Protein AF-A0A1D2A296-F1 (afdb_monomer_lite)

InterPro domains:
  IPR007130 Diacylglycerol acyltransferase [PF03982] (428-523)

Secondary structure (DSSP, 8-state):
-PPPPHHHHHHHHHHHHHHHHHHHHHHHHHHHHEEESSTTS--------SS----BHHHHHHHHHHHHHHHHHHHHHHHHHHTT---TTHHHHHHHHHHHHHHHHHHHHHHHHHHHHT-BTTPPPPTTSGGGGTT---EEE-GGGSPPHHHHHHHHHHHHHHHHHHHHHHHHIIIII--SHHHHHHHHHHHHHHHHHHHHIIIIIIHHHHHSPPPPPP--------------TT---SS-TT-S-HHHHHHHHHHHHHHHHHHHHHHHHHHHHHHT--TTHHHHHHHHHHHHHHHHHHHHHHHHH---HHHHHHHHHHHHHHTT---PPPPHHHHHHHHHHHHHHHHHHHHHHHHHHHHHHHS-HHHHHHHHHHHHHHHHHHHHTTS-HHHH-TT--HHHHHHHHHHHHHHHHHHHS-------S-SSPP-TTS-EEEEE-S--SS-HHHHHGGGSHHHHHHSTT--PEEEE-GGGGTSTTHHHHHHHTT-EE-SHHHHHHHHHHHSEEEE-SSTHHHHTTTHHHHHT---------TTGGG--SPPP----EEP-----------------------------

Foldseek 3Di:
DPDDDPLLVVLQVLLVVLLVVLLVLLQVLQQVQKDAPDPPDDPPPPDPPSDPDQAFDDLLVVLQVLLVVLSVVLCVLCVCLVVVPDDVVRPLSNSLSSNSSSLSSLSSNLSSLLSSLSGDQQDDGDPVCPVVPVPDHPMHTNPVPHDQLLVSLVVLLVSLVVLLVQLLVLLCCLQPPDPDLVSSLSSLVSSLVSLVCSLLSNQPSSLQSNFADPPPDDPPDDPDDPDPPDRPPFGDDSDDALAFAQLLNVLLVQLVVLQVVLSVLSVVCSVCSNVVNCVPVVVSSVSSSVSSVVSSVSSNVSSVSGDTCCPLCVVVVVVCVVVVNDPDDDDPVLVVLLVVLVCLVPVQLVVLVVVLVVLVVPDDPVRSVVVVCVVVVVLCCVVQPPHDLQQQLPLAALVCLLSSQASCQVNVCSHLSDDDFDDPDDPDADDLVAAAEEAEDDDAPDPVVLLNQLSHPNNCVRHPNQRAAEEDDCVQCVGPSSVSSSSNSRHHHDDPSSVVNRCVPRSHHYYHAPPPNQNVCPVCCVVVVDHDGDPDDPCVVVVPDDDPPHPDYRDDDSDPDDPPPDDDDDDDDDDDDDDDDDDD

Structure (mmCIF, N/CA/C/O backbone):
data_AF-A0A1D2A296-F1
#
_entry.id   AF-A0A1D2A296-F1
#
loop_
_atom_site.group_PDB
_atom_site.id
_atom_site.type_symbol
_atom_site.label_atom_id
_atom_site.label_alt_id
_atom_site.label_comp_id
_atom_site.label_asym_id
_atom_site.label_entity_id
_atom_site.label_seq_id
_atom_site.pdbx_PDB_ins_code
_atom_site.Cartn_x
_atom_site.Cartn_y
_atom_site.Cartn_z
_atom_site.occupancy
_atom_site.B_iso_or_equiv
_atom_site.auth_seq_id
_atom_site.auth_comp_id
_atom_site.auth_asym_id
_atom_site.auth_atom_id
_atom_site.pdbx_PDB_model_num
ATOM 1 N N . MET A 1 1 ? 23.349 13.789 -47.252 1.00 34.59 1 MET A N 1
ATOM 2 C CA . MET A 1 1 ? 23.277 13.300 -45.859 1.00 34.59 1 MET A CA 1
ATOM 3 C C . MET A 1 1 ? 21.862 12.797 -45.635 1.00 34.59 1 MET A C 1
ATOM 5 O O . MET A 1 1 ? 20.955 13.520 -46.035 1.00 34.59 1 MET A O 1
ATOM 9 N N . PRO A 1 2 ? 21.652 11.582 -45.103 1.00 43.28 2 PRO A N 1
ATOM 10 C CA . PRO A 1 2 ? 20.311 11.163 -44.707 1.00 43.28 2 PRO A CA 1
ATOM 11 C C . PRO A 1 2 ? 19.775 12.123 -43.626 1.00 43.28 2 PRO A C 1
ATOM 13 O O . PRO A 1 2 ? 20.581 12.693 -42.883 1.00 43.28 2 PRO A O 1
ATOM 16 N N . PRO A 1 3 ? 18.455 12.362 -43.560 1.00 48.34 3 PRO A N 1
ATOM 17 C CA . PRO A 1 3 ? 17.872 13.184 -42.507 1.00 48.34 3 PRO A CA 1
ATOM 18 C C . PRO A 1 3 ? 18.194 12.556 -41.146 1.00 48.34 3 PRO A C 1
ATOM 20 O O . PRO A 1 3 ? 17.958 11.369 -40.935 1.00 48.34 3 PRO A O 1
ATOM 23 N N . VAL A 1 4 ? 18.783 13.341 -40.243 1.00 56.25 4 VAL A N 1
ATOM 24 C CA . VAL A 1 4 ? 19.064 12.903 -38.872 1.00 56.25 4 VAL A CA 1
ATOM 25 C C . VAL A 1 4 ? 17.734 12.761 -38.141 1.00 56.25 4 VAL A C 1
ATOM 27 O O . VAL A 1 4 ? 16.914 13.679 -38.190 1.00 56.25 4 VAL A O 1
ATOM 30 N N . ASP A 1 5 ? 17.523 11.632 -37.465 1.00 67.31 5 ASP A N 1
ATOM 31 C CA . ASP A 1 5 ? 16.299 11.405 -36.704 1.00 67.31 5 ASP A CA 1
ATOM 32 C C . ASP A 1 5 ? 16.130 12.499 -35.615 1.00 67.31 5 ASP A C 1
ATOM 34 O O . ASP A 1 5 ? 17.035 12.708 -34.785 1.00 67.31 5 ASP A O 1
ATOM 38 N N . PRO A 1 6 ? 15.000 13.236 -35.596 1.00 70.00 6 PRO A N 1
ATOM 39 C CA . PRO A 1 6 ? 14.714 14.247 -34.579 1.00 70.00 6 PRO A CA 1
ATOM 40 C C . PRO A 1 6 ? 14.772 13.707 -33.141 1.00 70.00 6 PRO A C 1
ATOM 42 O O . PRO A 1 6 ? 15.170 14.434 -32.222 1.00 70.00 6 PRO A O 1
ATOM 45 N N . LEU A 1 7 ? 14.408 12.437 -32.932 1.00 66.88 7 LEU A N 1
ATOM 46 C CA . LEU A 1 7 ? 14.445 11.775 -31.630 1.00 66.88 7 LEU A CA 1
ATOM 47 C C . LEU A 1 7 ? 15.889 11.558 -31.173 1.00 66.88 7 LEU A C 1
ATOM 49 O O . LEU A 1 7 ? 16.243 11.932 -30.054 1.00 66.88 7 LEU A O 1
ATOM 53 N N . LEU A 1 8 ? 16.743 11.031 -32.054 1.00 68.75 8 LEU A N 1
ATOM 54 C CA . LEU A 1 8 ? 18.163 10.808 -31.772 1.00 68.75 8 LEU A CA 1
ATOM 55 C C . LEU A 1 8 ? 18.880 12.124 -31.441 1.00 68.75 8 LEU A C 1
ATOM 57 O O . LEU A 1 8 ? 19.676 12.188 -30.500 1.00 68.75 8 LEU A O 1
ATOM 61 N N . THR A 1 9 ? 18.546 13.191 -32.170 1.00 68.06 9 THR A N 1
ATOM 62 C CA . THR A 1 9 ? 19.070 14.543 -31.924 1.00 68.06 9 THR A CA 1
ATOM 63 C C . THR A 1 9 ? 18.664 15.050 -30.538 1.00 68.06 9 THR A C 1
ATOM 65 O O . THR A 1 9 ? 19.499 15.544 -29.780 1.00 68.06 9 THR A O 1
ATOM 68 N N . SER A 1 10 ? 17.394 14.867 -30.168 1.00 71.12 10 SER A N 1
ATOM 69 C CA . SER A 1 10 ? 16.855 15.296 -28.873 1.00 71.12 10 SER A CA 1
ATOM 70 C C . SER A 1 10 ? 17.455 14.514 -27.697 1.00 71.12 10 SER A C 1
ATOM 72 O O . SER A 1 10 ? 17.808 15.104 -26.675 1.00 71.12 10 SER A O 1
ATOM 74 N N . LEU A 1 11 ? 17.621 13.194 -27.838 1.00 69.38 11 LEU A N 1
ATOM 75 C CA . LEU A 1 11 ? 18.227 12.335 -26.813 1.00 69.38 11 LEU A CA 1
ATOM 76 C C . LEU A 1 11 ? 19.717 12.641 -26.618 1.00 69.38 11 LEU A C 1
ATOM 78 O O . LEU A 1 11 ? 20.184 12.729 -25.483 1.00 69.38 11 LEU A O 1
ATOM 82 N N . SER A 1 12 ? 20.443 12.879 -27.711 1.00 67.44 12 SER A N 1
ATOM 83 C CA . SER A 1 12 ? 21.864 13.244 -27.671 1.00 67.44 12 SER A CA 1
ATOM 84 C C . SER A 1 12 ? 22.079 14.615 -27.025 1.00 67.44 12 SER A C 1
ATOM 86 O O . SER A 1 12 ? 22.972 14.772 -26.192 1.00 67.44 12 SER A O 1
ATOM 88 N N . ALA A 1 13 ? 21.224 15.596 -27.340 1.00 67.12 13 ALA A N 1
ATOM 89 C CA . ALA A 1 13 ? 21.241 16.906 -26.693 1.00 67.12 13 ALA A CA 1
ATOM 90 C C . ALA A 1 13 ? 20.936 16.804 -25.189 1.00 67.12 13 ALA A C 1
ATOM 92 O O . ALA A 1 13 ? 21.623 17.419 -24.374 1.00 67.12 13 ALA A O 1
ATOM 93 N N . CYS A 1 14 ? 19.949 15.984 -24.811 1.00 70.00 14 CYS A N 1
ATOM 94 C CA . CYS A 1 14 ? 19.621 15.712 -23.413 1.00 70.00 14 CYS A CA 1
ATOM 95 C C . CYS A 1 14 ? 20.823 15.113 -22.666 1.00 70.00 14 CYS A C 1
ATOM 97 O O . CYS A 1 14 ? 21.227 15.633 -21.625 1.00 70.00 14 CYS A O 1
ATOM 99 N N . TRP A 1 15 ? 21.456 14.076 -23.222 1.00 76.50 15 TRP A N 1
ATOM 100 C CA . TRP A 1 15 ? 22.662 13.493 -22.635 1.00 76.50 15 TRP A CA 1
ATOM 101 C C . TRP A 1 15 ? 23.783 14.527 -22.465 1.00 76.50 15 TRP A C 1
ATOM 103 O O . TRP A 1 15 ? 24.329 14.631 -21.371 1.00 76.50 15 TRP A O 1
ATOM 113 N N . LEU A 1 16 ? 24.087 15.329 -23.493 1.00 68.44 16 LEU A N 1
ATOM 114 C CA . LEU A 1 16 ? 25.166 16.325 -23.449 1.00 68.44 16 LEU A CA 1
ATOM 115 C C . LEU A 1 16 ? 24.967 17.344 -22.313 1.00 68.44 16 LEU A C 1
ATOM 117 O O . LEU A 1 16 ? 25.903 17.655 -21.570 1.00 68.44 16 LEU A O 1
ATOM 121 N N . VAL A 1 17 ? 23.736 17.836 -22.153 1.00 70.00 17 VAL A N 1
ATOM 122 C CA . VAL A 1 17 ? 23.379 18.773 -21.081 1.00 70.00 17 VAL A CA 1
ATOM 123 C C . VAL A 1 17 ? 23.578 18.114 -19.717 1.00 70.00 17 VAL A C 1
ATOM 125 O O . VAL A 1 17 ? 24.318 18.633 -18.888 1.00 70.00 17 VAL A O 1
ATOM 128 N N . PHE A 1 18 ? 22.985 16.944 -19.474 1.00 69.44 18 PHE A N 1
ATOM 129 C CA . PHE A 1 18 ? 22.999 16.354 -18.132 1.00 69.44 18 PHE A CA 1
ATOM 130 C C . PHE A 1 18 ? 24.332 15.690 -17.751 1.00 69.44 18 PHE A C 1
ATOM 132 O O . PHE A 1 18 ? 24.712 15.686 -16.577 1.00 69.44 18 PHE A O 1
ATOM 139 N N . ALA A 1 19 ? 25.082 15.166 -18.724 1.00 69.19 19 ALA A N 1
ATOM 140 C CA . ALA A 1 19 ? 26.393 14.562 -18.492 1.00 69.19 19 ALA A CA 1
ATOM 141 C C . ALA A 1 19 ? 27.437 15.607 -18.070 1.00 69.19 19 ALA A C 1
ATOM 143 O O . ALA A 1 19 ? 28.340 15.294 -17.294 1.00 69.19 19 ALA A O 1
ATOM 144 N N . THR A 1 20 ? 27.305 16.853 -18.529 1.00 68.94 20 THR A N 1
ATOM 145 C CA . THR A 1 20 ? 28.189 17.957 -18.125 1.00 68.94 20 THR A CA 1
ATOM 146 C C . THR A 1 20 ? 27.743 18.609 -16.811 1.00 68.94 20 THR A C 1
ATOM 148 O O . THR A 1 20 ? 28.583 19.060 -16.024 1.00 68.94 20 THR A O 1
ATOM 151 N N . THR A 1 21 ? 26.440 18.608 -16.506 1.00 72.31 21 THR A N 1
ATOM 152 C CA . THR A 1 21 ? 25.916 19.232 -15.279 1.00 72.31 21 THR A CA 1
ATOM 153 C C . THR A 1 21 ? 26.086 18.379 -14.020 1.00 72.31 21 THR A C 1
ATOM 155 O O . THR A 1 21 ? 26.216 18.938 -12.931 1.00 72.31 21 THR A O 1
ATOM 158 N N . ALA A 1 22 ? 26.106 17.045 -14.119 1.00 68.62 22 ALA A N 1
ATOM 159 C CA . ALA A 1 22 ? 26.184 16.165 -12.945 1.00 68.62 22 ALA A CA 1
ATOM 160 C C . ALA A 1 22 ? 27.454 16.384 -12.092 1.00 68.62 22 ALA A C 1
ATOM 162 O O . ALA A 1 22 ? 27.323 16.710 -10.907 1.00 68.62 22 ALA A O 1
ATOM 163 N N . PRO A 1 23 ? 28.679 16.301 -12.649 1.00 66.81 23 PRO A N 1
ATOM 164 C CA . PRO A 1 23 ? 29.896 16.561 -11.878 1.00 66.81 23 PRO A CA 1
ATOM 165 C C . PRO A 1 23 ? 30.011 18.027 -11.431 1.00 66.81 23 PRO A C 1
ATOM 167 O O . PRO A 1 23 ? 30.429 18.300 -10.305 1.00 66.81 23 PRO A O 1
ATOM 170 N N . THR A 1 24 ? 29.583 18.984 -12.262 1.00 67.31 24 THR A N 1
ATOM 171 C CA . THR A 1 24 ? 29.645 20.418 -11.923 1.00 67.31 24 THR A CA 1
ATOM 172 C C . THR A 1 24 ? 28.693 20.784 -10.785 1.00 67.31 24 THR A C 1
ATOM 174 O O . THR A 1 24 ? 29.068 21.557 -9.908 1.00 67.31 24 THR A O 1
ATOM 177 N N . THR A 1 25 ? 27.512 20.166 -10.714 1.00 73.25 25 THR A N 1
ATOM 178 C CA . THR A 1 25 ? 26.551 20.360 -9.614 1.00 73.25 25 THR A CA 1
ATOM 179 C C . THR A 1 25 ? 27.151 19.973 -8.269 1.00 73.25 25 THR A C 1
ATOM 181 O O . THR A 1 25 ? 26.934 20.669 -7.277 1.00 73.25 25 THR A O 1
ATOM 184 N N . TYR A 1 26 ? 27.932 18.890 -8.219 1.00 70.00 26 TYR A N 1
ATOM 185 C CA . TYR A 1 26 ? 28.627 18.517 -6.992 1.00 70.00 26 TYR A CA 1
ATOM 186 C C . TYR A 1 26 ? 29.692 19.535 -6.613 1.00 70.00 26 TYR A C 1
ATOM 188 O O . TYR A 1 26 ? 29.696 20.007 -5.483 1.00 70.00 26 TYR A O 1
ATOM 196 N N . VAL A 1 27 ? 30.574 19.876 -7.555 1.00 64.75 27 VAL A N 1
ATOM 197 C CA . VAL A 1 27 ? 31.695 20.787 -7.304 1.00 64.75 27 VAL A CA 1
ATOM 198 C C . VAL A 1 27 ? 31.173 22.142 -6.842 1.00 64.75 27 VAL A C 1
ATOM 200 O O . VAL A 1 27 ? 31.599 22.635 -5.802 1.00 64.75 27 VAL A O 1
ATOM 203 N N . VAL A 1 28 ? 30.194 22.711 -7.546 1.00 66.69 28 VAL A N 1
ATOM 204 C CA . VAL A 1 28 ? 29.577 23.995 -7.190 1.00 66.69 28 VAL A CA 1
ATOM 205 C C . VAL A 1 28 ? 28.815 23.891 -5.867 1.00 66.69 28 VAL A C 1
ATOM 207 O O . VAL A 1 28 ? 28.964 24.751 -5.006 1.00 66.69 28 VAL A O 1
ATOM 210 N N . GLY A 1 29 ? 28.037 22.827 -5.658 1.00 68.81 29 GLY A N 1
ATOM 211 C CA . GLY A 1 29 ? 27.267 22.643 -4.427 1.00 68.81 29 GLY A CA 1
ATOM 212 C C . GLY A 1 29 ? 28.145 22.444 -3.189 1.00 68.81 29 GLY A C 1
ATOM 213 O O . GLY A 1 29 ? 27.913 23.071 -2.160 1.00 68.81 29 GLY A O 1
ATOM 214 N N . ALA A 1 30 ? 29.179 21.609 -3.286 1.00 65.50 30 ALA A N 1
ATOM 215 C CA . ALA A 1 30 ? 30.114 21.343 -2.199 1.00 65.50 30 ALA A CA 1
ATOM 216 C C . ALA A 1 30 ? 30.979 22.571 -1.892 1.00 65.50 30 ALA A C 1
ATOM 218 O O . ALA A 1 30 ? 31.077 22.964 -0.733 1.00 65.50 30 ALA A O 1
ATOM 219 N N . THR A 1 31 ? 31.535 23.236 -2.914 1.00 65.31 31 THR A N 1
ATOM 220 C CA . THR A 1 31 ? 32.298 24.487 -2.730 1.00 65.31 31 THR A CA 1
ATOM 221 C C . THR A 1 31 ? 31.447 25.594 -2.124 1.00 65.31 31 THR A C 1
ATOM 223 O O . THR A 1 31 ? 31.905 26.294 -1.224 1.00 65.31 31 THR A O 1
ATOM 226 N N . TRP A 1 32 ? 30.182 25.714 -2.531 1.00 69.50 32 TRP A N 1
ATOM 227 C CA . TRP A 1 32 ? 29.257 26.681 -1.949 1.00 69.50 32 TRP A CA 1
ATOM 228 C C . TRP A 1 32 ? 28.977 26.423 -0.462 1.00 69.50 32 TRP A C 1
ATOM 230 O O . TRP A 1 32 ? 28.795 27.381 0.298 1.00 69.50 32 TRP A O 1
ATOM 240 N N . LEU A 1 33 ? 28.979 25.156 -0.036 1.00 67.94 33 LEU A N 1
ATOM 241 C CA . LEU A 1 33 ? 28.805 24.749 1.360 1.00 67.94 33 LEU A CA 1
ATOM 242 C C . LEU A 1 33 ? 30.083 24.880 2.207 1.00 67.94 33 LEU A C 1
ATOM 244 O O . LEU A 1 33 ? 29.993 24.747 3.424 1.00 67.94 33 LEU A O 1
ATOM 248 N N . HIS A 1 34 ? 31.253 25.155 1.629 1.00 67.94 34 HIS A N 1
ATOM 249 C CA . HIS A 1 34 ? 32.507 25.293 2.375 1.00 67.94 34 HIS A CA 1
ATOM 250 C C . HIS A 1 34 ? 32.745 26.719 2.915 1.00 67.94 34 HIS A C 1
ATOM 252 O O . HIS A 1 34 ? 32.354 27.719 2.308 1.00 67.94 34 HIS A O 1
ATOM 258 N N . ARG A 1 35 ? 33.432 26.810 4.062 1.00 60.84 35 ARG A N 1
ATOM 259 C CA . ARG A 1 35 ? 34.075 28.021 4.604 1.00 60.84 35 ARG A CA 1
ATOM 260 C C . ARG A 1 35 ? 35.459 27.693 5.165 1.00 60.84 35 ARG A C 1
ATOM 262 O O . ARG A 1 35 ? 35.679 26.615 5.716 1.00 60.84 35 ARG A O 1
ATOM 269 N N . THR A 1 36 ? 36.370 28.657 5.081 1.00 57.31 36 THR A N 1
ATOM 270 C CA . THR A 1 36 ? 37.660 28.638 5.779 1.00 57.31 36 THR A CA 1
ATOM 271 C C . THR A 1 36 ? 37.497 29.179 7.205 1.00 57.31 36 THR A C 1
ATOM 273 O O . THR A 1 36 ? 36.681 30.067 7.457 1.00 57.31 36 THR A O 1
ATOM 276 N N . ARG A 1 37 ? 38.259 28.631 8.161 1.00 49.16 37 ARG A N 1
ATOM 277 C CA . ARG A 1 37 ? 38.195 28.991 9.593 1.00 49.16 37 ARG A CA 1
ATOM 278 C C . ARG A 1 37 ? 38.587 30.455 9.891 1.00 49.16 37 ARG A C 1
ATOM 280 O O . ARG A 1 37 ? 38.160 30.990 10.909 1.00 49.16 37 ARG A O 1
ATOM 287 N N . ASN A 1 38 ? 39.314 31.127 8.992 1.00 51.59 38 ASN A N 1
ATOM 288 C CA . ASN A 1 38 ? 39.715 32.533 9.133 1.00 51.59 38 ASN A CA 1
ATOM 289 C C . ASN A 1 38 ? 38.823 33.446 8.283 1.00 51.59 38 ASN A C 1
ATOM 291 O O . ASN A 1 38 ? 39.039 33.624 7.089 1.00 51.59 38 ASN A O 1
ATOM 295 N N . GLY A 1 39 ? 37.798 34.017 8.912 1.00 47.03 39 GLY A N 1
ATOM 296 C CA . GLY A 1 39 ? 36.730 34.768 8.252 1.00 47.03 39 GLY A CA 1
ATOM 297 C C . GLY A 1 39 ? 37.065 36.182 7.763 1.00 47.03 39 GLY A C 1
ATOM 298 O O . GLY A 1 39 ? 36.170 37.015 7.838 1.00 47.03 39 GLY A O 1
ATOM 299 N N . ASN A 1 40 ? 38.287 36.485 7.302 1.00 44.62 40 ASN A N 1
ATOM 300 C CA . ASN A 1 40 ? 38.611 37.853 6.859 1.00 44.62 40 ASN A CA 1
ATOM 301 C C . ASN A 1 40 ? 39.616 38.011 5.704 1.00 44.62 40 ASN A C 1
ATOM 303 O O . ASN A 1 40 ? 40.009 39.135 5.409 1.00 44.62 40 ASN A O 1
ATOM 307 N N . GLU A 1 41 ? 39.999 36.938 5.014 1.00 43.62 41 GLU A N 1
ATOM 308 C CA . GLU A 1 41 ? 40.681 37.060 3.721 1.00 43.62 41 GLU A CA 1
ATOM 309 C C . GLU A 1 41 ? 39.798 36.452 2.636 1.00 43.62 41 GLU A C 1
ATOM 311 O O . GLU A 1 41 ? 39.111 35.458 2.880 1.00 43.62 41 GLU A O 1
ATOM 316 N N . ASP A 1 42 ? 39.776 37.125 1.482 1.00 42.59 42 ASP A N 1
ATOM 317 C CA . ASP A 1 42 ? 39.012 36.817 0.270 1.00 42.59 42 ASP A CA 1
ATOM 318 C C . ASP A 1 42 ? 38.693 35.320 0.118 1.00 42.59 42 ASP A C 1
ATOM 320 O O . ASP A 1 42 ? 39.605 34.496 0.259 1.00 42.59 42 ASP A O 1
ATOM 324 N N . PRO A 1 43 ? 37.451 34.932 -0.241 1.00 43.16 43 PRO A N 1
ATOM 325 C CA . PRO A 1 43 ? 37.100 33.547 -0.514 1.00 43.16 43 PRO A CA 1
ATOM 326 C C . PRO A 1 43 ? 37.738 33.123 -1.840 1.00 43.16 43 PRO A C 1
ATOM 328 O O . PRO A 1 43 ? 37.055 32.881 -2.833 1.00 43.16 43 PRO A O 1
ATOM 331 N N . ARG A 1 44 ? 39.067 33.025 -1.894 1.00 40.72 44 ARG A N 1
ATOM 332 C CA . ARG A 1 44 ? 39.714 32.254 -2.940 1.00 40.72 44 ARG A CA 1
ATOM 333 C C . ARG A 1 44 ? 39.293 30.814 -2.684 1.00 40.72 44 ARG A C 1
ATOM 335 O O . ARG A 1 44 ? 39.528 30.320 -1.578 1.00 40.72 44 ARG A O 1
ATOM 342 N N . PRO A 1 45 ? 38.652 30.141 -3.650 1.00 41.00 45 PRO A N 1
ATOM 343 C CA . PRO A 1 45 ? 38.386 28.723 -3.526 1.00 41.00 45 PRO A CA 1
ATOM 344 C C . PRO A 1 45 ? 39.750 28.039 -3.416 1.00 41.00 45 PRO A C 1
ATOM 346 O O . PRO A 1 45 ? 40.447 27.868 -4.416 1.00 41.00 45 PRO A O 1
ATOM 349 N N . SER A 1 46 ? 40.179 27.692 -2.201 1.00 42.78 46 SER A N 1
ATOM 350 C CA . SER A 1 46 ? 41.222 26.692 -2.043 1.00 42.78 46 SER A CA 1
ATOM 351 C C . SER A 1 46 ? 40.656 25.460 -2.721 1.00 42.78 46 SER A C 1
ATOM 353 O O . SER A 1 46 ? 39.595 24.978 -2.326 1.00 42.78 46 SER A O 1
ATOM 355 N N . GLN A 1 47 ? 41.272 25.062 -3.837 1.00 41.34 47 GLN A N 1
ATOM 356 C CA . GLN A 1 47 ? 40.732 24.016 -4.689 1.00 41.34 47 GLN A CA 1
ATOM 357 C C . GLN A 1 47 ? 40.434 22.800 -3.809 1.00 41.34 47 GLN A C 1
ATOM 359 O O . GLN A 1 47 ? 41.378 22.183 -3.303 1.00 41.34 47 GLN A O 1
ATOM 364 N N . PRO A 1 48 ? 39.154 22.425 -3.610 1.00 42.91 48 PRO A N 1
ATOM 365 C CA . PRO A 1 48 ? 38.904 21.048 -3.275 1.00 42.91 48 PRO A CA 1
ATOM 366 C C . PRO A 1 48 ? 39.469 20.307 -4.479 1.00 42.91 48 PRO A C 1
ATOM 368 O O . PRO A 1 48 ? 39.070 20.577 -5.617 1.00 42.91 48 PRO A O 1
ATOM 371 N N . GLY A 1 49 ? 40.466 19.450 -4.257 1.00 41.69 49 GLY A N 1
ATOM 372 C CA . GLY A 1 49 ? 40.899 18.550 -5.313 1.00 41.69 49 GLY A CA 1
ATOM 373 C C . GLY A 1 49 ? 39.657 17.904 -5.923 1.00 41.69 49 GLY A C 1
ATOM 374 O O . GLY A 1 49 ? 38.649 17.733 -5.238 1.00 41.69 49 GLY A O 1
ATOM 375 N N . TRP A 1 50 ? 39.721 17.520 -7.192 1.00 38.34 50 TRP A N 1
ATOM 376 C CA . TRP A 1 50 ? 38.663 16.796 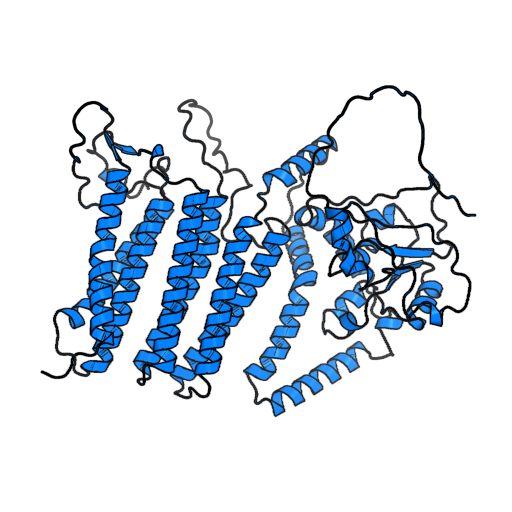-7.912 1.00 38.34 50 TRP A CA 1
ATOM 377 C C . TRP A 1 50 ? 38.214 15.469 -7.241 1.00 38.34 50 TRP A C 1
ATOM 379 O O . TRP A 1 50 ? 37.495 14.670 -7.836 1.00 38.34 50 TRP A O 1
ATOM 389 N N . GLY A 1 51 ? 38.643 15.204 -6.006 1.00 42.78 51 GLY A N 1
ATOM 390 C CA . GLY A 1 51 ? 38.166 14.144 -5.147 1.00 42.78 51 GLY A CA 1
ATOM 391 C C . GLY A 1 51 ? 36.762 14.436 -4.629 1.00 42.78 51 GLY A C 1
ATOM 392 O O . GLY A 1 51 ? 36.515 15.407 -3.918 1.00 42.78 51 GLY A O 1
ATOM 393 N N . TRP A 1 52 ? 35.856 13.527 -4.962 1.00 50.91 52 TRP A N 1
ATOM 394 C CA . TRP A 1 52 ? 34.580 13.308 -4.297 1.00 50.91 52 TRP A CA 1
ATOM 395 C C . TRP A 1 52 ? 34.775 13.372 -2.774 1.00 50.91 52 TRP A C 1
ATOM 397 O O . TRP A 1 52 ? 35.402 12.499 -2.174 1.00 50.91 52 TRP A O 1
ATOM 407 N N . GLY A 1 53 ? 34.316 14.456 -2.154 1.00 53.34 53 GLY A N 1
ATOM 408 C CA . GLY A 1 53 ? 34.519 14.727 -0.739 1.00 53.34 53 GLY A CA 1
ATOM 409 C C . GLY A 1 53 ? 33.855 13.657 0.122 1.00 53.34 53 GLY A C 1
ATOM 410 O O . GLY A 1 53 ? 32.668 13.369 -0.016 1.00 53.34 53 GLY A O 1
ATOM 411 N N . THR A 1 54 ? 34.618 13.094 1.057 1.00 54.84 54 THR A N 1
ATOM 412 C CA . THR A 1 54 ? 34.197 11.978 1.921 1.00 54.84 54 THR A CA 1
ATOM 413 C C . THR A 1 54 ? 33.337 12.405 3.125 1.00 54.84 54 THR A C 1
ATOM 415 O O . THR A 1 54 ? 32.973 11.574 3.963 1.00 54.84 54 THR A O 1
ATOM 418 N N . GLY A 1 55 ? 33.007 13.700 3.223 1.00 59.50 55 GLY A N 1
ATOM 419 C CA . GLY A 1 55 ? 32.143 14.287 4.252 1.00 59.50 55 GLY A CA 1
ATOM 420 C C . GLY A 1 55 ? 30.648 14.199 3.914 1.00 59.50 55 GLY A C 1
ATOM 421 O O . GLY A 1 55 ? 30.268 13.968 2.769 1.00 59.50 55 GLY A O 1
ATOM 422 N N . GLY A 1 56 ? 29.774 14.395 4.909 1.00 65.19 56 GLY A N 1
ATOM 423 C CA . GLY A 1 56 ? 28.319 14.456 4.690 1.00 65.19 56 GLY A CA 1
ATOM 424 C C . GLY A 1 56 ? 27.532 13.197 5.064 1.00 65.19 56 GLY A C 1
ATOM 425 O O . GLY A 1 56 ? 26.321 13.148 4.841 1.00 65.19 56 GLY A O 1
ATOM 426 N N . GLY A 1 57 ? 28.192 12.177 5.618 1.00 73.75 57 GLY A N 1
ATOM 427 C CA . GLY A 1 57 ? 27.564 10.950 6.114 1.00 73.75 57 GLY A CA 1
ATOM 428 C C . GLY A 1 57 ? 27.283 9.884 5.048 1.00 73.75 57 GLY A C 1
ATOM 429 O O . GLY A 1 57 ? 27.398 10.102 3.845 1.00 73.75 57 GLY A O 1
ATOM 430 N N . VAL A 1 58 ? 26.893 8.687 5.505 1.00 76.06 58 VAL A N 1
ATOM 431 C CA . VAL A 1 58 ? 26.770 7.474 4.665 1.00 76.06 58 VAL A CA 1
ATOM 432 C C . VAL A 1 58 ? 25.844 7.665 3.462 1.00 76.06 58 VAL A C 1
ATOM 434 O O . VAL A 1 58 ? 26.096 7.117 2.398 1.00 76.06 58 VAL A O 1
ATOM 437 N N . ARG A 1 59 ? 24.763 8.433 3.601 1.00 77.56 59 ARG A N 1
ATOM 438 C CA . ARG A 1 59 ? 23.760 8.565 2.532 1.00 77.56 59 ARG A CA 1
ATOM 439 C C . ARG A 1 59 ? 24.198 9.481 1.415 1.00 77.56 59 ARG A C 1
ATOM 441 O O . ARG A 1 59 ? 24.018 9.129 0.257 1.00 77.56 59 ARG A O 1
ATOM 448 N N . THR A 1 60 ? 24.815 10.596 1.775 1.00 79.31 60 THR A N 1
ATOM 449 C CA . THR A 1 60 ? 25.482 11.489 0.833 1.00 79.31 60 THR A CA 1
ATOM 450 C C . THR A 1 60 ? 26.478 10.704 -0.011 1.00 79.31 60 THR A C 1
ATOM 452 O O . THR A 1 60 ? 26.457 10.810 -1.231 1.00 79.31 60 THR A O 1
ATOM 455 N N . LEU A 1 61 ? 27.262 9.826 0.622 1.00 77.94 61 LEU A N 1
ATOM 456 C CA . LEU A 1 61 ? 28.217 8.963 -0.073 1.00 77.94 61 LEU A CA 1
ATOM 457 C C . LEU A 1 61 ? 27.545 7.935 -0.986 1.00 77.94 61 LEU A C 1
ATOM 459 O O . LEU A 1 61 ? 27.977 7.761 -2.118 1.00 77.94 61 LEU A O 1
ATOM 463 N N . VAL A 1 62 ? 26.472 7.277 -0.535 1.00 81.94 62 VAL A N 1
ATOM 464 C CA . VAL A 1 62 ? 25.710 6.340 -1.381 1.00 81.94 62 VAL A CA 1
ATOM 465 C C . VAL A 1 62 ? 25.147 7.052 -2.611 1.00 81.94 62 VAL A C 1
ATOM 467 O O . VAL A 1 62 ? 25.276 6.538 -3.718 1.00 81.94 62 VAL A O 1
ATOM 470 N N . PHE A 1 63 ? 24.560 8.239 -2.452 1.00 83.62 63 PHE A N 1
ATOM 471 C CA . PHE A 1 63 ? 24.021 8.999 -3.579 1.00 83.62 63 PHE A CA 1
ATOM 472 C C . PHE A 1 63 ? 25.110 9.527 -4.516 1.00 83.62 63 PHE A C 1
ATOM 474 O O . PHE A 1 63 ? 24.921 9.487 -5.727 1.00 83.62 63 PHE A O 1
ATOM 481 N N . GLN A 1 64 ? 26.264 9.945 -3.993 1.00 80.69 64 GLN A N 1
ATOM 482 C CA . GLN A 1 64 ? 27.426 10.285 -4.820 1.00 80.69 64 GLN A CA 1
ATOM 483 C C . GLN A 1 64 ? 27.943 9.076 -5.602 1.00 80.69 64 GLN A C 1
ATOM 485 O O . GLN A 1 64 ? 28.210 9.191 -6.791 1.00 80.69 64 GLN A O 1
ATOM 490 N N . ALA A 1 65 ? 28.042 7.906 -4.968 1.00 80.75 65 ALA A N 1
ATOM 491 C CA . ALA A 1 65 ? 28.478 6.686 -5.638 1.00 80.75 65 ALA A CA 1
ATOM 492 C C . ALA A 1 65 ? 27.495 6.271 -6.742 1.00 80.75 65 ALA A C 1
ATOM 494 O O . ALA A 1 65 ? 27.915 5.967 -7.855 1.00 80.75 65 ALA A O 1
ATOM 495 N N . LEU A 1 66 ? 26.186 6.312 -6.467 1.00 83.44 66 LEU A N 1
ATOM 496 C CA . LEU A 1 66 ? 25.152 6.053 -7.472 1.00 83.44 66 LEU A CA 1
ATOM 497 C C . LEU A 1 66 ? 25.218 7.065 -8.622 1.00 83.44 66 LEU A C 1
ATOM 499 O O . LEU A 1 66 ? 25.151 6.661 -9.781 1.00 83.44 66 LEU A O 1
ATOM 503 N N . SER A 1 67 ? 25.397 8.351 -8.312 1.00 85.00 67 SER A N 1
ATOM 504 C CA . SER A 1 67 ? 25.600 9.421 -9.296 1.00 85.00 67 SER A CA 1
ATOM 505 C C . SER A 1 67 ? 26.803 9.128 -10.196 1.00 85.00 67 SER A C 1
ATOM 507 O O . SER A 1 67 ? 26.657 9.056 -11.412 1.00 85.00 67 SER A O 1
ATOM 509 N N . LEU A 1 68 ? 27.970 8.842 -9.611 1.00 81.06 68 LEU A N 1
ATOM 510 C CA . LEU A 1 68 ? 29.199 8.552 -10.349 1.00 81.06 68 LEU A CA 1
ATOM 511 C C . LEU A 1 68 ? 29.068 7.304 -11.229 1.00 81.06 68 LEU A C 1
ATOM 513 O O . LEU A 1 68 ? 29.446 7.338 -12.396 1.00 81.06 68 LEU A O 1
ATOM 517 N N . VAL A 1 69 ? 28.532 6.207 -10.689 1.00 82.94 69 VAL A N 1
ATOM 518 C CA . VAL A 1 69 ? 28.370 4.954 -11.441 1.00 82.94 69 VAL A CA 1
ATOM 519 C C . VAL A 1 69 ? 27.409 5.150 -12.610 1.00 82.94 69 VAL A C 1
ATOM 521 O O . VAL A 1 69 ? 27.726 4.763 -13.732 1.00 82.94 69 VAL A O 1
ATOM 524 N N . THR A 1 70 ? 26.254 5.778 -12.377 1.00 84.06 70 THR A N 1
ATOM 525 C CA . THR A 1 70 ? 25.272 6.026 -13.446 1.00 84.06 70 THR A CA 1
ATOM 526 C C . THR A 1 70 ? 25.793 7.000 -14.497 1.00 84.06 70 THR A C 1
ATOM 528 O O . THR A 1 70 ? 25.547 6.795 -15.683 1.00 84.06 70 THR A O 1
ATOM 531 N N . TRP A 1 71 ? 26.581 7.996 -14.089 1.00 84.06 71 TRP A N 1
ATOM 532 C CA . TRP A 1 71 ? 27.261 8.913 -14.997 1.00 84.06 71 TRP A CA 1
ATOM 533 C C . TRP A 1 71 ? 28.321 8.207 -15.852 1.00 84.06 71 TRP A C 1
ATOM 535 O O . TRP A 1 71 ? 28.275 8.314 -17.075 1.00 84.06 71 TRP A O 1
ATOM 545 N N . LEU A 1 72 ? 29.229 7.432 -15.244 1.00 79.50 72 LEU A N 1
ATOM 546 C CA . LEU A 1 72 ? 30.273 6.688 -15.963 1.00 79.50 72 LEU A CA 1
ATOM 547 C C . LEU A 1 72 ? 29.675 5.694 -16.962 1.00 79.50 72 LEU A C 1
ATOM 549 O O . LEU A 1 72 ? 30.112 5.641 -18.110 1.00 79.50 72 LEU A O 1
ATOM 553 N N . LEU A 1 73 ? 28.653 4.941 -16.543 1.00 80.75 73 LEU A N 1
ATOM 554 C CA . LEU A 1 73 ? 27.932 4.026 -17.427 1.00 80.75 73 LEU A CA 1
ATOM 555 C C . LEU A 1 73 ? 27.229 4.786 -18.556 1.00 80.75 73 LEU A C 1
ATOM 557 O O . LEU A 1 73 ? 27.320 4.371 -19.706 1.00 80.75 73 LEU A O 1
ATOM 561 N N . GLY A 1 74 ? 26.589 5.922 -18.261 1.00 79.75 74 GLY A N 1
ATOM 562 C CA . GLY A 1 74 ? 25.964 6.775 -19.274 1.00 79.75 74 GLY A CA 1
ATOM 563 C C . GLY A 1 74 ? 26.965 7.304 -20.305 1.00 79.75 74 GLY A C 1
ATOM 564 O O . GLY A 1 74 ? 26.681 7.274 -21.499 1.00 79.75 74 GLY A O 1
ATOM 565 N N . CYS A 1 75 ? 28.154 7.732 -19.875 1.00 78.44 75 CYS A N 1
ATOM 566 C CA . CYS A 1 75 ? 29.237 8.158 -20.765 1.00 78.44 75 CYS A CA 1
ATOM 567 C C . CYS A 1 75 ? 29.788 7.000 -21.612 1.00 78.44 75 CYS A C 1
ATOM 569 O O . CYS A 1 75 ? 30.015 7.175 -22.807 1.00 78.44 75 CYS A O 1
ATOM 571 N N . ALA A 1 76 ? 29.960 5.813 -21.022 1.00 76.12 76 ALA A N 1
ATOM 572 C CA . ALA A 1 76 ? 30.405 4.623 -21.746 1.00 76.12 76 ALA A CA 1
ATOM 573 C C . ALA A 1 76 ? 29.385 4.187 -22.813 1.00 76.12 76 ALA A C 1
ATOM 575 O O . ALA A 1 76 ? 29.763 3.865 -23.936 1.00 76.12 76 ALA A O 1
ATOM 576 N N . VAL A 1 77 ? 28.091 4.236 -22.484 1.00 79.44 77 VAL A N 1
ATOM 577 C CA . VAL A 1 77 ? 26.982 3.923 -23.401 1.00 79.44 77 VAL A CA 1
ATOM 578 C C . VAL A 1 77 ? 26.839 4.980 -24.505 1.00 79.44 77 VAL A C 1
ATOM 580 O O . VAL A 1 77 ? 26.497 4.636 -25.633 1.00 79.44 77 VAL A O 1
ATOM 583 N N . ALA A 1 78 ? 27.142 6.250 -24.221 1.00 74.12 78 ALA A N 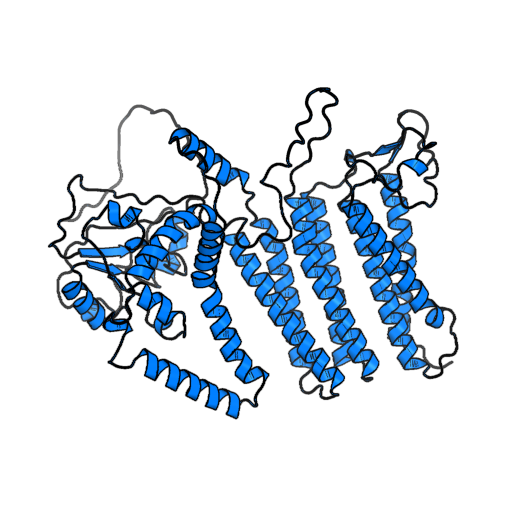1
ATOM 584 C CA . ALA A 1 78 ? 27.107 7.330 -25.209 1.00 74.12 78 ALA A CA 1
ATOM 585 C C . ALA A 1 78 ? 28.285 7.312 -26.195 1.00 74.12 78 ALA A C 1
ATOM 587 O O . ALA A 1 78 ? 28.167 7.861 -27.291 1.00 74.12 78 ALA A O 1
ATOM 588 N N . PHE A 1 79 ? 29.415 6.694 -25.832 1.00 75.81 79 PHE A N 1
ATOM 589 C CA . PHE A 1 79 ? 30.649 6.722 -26.624 1.00 75.81 79 PHE A CA 1
ATOM 590 C C . PHE A 1 79 ? 30.450 6.296 -28.096 1.00 75.81 79 PHE A C 1
ATOM 592 O O . PHE A 1 79 ? 30.841 7.058 -28.983 1.00 75.81 79 PHE A O 1
ATOM 599 N N . PRO A 1 80 ? 29.778 5.169 -28.416 1.00 70.75 80 PRO A N 1
ATOM 600 C CA . PRO A 1 80 ? 29.564 4.765 -29.807 1.00 70.75 80 PRO A CA 1
ATOM 601 C C . PRO A 1 80 ? 28.645 5.718 -30.588 1.00 70.75 80 PRO A C 1
ATOM 603 O O . PRO A 1 80 ? 28.784 5.840 -31.804 1.00 70.75 80 PRO A O 1
ATOM 606 N N . VAL A 1 81 ? 27.720 6.397 -29.898 1.00 69.94 81 VAL A N 1
ATOM 607 C CA . VAL A 1 81 ? 26.743 7.327 -30.492 1.00 69.94 81 VAL A CA 1
ATOM 608 C C . VAL A 1 81 ? 27.405 8.657 -30.842 1.00 69.94 81 VAL A C 1
ATOM 610 O O . VAL A 1 81 ? 27.236 9.157 -31.949 1.00 69.94 81 VAL A O 1
ATOM 613 N N . VAL A 1 82 ? 28.194 9.207 -29.917 1.00 67.31 82 VAL A N 1
ATOM 614 C CA . VAL A 1 82 ? 28.846 10.520 -30.056 1.00 67.31 82 VAL A CA 1
ATOM 615 C C . VAL A 1 82 ? 30.008 10.473 -31.041 1.00 67.31 82 VAL A C 1
ATOM 617 O O . VAL A 1 82 ? 30.177 11.393 -31.836 1.00 67.31 82 VAL A O 1
ATOM 620 N N . PHE A 1 83 ? 30.794 9.395 -31.016 1.00 69.56 83 PHE A N 1
ATOM 621 C CA . PHE A 1 83 ? 31.953 9.235 -31.898 1.00 69.56 83 PHE A CA 1
ATOM 622 C C . PHE A 1 83 ? 31.625 8.479 -33.187 1.00 69.56 83 PHE A C 1
ATOM 624 O O . PHE A 1 83 ? 32.529 8.137 -33.949 1.00 69.56 83 PHE A O 1
ATOM 631 N N . SER A 1 84 ? 30.334 8.255 -33.466 1.00 64.88 84 SER A N 1
ATOM 632 C CA . SER A 1 84 ? 29.842 7.667 -34.718 1.00 64.88 84 SER A CA 1
ATOM 633 C C . SER A 1 84 ? 30.556 6.365 -35.107 1.00 64.88 84 SER A C 1
ATOM 635 O O . SER A 1 84 ? 30.782 6.100 -36.287 1.00 64.88 84 SER A O 1
ATOM 637 N N . VAL A 1 85 ? 30.898 5.536 -34.113 1.00 63.44 85 VAL A N 1
ATOM 638 C CA . VAL A 1 85 ? 31.514 4.226 -34.348 1.00 63.44 85 VAL A CA 1
ATOM 639 C C . VAL A 1 85 ? 30.543 3.394 -35.191 1.00 63.44 85 VAL A C 1
ATOM 641 O O . VAL A 1 85 ? 29.338 3.354 -34.919 1.00 63.44 85 VAL A O 1
ATOM 644 N N . GLN A 1 86 ? 31.045 2.782 -36.264 1.00 57.41 86 GLN A N 1
ATOM 645 C CA . GLN A 1 86 ? 30.232 1.949 -37.145 1.00 57.41 86 GLN A CA 1
ATOM 646 C C . GLN A 1 86 ? 29.799 0.693 -36.385 1.00 57.41 86 GLN A C 1
ATOM 648 O O . GLN A 1 86 ? 30.620 -0.135 -36.005 1.00 57.41 86 GLN A O 1
ATOM 653 N N . LEU A 1 87 ? 28.496 0.600 -36.126 1.00 60.38 87 LEU A N 1
ATOM 654 C CA . LEU A 1 87 ? 27.841 -0.572 -35.561 1.00 60.38 87 LEU A CA 1
ATOM 655 C C . LEU A 1 87 ? 27.111 -1.263 -36.711 1.00 60.38 87 LEU A C 1
ATOM 657 O O . LEU A 1 87 ? 26.390 -0.595 -37.453 1.00 60.38 87 LEU A O 1
ATOM 661 N N . ASP A 1 88 ? 27.275 -2.578 -36.846 1.00 54.34 88 ASP A N 1
ATOM 662 C CA . ASP A 1 88 ? 26.737 -3.366 -37.966 1.00 54.34 88 ASP A CA 1
ATOM 663 C C . ASP A 1 88 ? 25.198 -3.304 -38.095 1.00 54.34 88 ASP A C 1
ATOM 665 O O . ASP A 1 88 ? 24.651 -3.754 -39.098 1.00 54.34 88 ASP A O 1
ATOM 669 N N . HIS A 1 89 ? 24.471 -2.763 -37.103 1.00 58.41 89 HIS A N 1
ATOM 670 C CA . HIS A 1 89 ? 23.009 -2.553 -37.091 1.00 58.41 89 HIS A CA 1
ATOM 671 C C . HIS A 1 89 ? 22.685 -1.080 -36.743 1.00 58.41 89 HIS A C 1
ATOM 673 O O . HIS A 1 89 ? 22.132 -0.759 -35.689 1.00 58.41 89 HIS A O 1
ATOM 679 N N . ALA A 1 90 ? 23.125 -0.167 -37.615 1.00 58.94 90 ALA A N 1
ATOM 680 C CA . ALA A 1 90 ? 23.459 1.218 -37.275 1.00 58.94 90 ALA A CA 1
ATOM 681 C C . ALA A 1 90 ? 22.339 2.092 -36.674 1.00 58.94 90 ALA A C 1
ATOM 683 O O . ALA A 1 90 ? 22.653 2.913 -35.815 1.00 58.94 90 ALA A O 1
ATOM 684 N N . ASP A 1 91 ? 21.071 1.945 -37.064 1.00 60.94 91 ASP A N 1
ATOM 685 C CA . ASP A 1 91 ? 20.034 2.914 -36.661 1.00 60.94 91 ASP A CA 1
ATOM 686 C C . ASP A 1 91 ? 19.356 2.536 -35.331 1.00 60.94 91 ASP A C 1
ATOM 688 O O . ASP A 1 91 ? 19.360 3.316 -34.377 1.00 60.94 91 ASP A O 1
ATOM 692 N N . VAL A 1 92 ? 18.895 1.286 -35.203 1.00 59.06 92 VAL A N 1
ATOM 693 C CA . VAL A 1 92 ? 18.201 0.781 -33.999 1.00 59.06 92 VAL A CA 1
ATOM 694 C C . VAL A 1 92 ? 19.123 0.768 -32.776 1.00 59.06 92 VAL A C 1
ATOM 696 O O . VAL A 1 92 ? 18.716 1.124 -31.668 1.00 59.06 92 VAL A O 1
ATOM 699 N N . THR A 1 93 ? 20.398 0.401 -32.955 1.00 67.75 93 THR A N 1
ATOM 700 C CA . THR A 1 93 ? 21.357 0.378 -31.843 1.00 67.75 93 THR A CA 1
ATOM 701 C C . THR A 1 93 ? 21.700 1.791 -31.358 1.00 67.75 93 THR A C 1
ATOM 703 O O . THR A 1 93 ? 21.921 1.988 -30.165 1.00 67.75 93 THR A O 1
ATOM 706 N N . ARG A 1 94 ? 21.690 2.806 -32.233 1.00 70.94 94 ARG A N 1
ATOM 707 C CA . ARG A 1 94 ? 22.015 4.189 -31.845 1.00 70.94 94 ARG A CA 1
ATOM 708 C C . ARG A 1 94 ? 20.919 4.848 -31.016 1.00 70.94 94 ARG A C 1
ATOM 710 O O . ARG A 1 94 ? 21.242 5.482 -30.016 1.00 70.94 94 ARG A O 1
ATOM 717 N N . GLU A 1 95 ? 19.648 4.669 -31.368 1.00 71.00 95 GLU A N 1
ATOM 718 C CA . GLU A 1 95 ? 18.518 5.196 -30.581 1.00 71.00 95 GLU A CA 1
ATOM 719 C C . GLU A 1 95 ? 18.441 4.585 -29.179 1.00 71.00 95 GLU A C 1
ATOM 721 O O . GLU A 1 95 ? 18.166 5.277 -28.192 1.00 71.00 95 GLU A O 1
ATOM 726 N N . LEU A 1 96 ? 18.711 3.282 -29.085 1.00 72.50 96 LEU A N 1
ATOM 727 C CA . LEU A 1 96 ? 18.753 2.560 -27.823 1.00 72.50 96 LEU A CA 1
ATOM 728 C C . LEU A 1 96 ? 19.867 3.091 -26.913 1.00 72.50 96 LEU A C 1
ATOM 730 O O . LEU A 1 96 ? 19.623 3.412 -25.748 1.00 72.50 96 LEU A O 1
ATOM 734 N N . LEU A 1 97 ? 21.081 3.216 -27.457 1.00 74.12 97 LEU A N 1
ATOM 735 C CA . LEU A 1 97 ? 22.235 3.739 -26.728 1.00 74.12 97 LEU A CA 1
ATOM 736 C C . LEU A 1 97 ? 22.026 5.209 -26.328 1.00 74.12 97 LEU A C 1
ATOM 738 O O . LEU A 1 97 ? 22.313 5.574 -25.190 1.00 74.12 97 LEU A O 1
ATOM 742 N N . ALA A 1 98 ? 21.458 6.041 -27.205 1.00 74.50 98 ALA A N 1
ATOM 743 C CA . ALA A 1 98 ? 21.167 7.443 -26.905 1.00 74.50 98 ALA A CA 1
ATOM 744 C C . ALA A 1 98 ? 20.122 7.598 -25.787 1.00 74.50 98 ALA A C 1
ATOM 746 O O . ALA A 1 98 ? 20.309 8.401 -24.871 1.00 74.50 98 ALA A O 1
ATOM 747 N N . GLY A 1 99 ? 19.048 6.802 -25.817 1.00 77.00 99 GLY A N 1
ATOM 748 C CA . GLY A 1 99 ? 18.025 6.796 -24.769 1.00 77.00 99 GLY A CA 1
ATOM 749 C C . GLY A 1 99 ? 18.571 6.339 -23.417 1.00 77.00 99 GLY A C 1
ATOM 750 O O . GLY A 1 99 ? 18.360 7.004 -22.400 1.00 77.00 99 GLY A O 1
ATOM 751 N N . ALA A 1 100 ? 19.331 5.242 -23.404 1.00 78.12 100 ALA A N 1
ATOM 752 C CA . ALA A 1 100 ? 19.970 4.727 -22.196 1.00 78.12 100 ALA A CA 1
ATOM 753 C C . ALA A 1 100 ? 20.982 5.725 -21.606 1.00 78.12 100 ALA A C 1
ATOM 755 O O . ALA A 1 100 ? 20.984 5.962 -20.394 1.00 78.12 100 ALA A O 1
ATOM 756 N N . ALA A 1 101 ? 21.792 6.363 -22.455 1.00 78.44 101 ALA A N 1
ATOM 757 C CA . ALA A 1 101 ? 22.728 7.402 -22.048 1.00 78.44 101 ALA A CA 1
ATOM 758 C C . ALA A 1 101 ? 22.010 8.618 -21.436 1.00 78.44 101 ALA A C 1
ATOM 760 O O . ALA A 1 101 ? 22.377 9.060 -20.344 1.00 78.44 101 ALA A O 1
ATOM 761 N N . ALA A 1 102 ? 20.958 9.128 -22.086 1.00 76.00 102 ALA A N 1
ATOM 762 C CA . ALA A 1 102 ? 20.186 10.272 -21.599 1.00 76.00 102 ALA A CA 1
ATOM 763 C C . ALA A 1 102 ? 19.554 10.003 -20.222 1.00 76.00 102 ALA A C 1
ATOM 765 O O . ALA A 1 102 ? 19.674 10.821 -19.308 1.00 76.00 102 ALA A O 1
ATOM 766 N N . VAL A 1 103 ? 18.939 8.832 -20.029 1.00 82.62 103 VAL A N 1
ATOM 767 C CA . VAL A 1 103 ? 18.344 8.460 -18.735 1.00 82.62 103 VAL A CA 1
ATOM 768 C C . VAL A 1 103 ? 19.404 8.265 -17.654 1.00 82.62 103 VAL A C 1
ATOM 770 O O . VAL A 1 103 ? 19.186 8.675 -16.508 1.00 82.62 103 VAL A O 1
ATOM 773 N N . GLY A 1 104 ? 20.556 7.684 -18.003 1.00 81.12 104 GLY A N 1
ATOM 774 C CA . GLY A 1 104 ? 21.706 7.577 -17.107 1.00 81.12 104 GLY A CA 1
ATOM 775 C C . GLY A 1 104 ? 22.186 8.947 -16.624 1.00 81.12 104 GLY A C 1
ATOM 776 O O . GLY A 1 104 ? 22.344 9.150 -15.421 1.00 81.12 104 GLY A O 1
ATOM 777 N N . ALA A 1 105 ? 22.317 9.914 -17.536 1.00 76.12 105 ALA A N 1
ATOM 778 C CA . ALA A 1 105 ? 22.755 11.272 -17.223 1.00 76.12 105 ALA A CA 1
ATOM 779 C C . ALA A 1 105 ? 21.751 12.041 -16.341 1.00 76.12 105 ALA A C 1
ATOM 781 O O . ALA A 1 105 ? 22.146 12.631 -15.332 1.00 76.12 105 ALA A O 1
ATOM 782 N N . VAL A 1 106 ? 20.448 11.989 -16.653 1.00 81.88 106 VAL A N 1
ATOM 783 C CA . VAL A 1 106 ? 19.408 12.608 -15.805 1.00 81.88 106 VAL A CA 1
ATOM 784 C C . VAL A 1 106 ? 19.385 11.962 -14.417 1.00 81.88 106 VAL A C 1
ATOM 786 O O . VAL A 1 106 ? 19.306 12.657 -13.404 1.00 81.88 106 VAL A O 1
ATOM 789 N N . SER A 1 107 ? 19.491 10.633 -14.342 1.00 83.69 107 SER A N 1
ATOM 790 C CA . SER A 1 107 ? 19.498 9.916 -13.062 1.00 83.69 107 SER A CA 1
ATOM 791 C C . SER A 1 107 ? 20.720 10.275 -12.218 1.00 83.69 107 SER A C 1
ATOM 793 O O . SER A 1 107 ? 20.567 10.521 -11.021 1.00 83.69 107 SER A O 1
ATOM 795 N N . ALA A 1 108 ? 21.901 10.391 -12.834 1.00 81.81 108 ALA A N 1
ATOM 796 C CA . ALA A 1 108 ? 23.116 10.842 -12.163 1.00 81.81 108 ALA A CA 1
ATOM 797 C C . ALA A 1 108 ? 22.942 12.238 -11.550 1.00 81.81 108 ALA A C 1
ATOM 799 O O . ALA A 1 108 ? 23.195 12.434 -10.361 1.00 81.81 108 ALA A O 1
ATOM 800 N N . GLN A 1 109 ? 22.402 13.187 -12.321 1.00 81.56 109 GLN A N 1
ATOM 801 C CA . GLN A 1 109 ? 22.100 14.537 -11.843 1.00 81.56 109 GLN A CA 1
ATOM 802 C C . GLN A 1 109 ? 21.153 14.522 -10.631 1.00 81.56 109 GLN A C 1
ATOM 804 O O . GLN A 1 109 ? 21.395 15.201 -9.630 1.00 81.56 109 GLN A O 1
ATOM 809 N N . LEU A 1 110 ? 20.075 13.737 -10.690 1.00 85.06 110 LEU A N 1
ATOM 810 C CA . LEU A 1 110 ? 19.105 13.651 -9.598 1.00 85.06 110 LEU A CA 1
ATOM 811 C C . LEU A 1 110 ? 19.702 12.981 -8.348 1.00 85.06 110 LEU A C 1
ATOM 813 O O . LEU A 1 110 ? 19.444 13.420 -7.224 1.00 85.06 110 LEU A O 1
ATOM 817 N N . PHE A 1 111 ? 20.555 11.969 -8.502 1.00 85.06 111 PHE A N 1
ATOM 818 C CA . PHE A 1 111 ? 21.313 11.421 -7.376 1.00 85.06 111 PHE A CA 1
ATOM 819 C C . PHE A 1 111 ? 22.274 12.446 -6.781 1.00 85.06 111 PHE A C 1
ATOM 821 O O . PHE A 1 111 ? 22.384 12.544 -5.559 1.00 85.06 111 PHE A O 1
ATOM 828 N N . GLN A 1 112 ? 22.898 13.274 -7.613 1.00 83.81 112 GLN A N 1
ATOM 829 C CA . GLN A 1 112 ? 23.814 14.299 -7.145 1.00 83.81 112 GLN A CA 1
ATOM 830 C C . GLN A 1 112 ? 23.127 15.368 -6.291 1.00 83.81 112 GLN A C 1
ATOM 832 O O . GLN A 1 112 ? 23.612 15.719 -5.212 1.00 83.81 112 GLN A O 1
ATOM 837 N N . VAL A 1 113 ? 21.965 15.850 -6.736 1.00 82.69 113 VAL A N 1
ATOM 838 C CA . VAL A 1 113 ? 21.137 16.779 -5.954 1.00 82.69 113 VAL A CA 1
ATOM 839 C C . VAL A 1 113 ? 20.665 16.108 -4.659 1.00 82.69 113 VAL A C 1
ATOM 841 O O . VAL A 1 113 ? 20.716 16.721 -3.594 1.00 82.69 113 VAL A O 1
ATOM 844 N N . SER A 1 114 ? 20.287 14.826 -4.715 1.00 84.00 114 SER A N 1
ATOM 845 C CA . SER A 1 114 ? 19.903 14.050 -3.526 1.00 84.00 114 SER A CA 1
ATOM 846 C C . SER A 1 114 ? 21.035 13.969 -2.499 1.00 84.00 114 SER A C 1
ATOM 848 O O . SER A 1 114 ? 20.776 14.102 -1.304 1.00 84.00 114 SER A O 1
ATOM 850 N N . ALA A 1 115 ? 22.282 13.811 -2.956 1.00 83.00 115 ALA A N 1
ATOM 851 C CA . ALA A 1 115 ? 23.456 13.793 -2.090 1.00 83.00 115 ALA A CA 1
ATOM 852 C C . ALA A 1 115 ? 23.640 15.126 -1.350 1.00 83.00 115 ALA A C 1
ATOM 854 O O . ALA A 1 115 ? 23.839 15.123 -0.136 1.00 83.00 115 ALA A O 1
ATOM 855 N N . LEU A 1 116 ? 23.516 16.255 -2.059 1.00 80.06 116 LEU A N 1
ATOM 856 C CA . LEU A 1 116 ? 23.618 17.596 -1.470 1.00 80.06 116 LEU A CA 1
ATOM 857 C C . LEU A 1 116 ? 22.502 17.860 -0.449 1.00 80.06 116 LEU A C 1
ATOM 859 O O . LEU A 1 116 ? 22.759 18.399 0.623 1.00 80.06 116 LEU A O 1
ATOM 863 N N . LEU A 1 117 ? 21.268 17.443 -0.745 1.00 83.38 117 LEU A N 1
ATOM 864 C CA . LEU A 1 117 ? 20.129 17.612 0.166 1.00 83.38 117 LEU A CA 1
ATOM 865 C C . LEU A 1 117 ? 20.215 16.713 1.406 1.00 83.38 117 LEU A C 1
ATOM 867 O O . LEU A 1 117 ? 19.674 17.063 2.453 1.00 83.38 117 LEU A O 1
ATOM 871 N N . SER A 1 118 ? 20.876 15.557 1.300 1.00 80.50 118 SER A N 1
ATOM 872 C CA . SER A 1 118 ? 21.094 14.635 2.420 1.00 80.50 118 SER A CA 1
ATOM 873 C C . SER A 1 118 ? 22.363 14.915 3.226 1.00 80.50 118 SER A C 1
ATOM 875 O O . SER A 1 118 ? 22.683 14.127 4.119 1.00 80.50 118 SER A O 1
ATOM 877 N N . PHE A 1 119 ? 23.080 15.993 2.901 1.00 80.50 119 PHE A N 1
ATOM 878 C CA . PHE A 1 119 ? 24.366 16.320 3.497 1.00 80.50 119 PHE A CA 1
ATOM 879 C C . PHE A 1 119 ? 24.260 16.546 5.011 1.00 80.50 119 PHE A C 1
ATOM 881 O O . PHE A 1 119 ? 23.499 17.393 5.479 1.00 80.50 119 PHE A O 1
ATOM 888 N N . ASP A 1 120 ? 25.058 15.796 5.774 1.00 73.94 120 ASP A N 1
ATOM 889 C CA . ASP A 1 120 ? 25.179 15.927 7.225 1.00 73.94 120 ASP A CA 1
ATOM 890 C C . ASP A 1 120 ? 26.576 16.430 7.614 1.00 73.94 120 ASP A C 1
ATOM 892 O O . ASP A 1 120 ? 27.554 15.678 7.607 1.00 73.94 120 ASP A O 1
ATOM 896 N N . ALA A 1 121 ? 26.656 17.711 7.976 1.00 68.12 121 ALA A N 1
ATOM 897 C CA . ALA A 1 121 ? 27.897 18.368 8.379 1.00 68.12 121 ALA A CA 1
ATOM 898 C C . ALA A 1 121 ? 28.508 17.797 9.673 1.00 68.12 121 ALA A C 1
ATOM 900 O O . ALA A 1 121 ? 29.711 17.928 9.877 1.00 68.12 121 ALA A O 1
ATOM 901 N N . GLY A 1 122 ? 27.701 17.171 10.540 1.00 64.12 122 GLY A N 1
ATOM 902 C CA . GLY A 1 122 ? 28.155 16.589 11.809 1.00 64.12 122 GLY A CA 1
ATOM 903 C C . GLY A 1 122 ? 28.581 15.121 11.705 1.00 64.12 122 GLY A C 1
ATOM 904 O O . GLY A 1 122 ? 29.009 14.524 12.695 1.00 64.12 122 GLY A O 1
ATOM 905 N N . ALA A 1 123 ? 28.451 14.503 10.528 1.00 66.00 123 ALA A N 1
ATOM 906 C CA . ALA A 1 123 ? 28.775 13.098 10.344 1.00 66.00 123 ALA A CA 1
ATOM 907 C C . ALA A 1 123 ? 30.294 12.872 10.275 1.00 66.00 123 ALA A C 1
ATOM 909 O O . ALA A 1 123 ? 30.988 13.448 9.437 1.00 66.00 123 ALA A O 1
ATOM 910 N N . LYS A 1 124 ? 30.806 11.966 11.120 1.00 61.81 124 LYS A N 1
ATOM 911 C CA . LYS A 1 124 ? 32.220 11.563 11.084 1.00 61.81 124 LYS A CA 1
ATOM 912 C C . LYS A 1 124 ? 32.560 10.914 9.732 1.00 61.81 124 LYS A C 1
ATOM 914 O O . LYS A 1 124 ? 31.767 10.095 9.251 1.00 61.81 124 LYS A O 1
ATOM 919 N N . PRO A 1 125 ? 33.734 11.211 9.148 1.00 60.94 125 PRO A N 1
ATOM 920 C CA . PRO A 1 125 ? 34.183 10.560 7.924 1.00 60.94 125 PRO A CA 1
ATOM 921 C C . PRO A 1 125 ? 34.297 9.044 8.134 1.00 60.94 125 PRO A C 1
ATOM 923 O O . PRO A 1 125 ? 34.641 8.560 9.218 1.00 60.94 125 PRO A O 1
ATOM 926 N N . LEU A 1 126 ? 33.971 8.272 7.095 1.00 59.22 126 LEU A N 1
ATOM 927 C CA . LEU A 1 126 ? 34.071 6.815 7.148 1.00 59.22 126 LEU A CA 1
ATOM 928 C C . LEU A 1 126 ? 35.533 6.385 7.337 1.00 59.22 126 LEU A C 1
ATOM 930 O O . LEU A 1 126 ? 36.421 6.852 6.628 1.00 59.22 126 LEU A O 1
ATOM 934 N N . ARG A 1 127 ? 35.766 5.423 8.244 1.00 57.00 127 ARG A N 1
ATOM 935 C CA . ARG A 1 127 ? 37.105 4.908 8.612 1.00 57.00 127 ARG A CA 1
ATOM 936 C C . ARG A 1 127 ? 37.946 4.394 7.438 1.00 57.00 127 ARG A C 1
ATOM 938 O O . ARG A 1 127 ? 39.159 4.340 7.555 1.00 57.00 127 ARG A O 1
ATOM 945 N N . ILE A 1 128 ? 37.319 4.025 6.322 1.00 56.09 128 ILE A N 1
ATOM 946 C CA . ILE A 1 128 ? 38.011 3.558 5.108 1.00 56.09 128 ILE A CA 1
ATOM 947 C C . ILE A 1 128 ? 38.900 4.669 4.518 1.00 56.09 128 ILE A C 1
ATOM 949 O O . ILE A 1 128 ? 39.916 4.381 3.900 1.00 56.09 128 ILE A O 1
ATOM 953 N N . TRP A 1 129 ? 38.551 5.936 4.757 1.00 53.34 129 TRP A N 1
ATOM 954 C CA . TRP A 1 129 ? 39.171 7.096 4.116 1.00 53.34 129 TRP A CA 1
ATOM 955 C C . TRP A 1 129 ? 39.874 8.039 5.102 1.00 53.34 129 TRP A C 1
ATOM 957 O O . TRP A 1 129 ? 40.410 9.064 4.690 1.00 53.34 129 TRP A O 1
ATOM 967 N N . SER A 1 130 ? 39.913 7.704 6.398 1.00 52.28 130 SER A N 1
ATOM 968 C CA . SER A 1 130 ? 40.520 8.564 7.427 1.00 52.28 130 SER A CA 1
ATOM 969 C C . SER A 1 130 ? 42.031 8.754 7.252 1.00 52.28 130 SER A C 1
ATOM 971 O O . SER A 1 130 ? 42.570 9.747 7.723 1.00 52.28 130 SER A O 1
ATOM 973 N N . GLY A 1 131 ? 42.710 7.836 6.551 1.00 49.91 131 GLY A N 1
ATOM 974 C CA . GLY A 1 131 ? 44.137 7.955 6.221 1.00 49.91 131 GLY A CA 1
ATOM 975 C C . GLY A 1 131 ? 44.454 8.955 5.100 1.00 49.91 131 GLY A C 1
ATOM 976 O O . GLY A 1 131 ? 45.585 9.408 5.005 1.00 49.91 131 GLY A O 1
ATOM 977 N N . LEU A 1 132 ? 43.465 9.343 4.284 1.00 50.09 132 LEU A N 1
ATOM 978 C CA . LEU A 1 132 ? 43.634 10.266 3.149 1.00 50.09 132 LEU A CA 1
ATOM 979 C C . LEU A 1 132 ? 43.434 11.748 3.519 1.00 50.09 132 LEU A C 1
ATOM 981 O O . LEU A 1 132 ? 43.617 12.615 2.672 1.00 50.09 132 LEU A O 1
ATOM 985 N N . GLN A 1 133 ? 43.059 12.050 4.768 1.00 51.91 133 GLN A N 1
ATOM 986 C CA . GLN A 1 133 ? 42.784 13.418 5.237 1.00 51.91 133 GLN A CA 1
ATOM 987 C C . GLN A 1 133 ? 43.960 14.091 5.966 1.00 51.91 133 GLN A C 1
ATOM 989 O O . GLN A 1 133 ? 43.823 15.230 6.412 1.00 51.91 133 GLN A O 1
ATOM 994 N N . GLN A 1 134 ? 45.115 13.426 6.090 1.00 42.97 134 GLN A N 1
ATOM 995 C CA . GLN A 1 134 ? 46.318 14.021 6.683 1.00 42.97 134 GLN A CA 1
ATOM 996 C C . GLN A 1 134 ? 46.900 15.087 5.739 1.00 42.97 134 GLN A C 1
ATOM 998 O O . GLN A 1 134 ? 47.752 14.795 4.907 1.00 42.97 134 GLN A O 1
ATOM 1003 N N . GLY A 1 135 ? 46.402 16.322 5.844 1.00 48.22 135 GLY A N 1
ATOM 1004 C CA . GLY A 1 135 ? 46.931 17.477 5.109 1.00 48.22 135 GLY A CA 1
ATOM 1005 C C . GLY A 1 135 ? 45.910 18.526 4.663 1.00 48.22 135 GLY A C 1
ATOM 1006 O O . GLY A 1 135 ? 46.311 19.512 4.050 1.00 48.22 135 GLY A O 1
ATOM 1007 N N . GLN A 1 136 ? 44.609 18.362 4.934 1.00 49.16 136 GLN A N 1
ATOM 1008 C CA . GLN A 1 136 ? 43.624 19.387 4.567 1.00 49.16 136 GLN A CA 1
ATOM 1009 C C . GLN A 1 136 ? 43.510 20.482 5.635 1.00 49.16 136 GLN A C 1
ATOM 1011 O O . GLN A 1 136 ? 43.421 20.198 6.826 1.00 49.16 136 GLN A O 1
ATOM 1016 N N . VAL A 1 137 ? 43.507 21.735 5.166 1.00 49.19 137 VAL A N 1
ATOM 1017 C CA . VAL A 1 137 ? 43.178 22.967 5.906 1.00 49.19 137 VAL A CA 1
ATOM 1018 C C . VAL A 1 137 ? 41.937 22.744 6.784 1.00 49.19 137 VAL A C 1
ATOM 1020 O O . VAL A 1 137 ? 41.057 21.981 6.393 1.00 49.19 137 VAL A O 1
ATOM 1023 N N . ASP A 1 138 ? 41.839 23.419 7.936 1.00 50.91 138 ASP A N 1
ATOM 1024 C CA . ASP A 1 138 ? 40.632 23.454 8.782 1.00 50.91 138 ASP A CA 1
ATOM 1025 C C . ASP A 1 138 ? 39.429 24.004 7.987 1.00 50.91 138 ASP A C 1
ATOM 1027 O O . ASP A 1 138 ? 39.125 25.203 7.981 1.00 50.91 138 ASP A O 1
ATOM 1031 N N . VAL A 1 139 ? 38.770 23.117 7.247 1.00 53.94 139 VAL A N 1
ATOM 1032 C CA . VAL A 1 139 ? 37.623 23.408 6.396 1.00 53.94 139 VAL A CA 1
ATOM 1033 C C . VAL A 1 139 ? 36.359 23.130 7.196 1.00 53.94 139 VAL A C 1
ATOM 1035 O O . VAL A 1 139 ? 36.121 22.013 7.653 1.00 53.94 139 VAL A O 1
ATOM 1038 N N . MET A 1 140 ? 35.525 24.157 7.342 1.00 58.94 140 MET A N 1
ATOM 1039 C CA . MET A 1 140 ? 34.230 24.065 8.009 1.00 58.94 140 MET A CA 1
ATOM 1040 C C . MET A 1 140 ? 33.099 24.070 6.977 1.00 58.94 140 MET A C 1
ATOM 1042 O O . MET A 1 140 ? 33.210 24.672 5.909 1.00 58.94 140 MET A O 1
ATOM 1046 N N . TRP A 1 141 ? 31.986 23.413 7.300 1.00 67.12 141 TRP A N 1
ATOM 1047 C CA . TRP A 1 141 ? 30.781 23.412 6.469 1.00 67.12 141 TRP A CA 1
ATOM 1048 C C . TRP A 1 141 ? 29.800 24.491 6.944 1.00 67.12 141 TRP A C 1
ATOM 1050 O O . TRP A 1 141 ? 29.447 24.551 8.122 1.00 67.12 141 TRP A O 1
ATOM 1060 N N . ASP A 1 142 ? 29.331 25.342 6.033 1.00 66.88 142 ASP A N 1
ATOM 1061 C CA . ASP A 1 142 ? 28.349 26.393 6.297 1.00 66.88 142 ASP A CA 1
ATOM 1062 C C . ASP A 1 142 ? 26.922 25.834 6.272 1.00 66.88 142 ASP A C 1
ATOM 1064 O O . ASP A 1 142 ? 26.201 25.889 5.275 1.00 66.88 142 ASP A O 1
ATOM 1068 N N . VAL A 1 143 ? 26.497 25.299 7.414 1.00 67.50 143 VAL A N 1
ATOM 1069 C CA . VAL A 1 143 ? 25.173 24.686 7.602 1.00 67.50 143 VAL A CA 1
ATOM 1070 C C . VAL A 1 143 ? 24.028 25.688 7.386 1.00 67.50 143 VAL A C 1
ATOM 1072 O O . VAL A 1 143 ? 22.921 25.278 7.044 1.00 67.50 143 VAL A O 1
ATOM 1075 N N . LYS A 1 144 ? 24.269 27.004 7.523 1.00 70.25 144 LYS A N 1
ATOM 1076 C CA . LYS A 1 144 ? 23.234 28.043 7.338 1.00 70.25 144 LYS A CA 1
ATOM 1077 C C . LYS A 1 144 ? 22.768 28.163 5.886 1.00 70.25 144 LYS A C 1
ATOM 1079 O O . LYS A 1 144 ? 21.681 28.675 5.640 1.00 70.25 144 LYS A O 1
ATOM 1084 N N . LYS A 1 145 ? 23.588 27.699 4.942 1.00 72.81 145 LYS A N 1
ATOM 1085 C CA . LYS A 1 145 ? 23.278 27.663 3.512 1.00 72.81 145 LYS A CA 1
ATOM 1086 C C . LYS A 1 145 ? 22.403 26.464 3.125 1.00 72.81 145 LYS A C 1
ATOM 1088 O O . LYS A 1 145 ? 21.783 26.482 2.069 1.00 72.81 145 LYS A O 1
ATOM 1093 N N . LEU A 1 146 ? 22.303 25.427 3.960 1.00 72.69 146 LEU A N 1
ATOM 1094 C CA . LEU A 1 146 ? 21.461 24.275 3.640 1.00 72.69 146 LEU A CA 1
ATOM 1095 C C . LEU A 1 146 ? 19.969 24.653 3.680 1.00 72.69 146 LEU A C 1
ATOM 1097 O O . LEU A 1 146 ? 19.535 25.379 4.579 1.00 72.69 146 LEU A O 1
ATOM 1101 N N . PRO A 1 147 ? 19.155 24.145 2.736 1.00 80.06 147 PRO A N 1
ATOM 1102 C CA . PRO A 1 147 ? 17.718 24.369 2.763 1.00 80.06 147 PRO A CA 1
ATOM 1103 C C . PRO A 1 147 ? 17.099 23.778 4.032 1.00 80.06 147 PRO A C 1
ATOM 1105 O O . PRO A 1 147 ? 17.577 22.785 4.588 1.00 80.06 147 PRO A O 1
ATOM 1108 N N . SER A 1 148 ? 15.978 24.356 4.473 1.00 83.62 148 SER A N 1
ATOM 1109 C CA . SER A 1 148 ? 15.218 23.774 5.579 1.00 83.62 148 SER A CA 1
ATOM 1110 C C . SER A 1 148 ? 14.804 22.338 5.243 1.00 83.62 148 SER A C 1
ATOM 1112 O O . SER A 1 148 ? 14.546 21.998 4.090 1.00 83.62 148 SER A O 1
ATOM 1114 N N . ARG A 1 149 ? 14.683 21.479 6.256 1.00 83.06 149 ARG A N 1
ATOM 1115 C CA . ARG A 1 149 ? 14.286 20.068 6.091 1.00 83.06 149 ARG A CA 1
ATOM 1116 C C . ARG A 1 149 ? 12.989 19.877 5.301 1.00 83.06 149 ARG A C 1
ATOM 1118 O O . ARG A 1 149 ? 12.880 18.971 4.477 1.00 83.06 149 ARG A O 1
ATOM 1125 N N . ALA A 1 150 ? 12.018 20.761 5.523 1.00 82.00 150 ALA A N 1
ATOM 1126 C CA . ALA A 1 150 ? 10.772 20.775 4.768 1.00 82.00 150 ALA A CA 1
ATOM 1127 C C . ALA A 1 150 ? 10.999 21.181 3.303 1.00 82.00 150 ALA A C 1
ATOM 1129 O O . ALA A 1 150 ? 10.491 20.509 2.411 1.00 82.00 150 ALA A O 1
ATOM 1130 N N . ALA A 1 151 ? 11.798 22.223 3.047 1.00 83.94 151 ALA A N 1
ATOM 1131 C CA . ALA A 1 151 ? 12.146 22.637 1.689 1.00 83.94 151 ALA A CA 1
ATOM 1132 C C . ALA A 1 151 ? 12.907 21.531 0.940 1.00 83.94 151 ALA A C 1
ATOM 1134 O O . ALA A 1 151 ? 12.522 21.175 -0.169 1.00 83.94 151 ALA A O 1
ATOM 1135 N N . ALA A 1 152 ? 13.904 20.908 1.576 1.00 86.06 152 ALA A N 1
ATOM 1136 C CA . ALA A 1 152 ? 14.643 19.776 1.021 1.00 86.06 152 ALA A CA 1
ATOM 1137 C C . ALA A 1 152 ? 13.711 18.599 0.679 1.00 86.06 152 ALA A C 1
ATOM 1139 O O . ALA A 1 152 ? 13.813 18.014 -0.396 1.00 86.06 152 ALA A O 1
ATOM 1140 N N . SER A 1 153 ? 12.742 18.290 1.549 1.00 88.25 153 SER A N 1
ATOM 1141 C CA . SER A 1 153 ? 11.715 17.283 1.263 1.00 88.25 153 SER A CA 1
ATOM 1142 C C . SER A 1 153 ? 10.846 17.646 0.057 1.00 88.25 153 SER A C 1
ATOM 1144 O O . SER A 1 153 ? 10.546 16.756 -0.734 1.00 88.25 153 SER A O 1
ATOM 1146 N N . TYR A 1 154 ? 10.423 18.902 -0.100 1.00 89.56 154 TYR A N 1
ATOM 1147 C CA . TYR A 1 154 ? 9.627 19.310 -1.263 1.00 89.56 154 TYR A CA 1
ATOM 1148 C C . TYR A 1 154 ? 10.426 19.236 -2.564 1.00 89.56 154 TYR A C 1
ATOM 1150 O O . TYR A 1 154 ? 9.890 18.776 -3.570 1.00 89.56 154 TYR A O 1
ATOM 1158 N N . VAL A 1 155 ? 11.713 19.595 -2.532 1.00 86.88 155 VAL A N 1
ATOM 1159 C CA . VAL A 1 155 ? 12.609 19.437 -3.686 1.00 86.88 155 VAL A CA 1
ATOM 1160 C C . VAL A 1 155 ? 12.727 17.962 -4.078 1.00 86.88 155 VAL A C 1
ATOM 1162 O O . VAL A 1 155 ? 12.567 17.638 -5.250 1.00 86.88 155 VAL A O 1
ATOM 1165 N N . VAL A 1 156 ? 12.896 17.044 -3.119 1.00 89.25 156 VAL A N 1
ATOM 1166 C CA . VAL A 1 156 ? 12.937 15.599 -3.422 1.00 89.25 156 VAL A CA 1
ATOM 1167 C C . VAL A 1 156 ? 11.604 15.081 -3.971 1.00 89.25 156 VAL A C 1
ATOM 1169 O O . VAL A 1 156 ? 11.607 14.254 -4.880 1.00 89.25 156 VAL A O 1
ATOM 1172 N N . ILE A 1 157 ? 10.461 15.572 -3.482 1.00 88.50 157 ILE A N 1
ATOM 1173 C CA . ILE A 1 157 ? 9.149 15.224 -4.056 1.00 88.50 157 ILE A CA 1
ATOM 1174 C C . ILE A 1 157 ? 9.065 15.694 -5.516 1.00 88.50 157 ILE A C 1
ATOM 1176 O O . ILE A 1 157 ? 8.646 14.921 -6.377 1.00 88.50 157 ILE A O 1
ATOM 1180 N N . ALA A 1 158 ? 9.506 16.920 -5.811 1.00 88.56 158 ALA A N 1
ATOM 1181 C CA . ALA A 1 158 ? 9.549 17.443 -7.175 1.00 88.56 158 ALA A CA 1
ATOM 1182 C C . ALA A 1 158 ? 10.475 16.603 -8.075 1.00 88.56 158 ALA A C 1
ATOM 1184 O O . ALA A 1 158 ? 10.101 16.240 -9.188 1.00 88.56 158 ALA A O 1
ATOM 1185 N N . MET A 1 159 ? 11.639 16.185 -7.578 1.00 87.69 159 MET A N 1
ATOM 1186 C CA . MET A 1 159 ? 12.525 15.260 -8.297 1.00 87.69 159 MET A CA 1
ATOM 1187 C C . MET A 1 159 ? 11.857 13.906 -8.567 1.00 87.69 159 MET A C 1
ATOM 1189 O O . MET A 1 159 ? 11.953 13.379 -9.673 1.00 87.69 159 MET A O 1
ATOM 1193 N N . GLY A 1 160 ? 11.110 13.375 -7.597 1.00 85.88 160 GLY A N 1
ATOM 1194 C CA . GLY A 1 160 ? 10.261 12.201 -7.789 1.00 85.88 160 GLY A CA 1
ATOM 1195 C C . GLY A 1 160 ? 9.269 12.383 -8.939 1.00 85.88 160 GLY A C 1
ATOM 1196 O O . GLY A 1 160 ? 9.144 11.504 -9.788 1.00 85.88 160 GLY A O 1
ATOM 1197 N N . THR A 1 161 ? 8.613 13.546 -9.032 1.00 86.44 161 THR A N 1
ATOM 1198 C CA . THR A 1 161 ? 7.706 13.842 -10.157 1.00 86.44 161 THR A CA 1
ATOM 1199 C C . THR A 1 161 ? 8.425 13.929 -11.503 1.00 86.44 161 THR A C 1
ATOM 1201 O O . THR A 1 161 ? 7.869 13.477 -12.501 1.00 86.44 161 THR A O 1
ATOM 1204 N N . LEU A 1 162 ? 9.673 14.411 -11.536 1.00 86.19 162 LEU A N 1
ATOM 1205 C CA . LEU A 1 162 ? 10.492 14.410 -12.752 1.00 86.19 162 LEU A CA 1
ATOM 1206 C C . LEU A 1 162 ? 10.823 12.984 -13.212 1.00 86.19 162 LEU A C 1
ATOM 1208 O O . LEU A 1 162 ? 10.695 12.688 -14.397 1.00 86.19 162 LEU A O 1
ATOM 1212 N N . TRP A 1 163 ? 11.167 12.073 -12.294 1.00 88.69 163 TRP A N 1
ATOM 1213 C CA . TRP A 1 163 ? 11.349 10.657 -12.640 1.00 88.69 163 TRP A CA 1
ATOM 1214 C C . TRP A 1 163 ? 10.059 10.001 -13.140 1.00 88.69 163 TRP A C 1
ATOM 1216 O O . TRP A 1 163 ? 10.122 9.181 -14.054 1.00 88.69 163 TRP A O 1
ATOM 1226 N N . VAL A 1 164 ? 8.894 10.360 -12.587 1.00 88.12 164 VAL A N 1
ATOM 1227 C CA . VAL A 1 164 ? 7.607 9.864 -13.104 1.00 88.12 164 VAL A CA 1
ATOM 1228 C C . VAL A 1 164 ? 7.327 10.391 -14.506 1.00 88.12 164 VAL A C 1
ATOM 1230 O O . VAL A 1 164 ? 6.920 9.613 -15.363 1.00 88.12 164 VAL A O 1
ATOM 1233 N N . ALA A 1 165 ? 7.573 11.677 -14.762 1.00 86.06 165 ALA A N 1
ATOM 1234 C CA . ALA A 1 165 ? 7.414 12.259 -16.091 1.00 86.06 165 ALA A CA 1
ATOM 1235 C C . ALA A 1 165 ? 8.342 11.582 -17.112 1.00 86.06 165 ALA A C 1
ATOM 1237 O O . ALA A 1 165 ? 7.888 11.185 -18.184 1.00 86.06 165 ALA A O 1
ATOM 1238 N N . LEU A 1 166 ? 9.611 11.367 -16.745 1.00 86.19 166 LEU A N 1
ATOM 1239 C CA . LEU A 1 166 ? 10.579 10.643 -17.567 1.00 86.19 166 LEU A CA 1
ATOM 1240 C C . LEU A 1 166 ? 10.133 9.197 -17.824 1.00 86.19 166 LEU A C 1
ATOM 1242 O O . LEU A 1 166 ? 10.108 8.754 -18.967 1.00 86.19 166 LEU A O 1
ATOM 1246 N N . GLY A 1 167 ? 9.723 8.473 -16.780 1.00 87.00 167 GLY A N 1
ATOM 1247 C CA . GLY A 1 167 ? 9.223 7.106 -16.905 1.00 87.00 167 GLY A CA 1
ATOM 1248 C C . GLY A 1 167 ? 7.966 7.008 -17.771 1.00 87.00 167 GLY A C 1
ATOM 1249 O O . GLY A 1 167 ? 7.860 6.104 -18.592 1.00 87.00 167 GLY A O 1
ATOM 1250 N N . GLY A 1 168 ? 7.042 7.965 -17.653 1.00 85.06 168 GLY A N 1
ATOM 1251 C CA . GLY A 1 168 ? 5.857 8.059 -18.507 1.00 85.06 168 GLY A CA 1
ATOM 1252 C C . GLY A 1 168 ? 6.198 8.339 -19.973 1.00 85.06 168 GLY A C 1
ATOM 1253 O O . GLY A 1 168 ? 5.628 7.705 -20.859 1.00 85.06 168 GLY A O 1
ATOM 1254 N N . ALA A 1 169 ? 7.162 9.226 -20.236 1.00 83.62 169 ALA A N 1
ATOM 1255 C CA . ALA A 1 169 ? 7.643 9.502 -21.589 1.00 83.62 169 ALA A CA 1
ATOM 1256 C C . ALA A 1 169 ? 8.298 8.264 -22.223 1.00 83.62 169 ALA A C 1
ATOM 1258 O O . ALA A 1 169 ? 7.994 7.925 -23.363 1.00 83.62 169 ALA A O 1
ATOM 1259 N N . LEU A 1 170 ? 9.135 7.541 -21.473 1.00 86.31 170 LEU A N 1
ATOM 1260 C CA . LEU A 1 170 ? 9.755 6.290 -21.926 1.00 86.31 170 LEU A CA 1
ATOM 1261 C C . LEU A 1 170 ? 8.721 5.187 -22.169 1.00 86.31 170 LEU A C 1
ATOM 1263 O O . LEU A 1 170 ? 8.821 4.462 -23.155 1.00 86.31 170 LEU A O 1
ATOM 1267 N N . LEU A 1 171 ? 7.708 5.089 -21.304 1.00 85.94 171 LEU A N 1
ATOM 1268 C CA . LEU A 1 171 ? 6.605 4.144 -21.459 1.00 85.94 171 LEU A CA 1
ATOM 1269 C C . LEU A 1 171 ? 5.804 4.435 -22.738 1.00 85.94 171 LEU A C 1
ATOM 1271 O O . LEU A 1 171 ? 5.453 3.510 -23.468 1.00 85.94 171 LEU A O 1
ATOM 1275 N N . TYR A 1 172 ? 5.548 5.712 -23.032 1.00 84.19 172 TYR A N 1
ATOM 1276 C CA . TYR A 1 172 ? 4.903 6.140 -24.274 1.00 84.19 172 TYR A CA 1
ATOM 1277 C C . TYR A 1 172 ? 5.769 5.823 -25.502 1.00 84.19 172 TYR A C 1
ATOM 1279 O O . TYR A 1 172 ? 5.292 5.172 -26.430 1.00 84.19 172 TYR A O 1
ATOM 1287 N N . LEU A 1 173 ? 7.053 6.198 -25.486 1.00 80.38 173 LEU A N 1
ATOM 1288 C CA . LEU A 1 173 ? 7.983 5.922 -26.588 1.00 80.38 173 LEU A CA 1
ATOM 1289 C C . LEU A 1 173 ? 8.098 4.417 -26.870 1.00 80.38 173 LEU A C 1
ATOM 1291 O O . LEU A 1 173 ? 7.959 3.991 -28.014 1.00 80.38 173 LEU A O 1
ATOM 1295 N N . GLY A 1 174 ? 8.277 3.608 -25.823 1.00 79.12 174 GLY A N 1
ATOM 1296 C CA . GLY A 1 174 ? 8.430 2.156 -25.912 1.00 79.12 174 GLY A CA 1
ATOM 1297 C C . GLY A 1 174 ? 7.165 1.383 -26.281 1.00 79.12 174 GLY A C 1
ATOM 1298 O O . GLY A 1 174 ? 7.268 0.194 -26.558 1.00 79.12 174 GLY A O 1
ATOM 1299 N N . SER A 1 175 ? 5.985 2.006 -26.287 1.00 78.56 175 SER A N 1
ATOM 1300 C CA . SER A 1 175 ? 4.735 1.324 -26.661 1.00 78.56 175 SER A CA 1
ATOM 1301 C C . SER A 1 175 ? 4.084 1.862 -27.934 1.00 78.56 175 SER A C 1
ATOM 1303 O O . SER A 1 175 ? 3.484 1.076 -28.661 1.00 78.56 175 SER A O 1
ATOM 1305 N N . GLU A 1 176 ? 4.221 3.157 -28.230 1.00 78.62 176 GLU A N 1
ATOM 1306 C CA . GLU A 1 176 ? 3.519 3.807 -29.348 1.00 78.62 176 GLU A CA 1
ATOM 1307 C C . GLU A 1 176 ? 4.445 4.243 -30.487 1.00 78.62 176 GLU A C 1
ATOM 1309 O O . GLU A 1 176 ? 4.021 4.246 -31.639 1.00 78.62 176 GLU A O 1
ATOM 1314 N N . VAL A 1 177 ? 5.686 4.639 -30.182 1.00 78.00 177 VAL A N 1
ATOM 1315 C CA . VAL A 1 177 ? 6.577 5.283 -31.165 1.00 78.00 177 VAL A CA 1
ATOM 1316 C C . VAL A 1 177 ? 7.584 4.298 -31.739 1.00 78.00 177 VAL A C 1
ATOM 1318 O O . VAL A 1 177 ? 7.797 4.256 -32.945 1.00 78.00 177 VAL A O 1
ATOM 1321 N N . LEU A 1 178 ? 8.198 3.482 -30.886 1.00 77.00 178 LEU A N 1
ATOM 1322 C CA . LEU A 1 178 ? 9.182 2.505 -31.330 1.00 77.00 178 LEU A CA 1
ATOM 1323 C C . LEU A 1 178 ? 8.473 1.320 -31.988 1.00 77.00 178 LEU A C 1
ATOM 1325 O O . LEU A 1 178 ? 7.477 0.815 -31.467 1.00 77.00 178 LEU A O 1
ATOM 1329 N N . HIS A 1 179 ? 8.989 0.862 -33.128 1.00 74.00 179 HIS A N 1
ATOM 1330 C CA . HIS A 1 179 ? 8.451 -0.290 -33.862 1.00 74.00 179 HIS A CA 1
ATOM 1331 C C . HIS A 1 179 ? 9.259 -1.576 -33.638 1.00 74.00 179 HIS A C 1
ATOM 1333 O O . HIS A 1 179 ? 8.699 -2.667 -33.728 1.00 74.00 179 HIS A O 1
ATOM 1339 N N . ASP A 1 180 ? 10.538 -1.448 -33.276 1.00 77.06 180 ASP A N 1
ATOM 1340 C CA . ASP A 1 180 ? 11.445 -2.568 -33.022 1.00 77.06 180 ASP A CA 1
ATOM 1341 C C . ASP A 1 180 ? 11.237 -3.213 -31.639 1.00 77.06 180 ASP A C 1
ATOM 1343 O O . ASP A 1 180 ? 11.119 -2.524 -30.624 1.00 77.06 180 ASP A O 1
ATOM 1347 N N . ALA A 1 181 ? 11.239 -4.547 -31.580 1.00 75.44 181 ALA A N 1
ATOM 1348 C CA . ALA A 1 181 ? 10.970 -5.299 -30.353 1.00 75.44 181 ALA A CA 1
ATOM 1349 C C . ALA A 1 181 ? 12.043 -5.100 -29.265 1.00 75.44 181 ALA A C 1
ATOM 1351 O O . ALA A 1 181 ? 11.707 -5.010 -28.080 1.00 75.44 181 ALA A O 1
ATOM 1352 N N . SER A 1 182 ? 13.317 -4.984 -29.650 1.00 75.00 182 SER A N 1
ATOM 1353 C CA . SER A 1 182 ? 14.435 -4.844 -28.708 1.00 75.00 182 SER A CA 1
ATOM 1354 C C . SER A 1 182 ? 14.437 -3.458 -28.067 1.00 75.00 182 SER A C 1
ATOM 1356 O O . SER A 1 182 ? 14.528 -3.334 -26.841 1.00 75.00 182 SER A O 1
ATOM 1358 N N . SER A 1 183 ? 14.250 -2.412 -28.876 1.00 75.19 183 SER A N 1
ATOM 1359 C CA . SER A 1 183 ? 14.136 -1.033 -28.390 1.00 75.19 183 SER A CA 1
ATOM 1360 C C . SER A 1 183 ? 12.882 -0.829 -27.537 1.00 75.19 183 SER A C 1
ATOM 1362 O O . SER A 1 183 ? 12.966 -0.226 -26.467 1.00 75.19 183 SER A O 1
ATOM 1364 N N . ARG A 1 184 ? 11.733 -1.402 -27.926 1.00 80.06 184 ARG A N 1
ATOM 1365 C CA . ARG A 1 184 ? 10.515 -1.395 -27.093 1.00 80.06 184 ARG A CA 1
ATOM 1366 C C . ARG A 1 184 ? 10.779 -1.979 -25.711 1.00 80.06 184 ARG A C 1
ATOM 1368 O O . ARG A 1 184 ? 10.527 -1.318 -24.704 1.00 80.06 184 ARG A O 1
ATOM 1375 N N . LEU A 1 185 ? 11.326 -3.194 -25.656 1.00 81.56 185 LEU A N 1
ATOM 1376 C CA . LEU A 1 185 ? 11.590 -3.889 -24.400 1.00 81.56 185 LEU A CA 1
ATOM 1377 C C . LEU A 1 185 ? 12.513 -3.073 -23.488 1.00 81.56 185 LEU A C 1
ATOM 1379 O O . LEU A 1 185 ? 12.224 -2.902 -22.303 1.00 81.56 185 LEU A O 1
ATOM 1383 N N . ALA A 1 186 ? 13.589 -2.517 -24.042 1.00 78.88 186 ALA A N 1
ATOM 1384 C CA . ALA A 1 186 ? 14.531 -1.716 -23.276 1.00 78.88 186 ALA A CA 1
ATOM 1385 C C . ALA A 1 186 ? 13.906 -0.429 -22.714 1.00 78.88 186 ALA A C 1
ATOM 1387 O O . ALA A 1 186 ? 14.105 -0.119 -21.539 1.00 78.88 186 ALA A O 1
ATOM 1388 N N . TYR A 1 187 ? 13.108 0.294 -23.506 1.00 85.12 187 TYR A N 1
ATOM 1389 C CA . TYR A 1 187 ? 12.432 1.513 -23.050 1.00 85.12 187 TYR A CA 1
ATOM 1390 C C . TYR A 1 187 ? 11.357 1.218 -21.995 1.00 85.12 187 TYR A C 1
ATOM 1392 O O . TYR A 1 187 ? 11.220 1.980 -21.037 1.00 85.12 187 TYR A O 1
ATOM 1400 N N . LEU A 1 188 ? 10.647 0.087 -22.101 1.00 85.69 188 LEU A N 1
ATOM 1401 C CA . LEU A 1 188 ? 9.703 -0.364 -21.072 1.00 85.69 188 LEU A CA 1
ATOM 1402 C C . LEU A 1 188 ? 10.412 -0.700 -19.749 1.00 85.69 188 LEU A C 1
ATOM 1404 O O . LEU A 1 188 ? 9.957 -0.290 -18.680 1.00 85.69 188 LEU A O 1
ATOM 1408 N N . VAL A 1 189 ? 11.549 -1.402 -19.802 1.00 85.25 189 VAL A N 1
ATOM 1409 C CA . VAL A 1 189 ? 12.364 -1.705 -18.611 1.00 85.25 189 VAL A CA 1
ATOM 1410 C C . VAL A 1 189 ? 12.900 -0.420 -17.974 1.00 85.25 189 VAL A C 1
ATOM 1412 O O . VAL A 1 189 ? 12.841 -0.251 -16.753 1.00 85.25 189 VAL A O 1
ATOM 1415 N N . LEU A 1 190 ? 13.367 0.521 -18.794 1.00 83.56 190 LEU A N 1
ATOM 1416 C CA . LEU A 1 190 ? 13.871 1.813 -18.337 1.00 83.56 190 LEU A CA 1
ATOM 1417 C C . LEU A 1 190 ? 12.762 2.664 -17.699 1.00 83.56 190 LEU A C 1
ATOM 1419 O O . LEU A 1 190 ? 12.976 3.276 -16.651 1.00 83.56 190 LEU A O 1
ATOM 1423 N N . ALA A 1 191 ? 11.548 2.625 -18.258 1.00 88.62 191 ALA A N 1
ATOM 1424 C CA . ALA A 1 191 ? 10.367 3.254 -17.675 1.00 88.62 191 ALA A CA 1
ATOM 1425 C C . ALA A 1 191 ? 10.046 2.694 -16.278 1.00 88.62 191 ALA A C 1
ATOM 1427 O O . ALA A 1 191 ? 9.835 3.466 -15.337 1.00 88.62 191 ALA A O 1
ATOM 1428 N N . VAL A 1 192 ? 10.064 1.364 -16.112 1.00 87.75 192 VAL A N 1
ATOM 1429 C CA . VAL A 1 192 ? 9.878 0.707 -14.804 1.00 87.75 192 VAL A CA 1
ATOM 1430 C C . VAL A 1 192 ? 10.934 1.169 -13.802 1.00 87.75 192 VAL A C 1
ATOM 1432 O O . VAL A 1 192 ? 10.588 1.488 -12.660 1.00 87.75 192 VAL A O 1
ATOM 1435 N N . ALA A 1 193 ? 12.200 1.247 -14.216 1.00 85.56 193 ALA A N 1
ATOM 1436 C CA . ALA A 1 193 ? 13.283 1.711 -13.358 1.00 85.56 193 ALA A CA 1
ATOM 1437 C C . ALA A 1 193 ? 13.043 3.152 -12.875 1.00 85.56 193 ALA A C 1
ATOM 1439 O O . ALA A 1 193 ? 13.055 3.396 -11.667 1.00 85.56 193 ALA A O 1
ATOM 1440 N N . CYS A 1 194 ? 12.733 4.091 -13.779 1.00 87.31 194 CYS A N 1
ATOM 1441 C CA . CYS A 1 194 ? 12.447 5.485 -13.421 1.00 87.31 194 CYS A CA 1
ATOM 1442 C C . CYS A 1 194 ? 11.254 5.613 -12.462 1.00 87.31 194 CYS A C 1
ATOM 1444 O O . CYS A 1 194 ? 11.344 6.298 -11.443 1.00 87.31 194 CYS A O 1
ATOM 1446 N N . LEU A 1 195 ? 10.151 4.916 -12.741 1.00 88.00 195 LEU A N 1
ATOM 1447 C CA . LEU A 1 195 ? 8.943 4.980 -11.913 1.00 88.00 195 LEU A CA 1
ATOM 1448 C C . LEU A 1 195 ? 9.157 4.365 -10.522 1.00 88.00 195 LEU A C 1
ATOM 1450 O O . LEU A 1 195 ? 8.637 4.864 -9.523 1.00 88.00 195 LEU A O 1
ATOM 1454 N N . THR A 1 196 ? 9.971 3.313 -10.438 1.00 86.00 196 THR A N 1
ATOM 1455 C CA . THR A 1 196 ? 10.353 2.686 -9.167 1.00 86.00 196 THR A CA 1
ATOM 1456 C C . THR A 1 196 ? 11.247 3.612 -8.345 1.00 86.00 196 THR A C 1
ATOM 1458 O O . THR A 1 196 ? 10.998 3.834 -7.157 1.00 86.00 196 THR A O 1
ATOM 1461 N N . MET A 1 197 ? 12.243 4.226 -8.989 1.00 85.88 197 MET A N 1
ATOM 1462 C CA . MET A 1 197 ? 13.106 5.230 -8.367 1.00 85.88 197 MET A CA 1
ATOM 1463 C C . MET A 1 197 ? 12.300 6.418 -7.832 1.00 85.88 197 MET A C 1
ATOM 1465 O O . MET A 1 197 ? 12.541 6.848 -6.703 1.00 85.88 197 MET A O 1
ATOM 1469 N N . ALA A 1 198 ? 11.301 6.902 -8.575 1.00 87.75 198 ALA A N 1
ATOM 1470 C CA . ALA A 1 198 ? 10.413 7.972 -8.125 1.00 87.75 198 ALA A CA 1
ATOM 1471 C C . ALA A 1 198 ? 9.689 7.627 -6.815 1.00 87.75 198 ALA A C 1
ATOM 1473 O O . ALA A 1 198 ? 9.752 8.400 -5.855 1.00 87.75 198 ALA A O 1
ATOM 1474 N N . ALA A 1 199 ? 9.054 6.454 -6.743 1.00 85.44 199 ALA A N 1
ATOM 1475 C CA . ALA A 1 199 ? 8.294 6.046 -5.564 1.00 85.44 199 ALA A CA 1
ATOM 1476 C C . ALA A 1 199 ? 9.193 5.926 -4.324 1.00 85.44 199 ALA A C 1
ATOM 1478 O O . ALA A 1 199 ? 8.875 6.460 -3.256 1.00 85.44 199 ALA A O 1
ATOM 1479 N N . PHE A 1 200 ? 10.356 5.282 -4.467 1.00 86.50 200 PHE A N 1
ATOM 1480 C CA . PHE A 1 200 ? 11.283 5.075 -3.355 1.00 86.50 200 PHE A CA 1
ATOM 1481 C C . PHE A 1 200 ? 11.985 6.350 -2.893 1.00 86.50 200 PHE A C 1
ATOM 1483 O O . PHE A 1 200 ? 12.194 6.523 -1.691 1.00 86.50 200 PHE A O 1
ATOM 1490 N N . THR A 1 201 ? 12.325 7.259 -3.804 1.00 85.38 201 THR A N 1
ATOM 1491 C CA . THR A 1 201 ? 12.928 8.554 -3.445 1.00 85.38 201 THR A CA 1
ATOM 1492 C C . THR A 1 201 ? 11.913 9.454 -2.751 1.00 85.38 201 THR A C 1
ATOM 1494 O O . THR A 1 201 ? 12.202 10.027 -1.699 1.00 85.38 201 THR A O 1
ATOM 1497 N N . THR A 1 202 ? 10.687 9.488 -3.264 1.00 88.50 202 THR A N 1
ATOM 1498 C CA . THR A 1 202 ? 9.598 10.302 -2.719 1.00 88.50 202 THR A CA 1
ATOM 1499 C C . THR A 1 202 ? 9.205 9.833 -1.339 1.00 88.50 202 THR A C 1
ATOM 1501 O O . THR A 1 202 ? 9.261 10.602 -0.389 1.00 88.50 202 THR A O 1
ATOM 1504 N N . TYR A 1 203 ? 8.868 8.556 -1.183 1.00 88.38 203 TYR A N 1
ATOM 1505 C CA . TYR A 1 203 ? 8.524 8.036 0.129 1.00 88.38 203 TYR A CA 1
ATOM 1506 C C . TYR A 1 203 ? 9.742 8.013 1.064 1.00 88.38 203 TYR A C 1
ATOM 1508 O O . TYR A 1 203 ? 9.694 8.530 2.178 1.00 88.38 203 TYR A O 1
ATOM 1516 N N . GLY A 1 204 ? 10.852 7.429 0.615 1.00 87.06 204 GLY A N 1
ATOM 1517 C CA . GLY A 1 204 ? 12.000 7.130 1.459 1.00 87.06 204 GLY A CA 1
ATOM 1518 C C . GLY A 1 204 ? 12.827 8.353 1.835 1.00 87.06 204 GLY A C 1
ATOM 1519 O O . GLY A 1 204 ? 12.966 8.662 3.023 1.00 87.06 204 GLY A O 1
ATOM 1520 N N . LEU A 1 205 ? 13.402 9.023 0.831 1.00 87.31 205 LEU A N 1
ATOM 1521 C CA . LEU A 1 205 ? 14.320 10.142 1.040 1.00 87.31 205 LEU A CA 1
ATOM 1522 C C . LEU A 1 205 ? 13.571 11.394 1.499 1.00 87.31 205 LEU A C 1
ATOM 1524 O O . LEU A 1 205 ? 13.969 11.984 2.503 1.00 87.31 205 LEU A O 1
ATOM 1528 N N . ALA A 1 206 ? 12.471 11.772 0.838 1.00 87.81 206 ALA A N 1
ATOM 1529 C CA . ALA A 1 206 ? 11.732 12.974 1.231 1.00 87.81 206 ALA A CA 1
ATOM 1530 C C . ALA A 1 206 ? 11.132 12.829 2.637 1.00 87.81 206 ALA A C 1
ATOM 1532 O O . ALA A 1 206 ? 11.266 13.728 3.469 1.00 87.81 206 ALA A O 1
ATOM 1533 N N . GLY A 1 207 ? 10.560 11.661 2.949 1.00 87.19 207 GLY A N 1
ATOM 1534 C CA . GLY A 1 207 ? 10.069 11.366 4.292 1.00 87.19 207 GLY A CA 1
ATOM 1535 C C . GLY A 1 207 ? 11.171 11.435 5.350 1.00 87.19 207 GLY A C 1
ATOM 1536 O O . GLY A 1 207 ? 10.952 11.989 6.429 1.00 87.19 207 GLY A O 1
ATOM 1537 N N . HIS A 1 208 ? 12.384 10.969 5.032 1.00 86.50 208 HIS A N 1
ATOM 1538 C CA . HIS A 1 208 ? 13.510 11.105 5.947 1.00 86.50 208 HIS A CA 1
ATOM 1539 C C . HIS A 1 208 ? 13.911 12.563 6.152 1.00 86.50 208 HIS A C 1
ATOM 1541 O O . HIS A 1 208 ? 14.030 12.991 7.296 1.00 86.50 208 HIS A O 1
ATOM 1547 N N . LEU A 1 209 ? 14.116 13.323 5.075 1.00 86.81 209 LEU A N 1
ATOM 1548 C CA . LEU A 1 209 ? 14.508 14.729 5.175 1.00 86.81 209 LEU A CA 1
ATOM 1549 C C . LEU A 1 209 ? 13.507 15.518 6.019 1.00 86.81 209 LEU A C 1
ATOM 1551 O O . LEU A 1 209 ? 13.911 16.325 6.850 1.00 86.81 209 LEU A O 1
ATOM 1555 N N . ARG A 1 210 ? 12.213 15.219 5.870 1.00 86.88 210 ARG A N 1
ATOM 1556 C CA . ARG A 1 210 ? 11.135 15.889 6.596 1.00 86.88 210 ARG A CA 1
ATOM 1557 C C . ARG A 1 210 ? 11.032 15.493 8.070 1.00 86.88 210 ARG A C 1
ATOM 1559 O O . ARG A 1 210 ? 10.797 16.363 8.902 1.00 86.88 210 ARG A O 1
ATOM 1566 N N . HIS A 1 211 ? 11.173 14.204 8.388 1.00 83.75 211 HIS A N 1
ATOM 1567 C CA . HIS A 1 211 ? 10.735 13.639 9.677 1.00 83.75 211 HIS A CA 1
ATOM 1568 C C . HIS A 1 211 ? 11.828 12.932 10.486 1.00 83.75 211 HIS A C 1
ATOM 1570 O O . HIS A 1 211 ? 11.556 12.365 11.548 1.00 83.75 211 HIS A O 1
ATOM 1576 N N . ALA A 1 212 ? 13.072 12.914 10.011 1.00 75.00 212 ALA A N 1
ATOM 1577 C CA . ALA A 1 212 ? 14.187 12.419 10.806 1.00 75.00 212 ALA A CA 1
ATOM 1578 C C . ALA A 1 212 ? 14.457 13.322 12.018 1.00 75.00 212 ALA A C 1
ATOM 1580 O O . ALA A 1 212 ? 14.300 14.539 11.917 1.00 75.00 212 ALA A O 1
ATOM 1581 N N . PRO A 1 213 ? 14.910 12.773 13.159 1.00 63.66 213 PRO A N 1
ATOM 1582 C CA . PRO A 1 213 ? 15.351 13.587 14.282 1.00 63.66 213 PRO A CA 1
ATOM 1583 C C . PRO A 1 213 ? 16.581 14.399 13.871 1.00 63.66 213 PRO A C 1
ATOM 1585 O O . PRO A 1 213 ? 17.3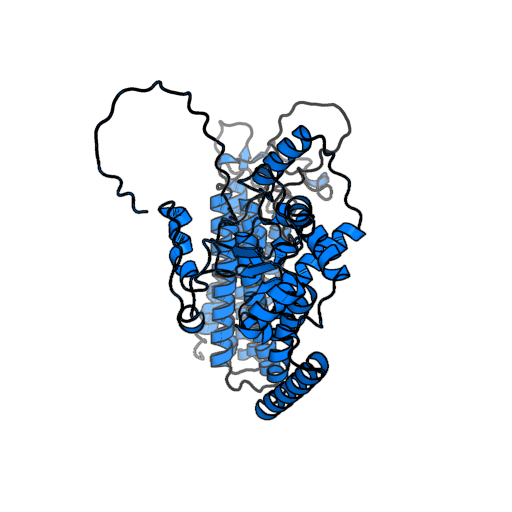83 13.971 13.037 1.00 63.66 213 PRO A O 1
ATOM 1588 N N . ALA A 1 214 ? 16.728 15.603 14.413 1.00 54.12 214 ALA A N 1
ATOM 1589 C CA . ALA A 1 214 ? 18.024 16.263 14.394 1.00 54.12 214 ALA A CA 1
ATOM 1590 C C . ALA A 1 214 ? 18.949 15.443 15.299 1.00 54.12 214 ALA A C 1
ATOM 1592 O O . ALA A 1 214 ? 18.633 15.241 16.472 1.00 54.12 214 ALA A O 1
ATOM 1593 N N . LEU A 1 215 ? 20.047 14.909 14.759 1.00 50.84 215 LEU A N 1
ATOM 1594 C CA . LEU A 1 215 ? 21.182 14.597 15.619 1.00 50.84 215 LEU A CA 1
ATOM 1595 C C . LEU A 1 215 ? 21.599 15.949 16.193 1.00 50.84 215 LEU A C 1
ATOM 1597 O O . LEU A 1 215 ? 21.788 16.892 15.424 1.00 50.84 215 LEU A O 1
ATOM 1601 N N . ALA A 1 216 ? 21.583 16.072 17.519 1.00 36.53 216 ALA A N 1
ATOM 1602 C CA . ALA A 1 216 ? 21.981 17.297 18.191 1.00 36.53 216 ALA A CA 1
ATOM 1603 C C . ALA A 1 216 ? 23.327 17.741 17.606 1.00 36.53 216 ALA A C 1
ATOM 1605 O O . ALA A 1 216 ? 24.276 16.956 17.581 1.00 36.53 216 ALA A O 1
ATOM 1606 N N . ALA A 1 217 ? 23.370 18.961 17.068 1.00 34.62 217 ALA A N 1
ATOM 1607 C CA . ALA A 1 217 ? 24.634 19.616 16.781 1.00 34.62 217 ALA A CA 1
ATOM 1608 C C . ALA A 1 217 ? 25.447 19.586 18.081 1.00 34.62 217 ALA A C 1
ATOM 1610 O O . ALA A 1 217 ? 24.887 19.865 19.142 1.00 34.62 217 ALA A O 1
ATOM 1611 N N . GLY A 1 218 ? 26.700 19.141 17.995 1.00 32.56 218 GLY A N 1
ATOM 1612 C CA . GLY A 1 218 ? 27.547 18.884 19.152 1.00 32.56 218 GLY A CA 1
ATOM 1613 C C . GLY A 1 218 ? 27.533 20.043 20.144 1.00 32.56 218 GLY A C 1
ATOM 1614 O O . GLY A 1 218 ? 27.887 21.167 19.800 1.00 32.56 218 GLY A O 1
ATOM 1615 N N . SER A 1 219 ? 27.112 19.755 21.372 1.00 29.05 219 SER A N 1
ATOM 1616 C CA . SER A 1 219 ? 27.709 20.386 22.539 1.00 29.05 219 SER A CA 1
ATOM 1617 C C . SER A 1 219 ? 29.027 19.651 22.775 1.00 29.05 219 SER A C 1
ATOM 1619 O O . SER A 1 219 ? 29.015 18.467 23.115 1.00 29.05 219 SER A O 1
ATOM 1621 N N . ASP A 1 220 ? 30.144 20.327 22.522 1.00 32.09 220 ASP A N 1
ATOM 1622 C CA . ASP A 1 220 ? 31.509 19.854 22.787 1.00 32.09 220 ASP A CA 1
ATOM 1623 C C . ASP A 1 220 ? 31.828 19.833 24.297 1.00 32.09 220 ASP A C 1
ATOM 1625 O O . ASP A 1 220 ? 32.858 20.333 24.725 1.00 32.09 220 ASP A O 1
ATOM 1629 N N . ASP A 1 221 ? 30.954 19.250 25.114 1.00 33.84 221 ASP A N 1
ATOM 1630 C CA . ASP A 1 221 ? 31.233 18.991 26.528 1.00 33.84 221 ASP A CA 1
ATOM 1631 C C . ASP A 1 221 ? 30.537 17.690 26.928 1.00 33.84 221 ASP A C 1
ATOM 1633 O O . ASP A 1 221 ? 29.317 17.626 27.063 1.00 33.84 221 ASP A O 1
ATOM 1637 N N . ASP A 1 222 ? 31.306 16.603 26.940 1.00 31.38 222 ASP A N 1
ATOM 1638 C CA . ASP A 1 222 ? 31.476 15.776 28.137 1.00 31.38 222 ASP A CA 1
ATOM 1639 C C . ASP A 1 222 ? 32.275 14.518 27.789 1.00 31.38 222 ASP A C 1
ATOM 1641 O O . ASP A 1 222 ? 31.818 13.559 27.154 1.00 31.38 222 ASP A O 1
ATOM 1645 N N . SER A 1 223 ? 33.517 14.529 28.252 1.00 38.56 223 SER A N 1
ATOM 1646 C CA . SER A 1 223 ? 34.329 13.349 28.462 1.00 38.56 223 SER A CA 1
ATOM 1647 C C . SER A 1 223 ? 33.829 12.595 29.696 1.00 38.56 223 SER A C 1
ATOM 1649 O O . SER A 1 223 ? 34.437 12.726 30.749 1.00 38.56 223 SER A O 1
ATOM 1651 N N . ASP A 1 224 ? 32.767 11.790 29.598 1.00 33.19 224 ASP A N 1
ATOM 1652 C CA . ASP A 1 224 ? 32.661 10.610 30.465 1.00 33.19 224 ASP A CA 1
ATOM 1653 C C . ASP A 1 224 ? 31.613 9.574 30.022 1.00 33.19 224 ASP A C 1
ATOM 1655 O O . ASP A 1 224 ? 30.512 9.878 29.565 1.00 33.19 224 ASP A O 1
ATOM 1659 N N . SER A 1 225 ? 31.944 8.312 30.285 1.00 32.22 225 SER A N 1
ATOM 1660 C CA . SER A 1 225 ? 31.092 7.119 30.263 1.00 32.22 225 SER A CA 1
ATOM 1661 C C . SER A 1 225 ? 30.671 6.531 28.897 1.00 32.22 225 SER A C 1
ATOM 1663 O O . SER A 1 225 ? 29.897 7.064 28.102 1.00 32.22 225 SER A O 1
ATOM 1665 N N . GLY A 1 226 ? 31.139 5.301 28.655 1.00 32.72 226 GLY A N 1
ATOM 1666 C CA . GLY A 1 226 ? 30.867 4.461 27.486 1.00 32.72 226 GLY A CA 1
ATOM 1667 C C . GLY A 1 226 ? 29.430 3.937 27.343 1.00 32.72 226 GLY A C 1
ATOM 1668 O O . GLY A 1 226 ? 29.227 2.750 27.083 1.00 32.72 226 GLY A O 1
ATOM 1669 N N . ARG A 1 227 ? 28.409 4.794 27.428 1.00 31.27 227 ARG A N 1
ATOM 1670 C CA . ARG A 1 227 ? 27.057 4.472 26.951 1.00 31.27 227 ARG A CA 1
ATOM 1671 C C . ARG A 1 227 ? 26.853 5.091 25.576 1.00 31.27 227 ARG A C 1
ATOM 1673 O O . ARG A 1 227 ? 26.551 6.268 25.451 1.00 31.27 227 ARG A O 1
ATOM 1680 N N . ARG A 1 228 ? 26.947 4.264 24.524 1.00 31.80 228 ARG A N 1
ATOM 1681 C CA . ARG A 1 228 ? 26.406 4.601 23.195 1.00 31.80 228 ARG A CA 1
ATOM 1682 C C . ARG A 1 228 ? 24.962 5.066 23.383 1.00 31.80 228 ARG A C 1
ATOM 1684 O O . ARG A 1 228 ? 24.082 4.228 23.590 1.00 31.80 228 ARG A O 1
ATOM 1691 N N . ALA A 1 229 ? 24.719 6.372 23.320 1.00 34.66 229 ALA A N 1
ATOM 1692 C CA . ALA A 1 229 ? 23.377 6.922 23.266 1.00 34.66 229 ALA A CA 1
ATOM 1693 C C . ALA A 1 229 ? 22.688 6.305 22.041 1.00 34.66 229 ALA A C 1
ATOM 1695 O O . ALA A 1 229 ? 22.986 6.639 20.893 1.00 34.66 229 ALA A O 1
ATOM 1696 N N . ARG A 1 230 ? 21.828 5.302 22.269 1.00 36.09 230 ARG A N 1
ATOM 1697 C CA . ARG A 1 230 ? 20.973 4.744 21.221 1.00 36.09 230 ARG A CA 1
ATOM 1698 C C . ARG A 1 230 ? 20.168 5.912 20.668 1.00 36.09 230 ARG A C 1
ATOM 1700 O O . ARG A 1 230 ? 19.480 6.579 21.438 1.00 36.09 230 ARG A O 1
ATOM 1707 N N . ALA A 1 231 ? 20.260 6.138 19.354 1.00 37.84 231 ALA A N 1
ATOM 1708 C CA . ALA A 1 231 ? 19.429 7.109 18.653 1.00 37.84 231 ALA A CA 1
ATOM 1709 C C . ALA A 1 231 ? 17.979 6.990 19.157 1.00 37.84 231 ALA A C 1
ATOM 1711 O O . ALA A 1 231 ? 17.501 5.857 19.323 1.00 37.84 231 ALA A O 1
ATOM 1712 N N . PRO A 1 232 ? 17.294 8.112 19.446 1.00 42.47 232 PRO A N 1
ATOM 1713 C CA . PRO A 1 232 ? 15.982 8.073 20.069 1.00 42.47 232 PRO A CA 1
ATOM 1714 C C . PRO A 1 232 ? 15.063 7.132 19.272 1.00 42.47 232 PRO A C 1
ATOM 1716 O O . PRO A 1 232 ? 15.046 7.198 18.039 1.00 42.47 232 PRO A O 1
ATOM 1719 N N . PRO A 1 233 ? 14.297 6.241 19.931 1.00 42.44 233 PRO A N 1
ATOM 1720 C CA . PRO A 1 233 ? 13.508 5.187 19.279 1.00 42.44 233 PRO A CA 1
ATOM 1721 C C . PRO A 1 233 ? 12.373 5.694 18.356 1.00 42.44 233 PRO A C 1
ATOM 1723 O O . PRO A 1 233 ? 11.584 4.889 17.861 1.00 42.44 233 PRO A O 1
ATOM 1726 N N . SER A 1 234 ? 12.306 7.002 18.084 1.00 52.66 234 SER A N 1
ATOM 1727 C CA . SER A 1 234 ? 11.200 7.746 17.474 1.00 52.66 234 SER A CA 1
ATOM 1728 C C . SER A 1 234 ? 11.530 8.429 16.130 1.00 52.66 234 SER A C 1
ATOM 1730 O O . SER A 1 234 ? 10.926 9.448 15.808 1.00 52.66 234 SER A O 1
ATOM 1732 N N . ALA A 1 235 ? 12.497 7.917 15.364 1.00 65.12 235 ALA A N 1
ATOM 1733 C CA . ALA A 1 235 ? 12.929 8.481 14.078 1.00 65.12 235 ALA A CA 1
ATOM 1734 C C . ALA A 1 235 ? 12.182 7.893 12.867 1.00 65.12 235 ALA A C 1
ATOM 1736 O O . ALA A 1 235 ? 11.891 6.694 12.873 1.00 65.12 235 ALA A O 1
ATOM 1737 N N . TRP A 1 236 ? 11.950 8.697 11.814 1.00 77.75 236 TRP A N 1
ATOM 1738 C CA . TRP A 1 236 ? 11.486 8.217 10.501 1.00 77.75 236 TRP A CA 1
ATOM 1739 C C . TRP A 1 236 ? 12.289 6.998 10.033 1.00 77.75 236 TRP A C 1
ATOM 1741 O O . TRP A 1 236 ? 13.526 7.033 10.001 1.00 77.75 236 TRP A O 1
ATOM 1751 N N . ARG A 1 237 ? 11.589 5.933 9.630 1.00 79.44 237 ARG A N 1
ATOM 1752 C CA . ARG A 1 237 ? 12.195 4.741 9.028 1.00 79.44 237 ARG A CA 1
ATOM 1753 C C . ARG A 1 237 ? 11.633 4.541 7.637 1.00 79.44 237 ARG A C 1
ATOM 1755 O O . ARG A 1 237 ? 10.443 4.719 7.423 1.00 79.44 237 ARG A O 1
ATOM 1762 N N . PHE A 1 238 ? 12.487 4.091 6.725 1.00 78.69 238 PHE A N 1
ATOM 1763 C CA . PHE A 1 238 ? 12.055 3.702 5.390 1.00 78.69 238 PHE A CA 1
ATOM 1764 C C . PHE A 1 238 ? 10.974 2.615 5.464 1.00 78.69 238 PHE A C 1
ATOM 1766 O O . PHE A 1 238 ? 9.855 2.817 5.020 1.00 78.69 238 PHE A O 1
ATOM 1773 N N . PHE A 1 239 ? 11.246 1.492 6.128 1.00 75.38 239 PHE A N 1
ATOM 1774 C CA . PHE A 1 239 ? 10.235 0.457 6.327 1.00 75.38 239 PHE A CA 1
ATOM 1775 C C . PHE A 1 239 ? 9.551 0.619 7.689 1.00 75.38 239 PHE A C 1
ATOM 1777 O O . PHE A 1 239 ? 10.147 0.352 8.737 1.00 75.38 239 PHE A O 1
ATOM 1784 N N . GLN A 1 240 ? 8.303 1.088 7.676 1.00 71.50 240 GLN A N 1
ATOM 1785 C CA . GLN A 1 240 ? 7.510 1.342 8.883 1.00 71.50 240 GLN A CA 1
ATOM 1786 C C . GLN A 1 240 ? 6.029 0.978 8.691 1.00 71.50 240 GLN A C 1
ATOM 1788 O O . GLN A 1 240 ? 5.157 1.842 8.785 1.00 71.50 240 GLN A O 1
ATOM 1793 N N . PRO A 1 241 ? 5.719 -0.307 8.438 1.00 68.88 241 PRO A N 1
ATOM 1794 C CA . PRO A 1 241 ? 4.340 -0.733 8.254 1.00 68.88 241 PRO A CA 1
ATOM 1795 C C . PRO A 1 241 ? 3.516 -0.408 9.506 1.00 68.88 241 PRO A C 1
ATOM 1797 O O . PRO A 1 241 ? 3.954 -0.655 10.635 1.00 68.88 241 PRO A O 1
ATOM 1800 N N . PHE A 1 242 ? 2.327 0.157 9.288 1.00 68.88 242 PHE A N 1
ATOM 1801 C CA . PHE A 1 242 ? 1.338 0.452 10.331 1.00 68.88 242 PHE A CA 1
ATOM 1802 C C . PHE A 1 242 ? 1.804 1.441 11.414 1.00 68.88 242 PHE A C 1
ATOM 1804 O O . PHE A 1 242 ? 1.332 1.401 12.549 1.00 68.88 242 PHE A O 1
ATOM 1811 N N . ARG A 1 243 ? 2.748 2.333 11.093 1.00 68.38 243 ARG A N 1
ATOM 1812 C CA . ARG A 1 243 ? 3.241 3.383 12.000 1.00 68.38 243 ARG A CA 1
ATOM 1813 C C . ARG A 1 243 ? 3.144 4.741 11.322 1.00 68.38 243 ARG A C 1
ATOM 1815 O O . ARG A 1 243 ? 3.380 4.813 10.128 1.00 68.38 243 ARG A O 1
ATOM 1822 N N . GLY A 1 244 ? 2.857 5.801 12.080 1.00 71.69 244 GLY A N 1
ATOM 1823 C CA . GLY A 1 244 ? 2.793 7.175 11.558 1.00 71.69 244 GLY A CA 1
ATOM 1824 C C . GLY A 1 244 ? 1.404 7.825 11.579 1.00 71.69 244 GLY A C 1
ATOM 1825 O O . GLY A 1 244 ? 1.242 8.887 10.993 1.00 71.69 244 GLY A O 1
ATOM 1826 N N . GLY A 1 245 ? 0.412 7.221 12.243 1.00 72.12 245 GLY A N 1
ATOM 1827 C CA . GLY A 1 245 ? -0.971 7.720 12.319 1.00 72.12 245 GLY A CA 1
ATOM 1828 C C . GLY A 1 245 ? -1.900 7.102 11.265 1.00 72.12 245 GLY A C 1
ATOM 1829 O O . GLY A 1 245 ? -1.451 6.656 10.212 1.00 72.12 245 GLY A O 1
ATOM 1830 N N . ALA A 1 246 ? -3.209 7.062 11.540 1.00 68.38 246 ALA A N 1
ATOM 1831 C CA . ALA A 1 246 ? -4.186 6.359 10.698 1.00 68.38 246 ALA A CA 1
ATOM 1832 C C . ALA A 1 246 ? -4.236 6.880 9.248 1.00 68.38 246 ALA A C 1
ATOM 1834 O O . ALA A 1 246 ? -4.242 6.087 8.310 1.00 68.38 246 ALA A O 1
ATOM 1835 N N . TRP A 1 247 ? -4.202 8.203 9.054 1.00 69.81 247 TRP A N 1
ATOM 1836 C CA . TRP A 1 247 ? -4.205 8.821 7.721 1.00 69.81 247 TRP A CA 1
ATOM 1837 C C . TRP A 1 247 ? -2.924 8.543 6.934 1.00 69.81 247 TRP A C 1
ATOM 1839 O O . TRP A 1 247 ? -2.989 8.264 5.738 1.00 69.81 247 TRP A O 1
ATOM 1849 N N . PHE A 1 248 ? -1.769 8.549 7.603 1.00 81.69 248 PHE A N 1
ATOM 1850 C CA . PHE A 1 248 ? -0.505 8.135 6.996 1.00 81.69 248 PHE A CA 1
ATOM 1851 C C . PHE A 1 248 ? -0.558 6.669 6.566 1.00 81.69 248 PHE A C 1
ATOM 1853 O O . PHE A 1 248 ? -0.231 6.352 5.431 1.00 81.69 248 PHE A O 1
ATOM 1860 N N . VAL A 1 249 ? -1.018 5.773 7.443 1.00 76.62 249 VAL A N 1
ATOM 1861 C CA . VAL A 1 249 ? -1.097 4.336 7.143 1.00 76.62 249 VAL A CA 1
ATOM 1862 C C . VAL A 1 249 ? -2.077 4.060 6.001 1.00 76.62 249 VAL A C 1
ATOM 1864 O O . VAL A 1 249 ? -1.751 3.285 5.107 1.00 76.62 249 VAL A O 1
ATOM 1867 N N . ALA A 1 250 ? -3.240 4.716 5.983 1.00 72.12 250 ALA A N 1
ATOM 1868 C CA . ALA A 1 250 ? -4.234 4.553 4.923 1.00 72.12 250 ALA A CA 1
ATOM 1869 C C . ALA A 1 250 ? -3.719 5.051 3.563 1.00 72.12 250 ALA A C 1
ATOM 1871 O O . ALA A 1 250 ? -3.834 4.348 2.561 1.00 72.12 250 ALA A O 1
ATOM 1872 N N . THR A 1 251 ? -3.106 6.238 3.525 1.00 82.06 251 THR A N 1
ATOM 1873 C CA . THR A 1 251 ? -2.510 6.780 2.292 1.00 82.06 251 THR A CA 1
ATOM 1874 C C . THR A 1 251 ? -1.310 5.954 1.835 1.00 82.06 251 THR A C 1
ATOM 1876 O O . THR A 1 251 ? -1.170 5.707 0.647 1.00 82.06 251 THR A O 1
ATOM 1879 N N . GLN A 1 252 ? -0.493 5.429 2.749 1.00 83.81 252 GLN A N 1
ATOM 1880 C CA . GLN A 1 252 ? 0.578 4.485 2.418 1.00 83.81 252 GLN A CA 1
ATOM 1881 C C . GLN A 1 252 ? 0.042 3.181 1.826 1.00 83.81 252 GLN A C 1
ATOM 1883 O O . GLN A 1 252 ? 0.535 2.738 0.792 1.00 83.81 252 GLN A O 1
ATOM 1888 N N . ALA A 1 253 ? -0.979 2.582 2.442 1.00 75.62 253 ALA A N 1
ATOM 1889 C CA . ALA A 1 253 ? -1.601 1.364 1.932 1.00 75.62 253 ALA A CA 1
ATOM 1890 C C . ALA A 1 253 ? -2.164 1.581 0.520 1.00 75.62 253 ALA A C 1
ATOM 1892 O O . ALA A 1 253 ? -1.882 0.794 -0.380 1.00 75.62 253 ALA A O 1
ATOM 1893 N N . LEU A 1 254 ? -2.890 2.684 0.307 1.00 83.69 254 LEU A N 1
ATOM 1894 C CA . LEU A 1 254 ? -3.421 3.051 -1.004 1.00 83.69 254 LEU A CA 1
ATOM 1895 C C . LEU A 1 254 ? -2.302 3.316 -2.023 1.00 83.69 254 LEU A C 1
ATOM 1897 O O . LEU A 1 254 ? -2.353 2.798 -3.134 1.00 83.69 254 LEU A O 1
ATOM 1901 N N . GLY A 1 255 ? -1.282 4.088 -1.646 1.00 84.12 255 GLY A N 1
ATOM 1902 C CA . GLY A 1 255 ? -0.170 4.454 -2.521 1.00 84.12 255 GLY A CA 1
ATOM 1903 C C . GLY A 1 255 ? 0.626 3.239 -2.990 1.00 84.12 255 GLY A C 1
ATOM 1904 O O . GLY A 1 255 ? 0.846 3.077 -4.188 1.00 84.12 255 GLY A O 1
ATOM 1905 N N . TRP A 1 256 ? 0.990 2.336 -2.075 1.00 86.94 256 TRP A N 1
ATOM 1906 C CA . TRP A 1 256 ? 1.707 1.106 -2.423 1.00 86.94 256 TRP A CA 1
ATOM 1907 C C . TRP A 1 256 ? 0.838 0.087 -3.164 1.00 86.94 256 TRP A C 1
ATOM 1909 O O . TRP A 1 256 ? 1.357 -0.632 -4.018 1.00 86.94 256 TRP A O 1
ATOM 1919 N N . ALA A 1 257 ? -0.471 0.036 -2.894 1.00 80.81 257 ALA A N 1
ATOM 1920 C CA . ALA A 1 257 ? -1.397 -0.796 -3.660 1.00 80.81 257 ALA A CA 1
ATOM 1921 C C . ALA A 1 257 ? -1.505 -0.319 -5.116 1.00 80.81 257 ALA A C 1
ATOM 1923 O O . ALA A 1 257 ? -1.371 -1.127 -6.033 1.00 80.81 257 ALA A O 1
ATOM 1924 N N . LEU A 1 258 ? -1.672 0.992 -5.332 1.00 84.62 258 LEU A N 1
ATOM 1925 C CA . LEU A 1 258 ? -1.670 1.590 -6.668 1.00 84.62 258 LEU A CA 1
ATOM 1926 C C . LEU A 1 258 ? -0.326 1.366 -7.370 1.00 84.62 258 LEU A C 1
ATOM 1928 O O . LEU A 1 258 ? -0.309 0.908 -8.507 1.00 84.62 258 LEU A O 1
ATOM 1932 N N . PHE A 1 259 ? 0.796 1.595 -6.681 1.00 86.56 259 PHE A N 1
ATOM 1933 C CA . PHE A 1 259 ? 2.131 1.331 -7.225 1.00 86.56 259 PHE A CA 1
ATOM 1934 C C . PHE A 1 259 ? 2.288 -0.132 -7.665 1.00 86.56 259 PHE A C 1
ATOM 1936 O O . PHE A 1 259 ? 2.757 -0.402 -8.765 1.00 86.56 259 PHE A O 1
ATOM 1943 N N . SER A 1 260 ? 1.845 -1.083 -6.838 1.00 85.19 260 SER A N 1
ATOM 1944 C CA . SER A 1 260 ? 1.932 -2.517 -7.146 1.00 85.19 260 SER A CA 1
ATOM 1945 C C . SER A 1 260 ? 1.042 -2.906 -8.329 1.00 85.19 260 SER A C 1
ATOM 1947 O O . SER A 1 260 ? 1.457 -3.699 -9.174 1.00 85.19 260 SER A O 1
ATOM 1949 N N . ALA A 1 261 ? -0.161 -2.333 -8.425 1.00 82.44 261 ALA A N 1
ATOM 1950 C CA . ALA A 1 261 ? -1.058 -2.545 -9.558 1.00 82.44 261 ALA A CA 1
ATOM 1951 C C . ALA A 1 261 ? -0.461 -1.993 -10.864 1.00 82.44 261 ALA A C 1
ATOM 1953 O O . ALA A 1 261 ? -0.453 -2.691 -11.877 1.00 82.44 261 ALA A O 1
ATOM 1954 N N . GLY A 1 262 ? 0.097 -0.778 -10.829 1.00 86.56 262 GLY A N 1
ATOM 1955 C CA . GLY A 1 262 ? 0.781 -0.174 -11.974 1.00 86.56 262 GLY A CA 1
ATOM 1956 C C . GLY A 1 262 ? 2.019 -0.968 -12.397 1.00 86.56 262 GLY A C 1
ATOM 1957 O O . GLY A 1 262 ? 2.169 -1.277 -13.577 1.00 86.56 262 GLY A O 1
ATOM 1958 N N . LEU A 1 263 ? 2.846 -1.397 -11.437 1.00 86.69 263 LEU A N 1
ATOM 1959 C CA . LEU A 1 263 ? 4.016 -2.240 -11.695 1.00 86.69 263 LEU A CA 1
ATOM 1960 C C . LEU A 1 263 ? 3.624 -3.584 -12.320 1.00 86.69 263 LEU A C 1
ATOM 1962 O O . LEU A 1 263 ? 4.253 -4.013 -13.281 1.00 86.69 263 LEU A O 1
ATOM 1966 N N . THR A 1 264 ? 2.564 -4.226 -11.823 1.00 86.81 264 THR A N 1
ATOM 1967 C CA . THR A 1 264 ? 2.047 -5.481 -12.395 1.00 86.81 264 THR A CA 1
ATOM 1968 C C . THR A 1 264 ? 1.623 -5.282 -13.848 1.00 86.81 264 THR A C 1
ATOM 1970 O O . THR A 1 264 ? 1.962 -6.091 -14.710 1.00 86.81 264 THR A O 1
ATOM 1973 N N . LEU A 1 265 ? 0.935 -4.176 -14.142 1.00 85.81 265 LEU A N 1
ATOM 1974 C CA . LEU A 1 265 ? 0.511 -3.856 -15.500 1.00 85.81 265 LEU A CA 1
ATOM 1975 C C . LEU A 1 265 ? 1.699 -3.553 -16.429 1.00 85.81 265 LEU A C 1
ATOM 1977 O O . LEU A 1 265 ? 1.691 -3.949 -17.591 1.00 85.81 265 LEU A O 1
ATOM 1981 N N . MET A 1 266 ? 2.749 -2.910 -15.919 1.00 85.00 266 MET A N 1
ATOM 1982 C CA . MET A 1 266 ? 3.988 -2.681 -16.668 1.00 85.00 266 MET A CA 1
ATOM 1983 C C . MET A 1 266 ? 4.781 -3.967 -16.912 1.00 85.00 266 MET A C 1
ATOM 1985 O O . MET A 1 266 ? 5.293 -4.158 -18.010 1.00 85.00 266 MET A O 1
ATOM 1989 N N . LEU A 1 267 ? 4.848 -4.879 -15.941 1.00 85.44 267 LEU A N 1
ATOM 1990 C CA . LEU A 1 267 ? 5.457 -6.198 -16.141 1.00 85.44 267 LEU A CA 1
ATOM 1991 C C . LEU A 1 267 ? 4.682 -7.019 -17.178 1.00 85.44 267 LEU A C 1
ATOM 1993 O O . LEU A 1 267 ? 5.293 -7.697 -18.000 1.00 85.44 267 LEU A O 1
ATOM 1997 N N . TYR A 1 268 ? 3.352 -6.906 -17.191 1.00 84.19 268 TYR A N 1
ATOM 1998 C CA . TYR A 1 268 ? 2.520 -7.479 -18.245 1.00 84.19 268 TYR A CA 1
ATOM 1999 C C . TYR A 1 268 ? 2.843 -6.877 -19.620 1.00 84.19 268 TYR A C 1
ATOM 2001 O O . TYR A 1 268 ? 3.042 -7.623 -20.573 1.00 84.19 268 TYR A O 1
ATOM 2009 N N . LEU A 1 269 ? 2.975 -5.550 -19.728 1.00 84.19 269 LEU A N 1
ATOM 2010 C CA . LEU A 1 269 ? 3.385 -4.887 -20.975 1.00 84.19 269 LEU A CA 1
ATOM 2011 C C . LEU A 1 269 ? 4.770 -5.341 -21.456 1.00 84.19 269 LEU A C 1
ATOM 2013 O O . LEU A 1 269 ? 4.955 -5.552 -22.650 1.00 84.19 269 LEU A O 1
ATOM 2017 N N . ILE A 1 270 ? 5.722 -5.531 -20.540 1.00 84.50 270 ILE A N 1
ATOM 2018 C CA . ILE A 1 270 ? 7.053 -6.078 -20.839 1.00 84.50 270 ILE A CA 1
ATOM 2019 C C . ILE A 1 270 ? 6.945 -7.511 -21.366 1.00 84.50 270 ILE A C 1
ATOM 2021 O O . ILE A 1 270 ? 7.553 -7.830 -22.384 1.00 84.50 270 ILE A O 1
ATOM 2025 N N . ALA A 1 271 ? 6.152 -8.361 -20.710 1.00 82.12 271 ALA A N 1
ATOM 2026 C CA . ALA A 1 271 ? 5.941 -9.742 -21.138 1.00 82.12 271 ALA A CA 1
ATOM 2027 C C . ALA A 1 271 ? 5.282 -9.816 -22.525 1.00 82.12 271 ALA A C 1
ATOM 2029 O O . ALA A 1 271 ? 5.719 -10.592 -23.370 1.00 82.12 271 ALA A O 1
ATOM 2030 N N . GLN A 1 272 ? 4.287 -8.964 -22.785 1.00 79.88 272 GLN A N 1
ATOM 2031 C CA . GLN A 1 272 ? 3.635 -8.867 -24.092 1.00 79.88 272 GLN A CA 1
ATOM 2032 C C . GLN A 1 272 ? 4.566 -8.310 -25.173 1.00 79.88 272 GLN A C 1
ATOM 2034 O O . GLN A 1 272 ? 4.583 -8.813 -26.295 1.00 79.88 272 GLN A O 1
ATOM 2039 N N . GLY A 1 273 ? 5.387 -7.313 -24.830 1.00 75.00 273 GLY A N 1
ATOM 2040 C CA . GLY A 1 273 ? 6.430 -6.789 -25.710 1.00 75.00 273 GLY A CA 1
ATOM 2041 C C . GLY A 1 273 ? 7.453 -7.861 -26.090 1.00 75.00 273 GLY A C 1
ATOM 2042 O O . GLY A 1 273 ? 7.771 -8.006 -27.267 1.00 75.00 273 GLY A O 1
ATOM 2043 N N . ALA A 1 274 ? 7.901 -8.667 -25.123 1.00 78.62 274 ALA A N 1
ATOM 2044 C CA . ALA A 1 274 ? 8.813 -9.786 -25.357 1.00 78.62 274 ALA A CA 1
ATOM 2045 C C . ALA A 1 274 ? 8.181 -10.912 -26.197 1.00 78.62 274 ALA A C 1
ATOM 2047 O O . ALA A 1 274 ? 8.873 -11.550 -26.985 1.00 78.62 274 ALA A O 1
ATOM 2048 N N . ALA A 1 275 ? 6.872 -11.139 -26.058 1.00 79.25 275 ALA A N 1
ATOM 2049 C CA . ALA A 1 275 ? 6.123 -12.107 -26.859 1.00 79.25 275 ALA A CA 1
ATOM 2050 C C . ALA A 1 275 ? 5.758 -11.593 -28.267 1.00 79.25 275 ALA A C 1
ATOM 2052 O O . ALA A 1 275 ? 5.242 -12.356 -29.079 1.00 79.25 275 ALA A O 1
ATOM 2053 N N . GLY A 1 276 ? 5.985 -10.307 -28.561 1.00 72.50 276 GLY A N 1
ATOM 2054 C CA . GLY A 1 276 ? 5.608 -9.677 -29.830 1.00 72.50 276 GLY A CA 1
ATOM 2055 C C . GLY A 1 276 ? 4.103 -9.423 -30.000 1.00 72.50 276 GLY A C 1
ATOM 2056 O O . GLY A 1 276 ? 3.681 -8.973 -31.063 1.00 72.50 276 GLY A O 1
ATOM 2057 N N . VAL A 1 277 ? 3.285 -9.664 -28.969 1.00 70.06 277 VAL A N 1
ATOM 2058 C CA . VAL A 1 277 ? 1.815 -9.557 -29.013 1.00 70.06 277 VAL A CA 1
ATOM 2059 C C . VAL A 1 277 ? 1.369 -8.321 -28.230 1.00 70.06 277 VAL A C 1
ATOM 2061 O O . VAL A 1 277 ? 0.917 -8.391 -27.094 1.00 70.06 277 VAL A O 1
ATOM 2064 N N . MET A 1 278 ? 1.509 -7.139 -28.831 1.00 65.12 278 MET A N 1
ATOM 2065 C CA . MET A 1 278 ? 1.146 -5.858 -28.198 1.00 65.12 278 MET A CA 1
ATOM 2066 C C . MET A 1 278 ? -0.298 -5.412 -28.502 1.00 65.12 278 MET A C 1
ATOM 2068 O O . MET A 1 278 ? -0.568 -4.229 -28.722 1.00 65.12 278 MET A O 1
ATOM 2072 N N . GLU A 1 279 ? -1.259 -6.340 -28.511 1.00 61.66 279 GLU A N 1
ATOM 2073 C CA . GLU A 1 279 ? -2.671 -5.986 -28.697 1.00 61.66 279 GLU A CA 1
ATOM 2074 C C . GLU A 1 279 ? -3.187 -5.114 -27.538 1.00 61.66 279 GLU A C 1
ATOM 2076 O O . GLU A 1 279 ? -3.073 -5.448 -26.359 1.00 61.66 279 GLU A O 1
ATOM 2081 N N . GLY A 1 280 ? -3.756 -3.949 -27.868 1.00 63.06 280 GLY A N 1
ATOM 2082 C CA . GLY A 1 280 ? -4.300 -3.021 -26.872 1.00 63.06 280 GLY A CA 1
ATOM 2083 C C . GLY A 1 280 ? -3.254 -2.284 -26.024 1.00 63.06 280 GLY A C 1
ATOM 2084 O O . GLY A 1 280 ? -3.645 -1.634 -25.050 1.00 63.06 280 GLY A O 1
ATOM 2085 N N . ALA A 1 281 ? -1.967 -2.332 -26.396 1.00 69.31 281 ALA A N 1
ATOM 2086 C CA . ALA A 1 281 ? -0.852 -1.706 -25.677 1.00 69.31 281 ALA A CA 1
ATOM 2087 C C . ALA A 1 281 ? -1.140 -0.267 -25.238 1.00 69.31 281 ALA A C 1
ATOM 2089 O O . ALA A 1 281 ? -0.962 0.056 -24.068 1.00 69.31 281 ALA A O 1
ATOM 2090 N N . ARG A 1 282 ? -1.730 0.545 -26.122 1.00 72.50 282 ARG A N 1
ATOM 2091 C CA . ARG A 1 282 ? -2.150 1.918 -25.824 1.00 72.50 282 ARG A CA 1
ATOM 2092 C C . ARG A 1 282 ? -2.985 2.028 -24.552 1.00 72.50 282 ARG A C 1
ATOM 2094 O O . ARG A 1 282 ? -2.694 2.831 -23.670 1.00 72.50 282 ARG A O 1
ATOM 2101 N N . ARG A 1 283 ? -4.027 1.202 -24.423 1.00 76.00 283 ARG A N 1
ATOM 2102 C CA . ARG A 1 283 ? -4.964 1.255 -23.287 1.00 76.00 283 ARG A CA 1
ATOM 2103 C C . ARG A 1 283 ? -4.257 0.894 -21.985 1.00 76.00 283 ARG A C 1
ATOM 2105 O O . ARG A 1 283 ? -4.449 1.567 -20.974 1.00 76.00 283 ARG A O 1
ATOM 2112 N N . TYR A 1 284 ? -3.415 -0.132 -22.024 1.00 79.94 284 TYR A N 1
ATOM 2113 C CA . TYR A 1 284 ? -2.661 -0.590 -20.864 1.00 79.94 284 TYR A CA 1
ATOM 2114 C C . TYR A 1 284 ? -1.549 0.390 -20.475 1.00 79.94 284 TYR A C 1
ATOM 2116 O O . TYR A 1 284 ? -1.387 0.657 -19.289 1.00 79.94 284 TYR A O 1
ATOM 2124 N N . THR A 1 285 ? -0.863 1.007 -21.440 1.00 81.69 285 THR A N 1
ATOM 2125 C CA . THR A 1 285 ? 0.151 2.044 -21.206 1.00 81.69 285 THR A CA 1
ATOM 2126 C C . THR A 1 285 ? -0.440 3.259 -20.499 1.00 81.69 285 THR A C 1
ATOM 2128 O O . THR A 1 285 ? 0.063 3.664 -19.450 1.00 81.69 285 THR A O 1
ATOM 2131 N N . TRP A 1 286 ? -1.535 3.824 -21.021 1.00 80.69 286 TRP A N 1
ATOM 2132 C CA . TRP A 1 286 ? -2.186 4.980 -20.395 1.00 80.69 286 TRP A CA 1
ATOM 2133 C C . TRP A 1 286 ? -2.709 4.648 -18.999 1.00 80.69 286 TRP A C 1
ATOM 2135 O O . TRP A 1 286 ? -2.553 5.442 -18.072 1.00 80.69 286 TRP A O 1
ATOM 2145 N N . THR A 1 287 ? -3.273 3.450 -18.829 1.00 81.69 287 THR A N 1
ATOM 2146 C CA . THR A 1 287 ? -3.764 2.986 -17.528 1.00 81.69 287 THR A CA 1
ATOM 2147 C C . THR A 1 287 ? -2.615 2.814 -16.530 1.00 81.69 287 THR A C 1
ATOM 2149 O O . THR A 1 287 ? -2.709 3.307 -15.408 1.00 81.69 287 THR A O 1
ATOM 2152 N N . ALA A 1 288 ? -1.506 2.183 -16.931 1.00 85.06 288 ALA A N 1
ATOM 2153 C CA . ALA A 1 288 ? -0.330 2.007 -16.083 1.00 85.06 288 ALA A CA 1
ATOM 2154 C C . ALA A 1 288 ? 0.274 3.357 -15.687 1.00 85.06 288 ALA A C 1
ATOM 2156 O O . ALA A 1 288 ? 0.476 3.614 -14.502 1.00 85.06 288 ALA A O 1
ATOM 2157 N N . GLY A 1 289 ? 0.480 4.254 -16.656 1.00 83.00 289 GLY A N 1
ATOM 2158 C CA . GLY A 1 289 ? 0.994 5.599 -16.406 1.00 83.00 289 GLY A CA 1
ATOM 2159 C C . GLY A 1 289 ? 0.119 6.386 -15.427 1.00 83.00 289 GLY A C 1
ATOM 2160 O O . GLY A 1 289 ? 0.626 6.920 -14.440 1.00 83.00 289 GLY A O 1
ATOM 2161 N N . ALA A 1 290 ? -1.202 6.395 -15.633 1.00 84.88 290 ALA A N 1
ATOM 2162 C CA . ALA A 1 290 ? -2.144 7.087 -14.752 1.00 84.88 290 ALA A CA 1
ATOM 2163 C C . ALA A 1 290 ? -2.137 6.521 -13.321 1.00 84.88 290 ALA A C 1
ATOM 2165 O O . ALA A 1 290 ? -2.114 7.283 -12.349 1.00 84.88 290 ALA A O 1
ATOM 2166 N N . ILE A 1 291 ? -2.110 5.192 -13.175 1.00 86.12 291 ILE A N 1
ATOM 2167 C CA . ILE A 1 291 ? -2.025 4.531 -11.867 1.00 86.12 291 ILE A CA 1
ATOM 2168 C C . ILE A 1 291 ? -0.711 4.892 -11.165 1.00 86.12 291 ILE A C 1
ATOM 2170 O O . ILE A 1 291 ? -0.735 5.217 -9.980 1.00 86.12 291 ILE A O 1
ATOM 2174 N N . MET A 1 292 ? 0.419 4.896 -11.878 1.00 87.94 292 MET A N 1
ATOM 2175 C CA . MET A 1 292 ? 1.734 5.202 -11.303 1.00 87.94 292 MET A CA 1
ATOM 2176 C C . MET A 1 292 ? 1.870 6.672 -10.889 1.00 87.94 292 MET A C 1
ATOM 2178 O O . MET A 1 292 ? 2.394 6.958 -9.811 1.00 87.94 292 MET A O 1
ATOM 2182 N N . VAL A 1 293 ? 1.331 7.605 -11.679 1.00 87.00 293 VAL A N 1
ATOM 2183 C CA . VAL A 1 293 ? 1.228 9.025 -11.295 1.00 87.00 293 VAL A CA 1
ATOM 2184 C C . VAL A 1 293 ? 0.353 9.179 -10.050 1.00 87.00 293 VAL A C 1
ATOM 2186 O O . VAL A 1 293 ? 0.721 9.878 -9.106 1.00 87.00 293 VAL A O 1
ATOM 2189 N N . THR A 1 294 ? -0.786 8.490 -10.002 1.00 88.00 294 THR A N 1
ATOM 2190 C CA . THR A 1 294 ? -1.683 8.547 -8.840 1.00 88.00 294 THR A CA 1
ATOM 2191 C C . THR A 1 294 ? -1.010 7.964 -7.595 1.00 88.00 294 THR A C 1
ATOM 2193 O O . THR A 1 294 ? -1.044 8.585 -6.533 1.00 88.00 294 THR A O 1
ATOM 2196 N N . ALA A 1 295 ? -0.333 6.819 -7.722 1.00 88.50 295 ALA A N 1
ATOM 2197 C CA . ALA A 1 295 ? 0.444 6.203 -6.650 1.00 88.50 295 ALA A CA 1
ATOM 2198 C C . ALA A 1 295 ? 1.486 7.177 -6.089 1.00 88.50 295 ALA A C 1
ATOM 2200 O O . ALA A 1 295 ? 1.585 7.355 -4.875 1.00 88.50 295 ALA A O 1
ATOM 2201 N N . GLN A 1 296 ? 2.202 7.870 -6.975 1.00 90.38 296 GLN A N 1
ATOM 2202 C CA . GLN A 1 296 ? 3.200 8.871 -6.626 1.00 90.38 296 GLN A CA 1
ATOM 2203 C C . GLN A 1 296 ? 2.608 10.039 -5.820 1.00 90.38 296 GLN A C 1
ATOM 2205 O O . GLN A 1 296 ? 3.155 10.415 -4.782 1.00 90.38 296 GLN A O 1
ATOM 2210 N N . LEU A 1 297 ? 1.476 10.600 -6.254 1.00 88.88 297 LEU A N 1
ATOM 2211 C CA . LEU A 1 297 ? 0.803 11.693 -5.541 1.00 88.88 297 LEU A CA 1
ATOM 2212 C C . LEU A 1 297 ? 0.286 11.248 -4.166 1.00 88.88 297 LEU A C 1
ATOM 2214 O O . LEU A 1 297 ? 0.408 11.975 -3.175 1.00 88.88 297 LEU A O 1
ATOM 2218 N N . VAL A 1 298 ? -0.249 10.030 -4.079 1.00 87.81 298 VAL A N 1
ATOM 2219 C CA . VAL A 1 298 ? -0.718 9.450 -2.816 1.00 87.81 298 VAL A CA 1
ATOM 2220 C C . VAL A 1 298 ? 0.457 9.211 -1.856 1.00 87.81 298 VAL A C 1
ATOM 2222 O O . VAL A 1 298 ? 0.378 9.582 -0.684 1.00 87.81 298 VAL A O 1
ATOM 2225 N N . LEU A 1 299 ? 1.587 8.684 -2.339 1.00 89.44 299 LEU A N 1
ATOM 2226 C CA . LEU A 1 299 ? 2.799 8.518 -1.530 1.00 89.44 299 LEU A CA 1
ATOM 2227 C C . LEU A 1 299 ? 3.367 9.870 -1.073 1.00 89.44 299 LEU A C 1
ATOM 2229 O O . LEU A 1 299 ? 3.713 10.010 0.099 1.00 89.44 299 LEU A O 1
ATOM 2233 N N . ALA A 1 300 ? 3.407 10.886 -1.936 1.00 87.62 300 ALA A N 1
ATOM 2234 C CA . ALA A 1 300 ? 3.862 12.226 -1.563 1.00 87.62 300 ALA A CA 1
ATOM 2235 C C . ALA A 1 300 ? 2.958 12.871 -0.497 1.00 87.62 300 ALA A C 1
ATOM 2237 O O . ALA A 1 300 ? 3.447 13.385 0.512 1.00 87.62 300 ALA A O 1
ATOM 2238 N N . SER A 1 301 ? 1.635 12.798 -0.682 1.00 86.94 301 SER A N 1
ATOM 2239 C CA . SER A 1 301 ? 0.660 13.350 0.271 1.00 86.94 301 SER A CA 1
ATOM 2240 C C . SER A 1 301 ? 0.699 12.640 1.623 1.00 86.94 301 SER A C 1
ATOM 2242 O O . SER A 1 301 ? 0.552 13.295 2.657 1.00 86.94 301 SER A O 1
ATOM 2244 N N . SER A 1 302 ? 1.003 11.337 1.649 1.00 89.38 302 SER A N 1
ATOM 2245 C CA . SER A 1 302 ? 1.144 10.587 2.899 1.00 89.38 302 SER A CA 1
ATOM 2246 C C . SER A 1 302 ? 2.144 11.240 3.858 1.00 89.38 302 SER A C 1
ATOM 2248 O O . SER A 1 302 ? 1.881 11.320 5.054 1.00 89.38 302 SER A O 1
ATOM 2250 N N . LEU A 1 303 ? 3.241 11.820 3.353 1.00 88.44 303 LEU A N 1
ATOM 2251 C CA . LEU A 1 303 ? 4.274 12.449 4.180 1.00 88.44 303 LEU A CA 1
ATOM 2252 C C . LEU A 1 303 ? 3.760 13.650 4.977 1.00 88.44 303 LEU A C 1
ATOM 2254 O O . LEU A 1 303 ? 4.345 13.986 6.004 1.00 88.44 303 LEU A O 1
ATOM 2258 N N . VAL A 1 304 ? 2.683 14.299 4.531 1.00 86.06 304 VAL A N 1
ATOM 2259 C CA . VAL A 1 304 ? 2.031 15.391 5.270 1.00 86.06 304 VAL A CA 1
ATOM 2260 C C . VAL A 1 304 ? 1.285 14.853 6.491 1.00 86.06 304 VAL A C 1
ATOM 2262 O O . VAL A 1 304 ? 1.256 15.504 7.531 1.00 86.06 304 VAL A O 1
ATOM 2265 N N . PHE A 1 305 ? 0.728 13.647 6.384 1.00 80.25 305 PHE A N 1
ATOM 2266 C CA . PHE A 1 305 ? -0.056 13.002 7.435 1.00 80.25 305 PHE A CA 1
ATOM 2267 C C . PHE A 1 305 ? 0.783 12.212 8.442 1.00 80.25 305 PHE A C 1
ATOM 2269 O O . PHE A 1 305 ? 0.220 11.692 9.406 1.00 80.25 305 PHE A O 1
ATOM 2276 N N . PHE A 1 306 ? 2.101 12.106 8.243 1.00 83.38 306 PHE A N 1
ATOM 2277 C CA . PHE A 1 306 ? 2.973 11.379 9.160 1.00 83.38 306 PHE A CA 1
ATOM 2278 C C . PHE A 1 306 ? 3.002 12.043 10.541 1.00 83.38 306 PHE A C 1
ATOM 2280 O O . PHE A 1 306 ? 3.458 13.173 10.714 1.00 83.38 306 PHE A O 1
ATOM 2287 N N . GLN A 1 307 ? 2.556 11.296 11.542 1.00 72.75 307 GLN A N 1
ATOM 2288 C CA . GLN A 1 307 ? 2.633 11.650 12.949 1.00 72.75 307 GLN A CA 1
ATOM 2289 C C . GLN A 1 307 ? 3.782 10.870 13.589 1.00 72.75 307 GLN A C 1
ATOM 2291 O O . GLN A 1 307 ? 3.722 9.648 13.742 1.00 72.75 307 GLN A O 1
ATOM 2296 N N . GLY A 1 308 ? 4.849 11.580 13.962 1.00 63.53 308 GLY A N 1
ATOM 2297 C CA . GLY A 1 308 ? 5.962 10.984 14.694 1.00 63.53 308 GLY A CA 1
ATOM 2298 C C . GLY A 1 308 ? 5.500 10.410 16.046 1.00 63.53 308 GLY A C 1
ATOM 2299 O O . GLY A 1 308 ? 4.584 10.964 16.658 1.00 63.53 308 GLY A O 1
ATOM 2300 N N . PRO A 1 309 ? 6.151 9.355 16.579 1.00 54.38 309 PRO A N 1
ATOM 2301 C CA . PRO A 1 309 ? 5.752 8.717 17.840 1.00 54.38 309 PRO A CA 1
ATOM 2302 C C . PRO A 1 309 ? 5.720 9.656 19.055 1.00 54.38 309 PRO A C 1
ATOM 2304 O O . PRO A 1 309 ? 5.170 9.290 20.085 1.00 54.38 309 PRO A O 1
ATOM 2307 N N . GLN A 1 310 ? 6.316 10.849 18.969 1.00 51.28 310 GLN A N 1
ATOM 2308 C CA . GLN A 1 310 ? 6.546 11.731 20.110 1.00 51.28 310 GLN A CA 1
ATOM 2309 C C . GLN A 1 310 ? 5.254 12.259 20.742 1.00 51.28 310 GLN A C 1
ATOM 2311 O O . GLN A 1 310 ? 5.098 12.081 21.939 1.00 51.28 310 GLN A O 1
ATOM 2316 N N . ARG A 1 311 ? 4.282 12.805 19.995 1.00 48.19 311 ARG A N 1
ATOM 2317 C CA . ARG A 1 311 ? 3.073 13.383 20.630 1.00 48.19 311 ARG A CA 1
ATOM 2318 C C . ARG A 1 311 ? 2.194 12.340 21.319 1.00 48.19 311 ARG A C 1
ATOM 2320 O O . ARG A 1 311 ? 1.692 12.587 22.407 1.00 48.19 311 ARG A O 1
ATOM 2327 N N . THR A 1 312 ? 2.049 11.169 20.711 1.00 43.91 312 THR A N 1
ATOM 2328 C CA . THR A 1 312 ? 1.171 10.109 21.215 1.00 43.91 312 THR A CA 1
ATOM 2329 C C . THR A 1 312 ? 1.860 9.250 22.275 1.00 43.91 312 THR A C 1
ATOM 2331 O O . THR A 1 312 ? 1.287 9.026 23.335 1.00 43.91 312 THR A O 1
ATOM 2334 N N . MET A 1 313 ? 3.110 8.811 22.053 1.00 45.34 313 MET A N 1
ATOM 2335 C CA . MET A 1 313 ? 3.835 8.034 23.066 1.00 45.34 313 MET A CA 1
ATOM 2336 C C . MET A 1 313 ? 4.303 8.886 24.241 1.00 45.34 313 MET A C 1
ATOM 2338 O O . MET A 1 313 ? 4.441 8.317 25.308 1.00 45.34 313 MET A O 1
ATOM 2342 N N . GLN A 1 314 ? 4.554 10.197 24.115 1.00 45.59 314 GLN A N 1
ATOM 2343 C CA . GLN A 1 314 ? 4.854 11.019 25.300 1.00 45.59 314 GLN A CA 1
ATOM 2344 C C . GLN A 1 314 ? 3.623 11.155 26.193 1.00 45.59 314 GLN A C 1
ATOM 2346 O O . GLN A 1 314 ? 3.760 10.992 27.399 1.00 45.59 314 GLN A O 1
ATOM 2351 N N . LEU A 1 315 ? 2.435 11.352 25.608 1.00 45.41 315 LEU A N 1
ATOM 2352 C CA . LEU A 1 315 ? 1.183 11.417 26.361 1.00 45.41 315 LEU A CA 1
ATOM 2353 C C . LEU A 1 315 ? 0.859 10.064 27.013 1.00 45.41 315 LEU A C 1
ATOM 2355 O O . LEU A 1 315 ? 0.639 9.995 28.215 1.00 45.41 315 LEU A O 1
ATOM 2359 N N . VAL A 1 316 ? 0.928 8.969 26.245 1.00 45.56 316 VAL A N 1
ATOM 2360 C CA . VAL A 1 316 ? 0.685 7.607 26.753 1.00 45.56 316 VAL A CA 1
ATOM 2361 C C . VAL A 1 316 ? 1.750 7.182 27.762 1.00 45.56 316 VAL A C 1
ATOM 2363 O O . VAL A 1 316 ? 1.406 6.544 28.744 1.00 45.56 316 VAL A O 1
ATOM 2366 N N . ARG A 1 317 ? 3.025 7.558 27.580 1.00 42.44 317 ARG A N 1
ATOM 2367 C CA . ARG A 1 317 ? 4.107 7.263 28.535 1.00 42.44 317 ARG A CA 1
ATOM 2368 C C . ARG A 1 317 ? 3.980 8.088 29.811 1.00 42.44 317 ARG A C 1
ATOM 2370 O O . ARG A 1 317 ? 4.272 7.570 30.877 1.00 42.44 317 ARG A O 1
ATOM 2377 N N . GLN A 1 318 ? 3.553 9.348 29.729 1.00 47.38 318 GLN A N 1
ATOM 2378 C CA . GLN A 1 318 ? 3.239 10.152 30.914 1.00 47.38 318 GLN A CA 1
ATOM 2379 C C . GLN A 1 318 ? 2.056 9.554 31.681 1.00 47.38 318 GLN A C 1
ATOM 2381 O O . GLN A 1 318 ? 2.133 9.432 32.899 1.00 47.38 318 GLN A O 1
ATOM 2386 N N . ILE A 1 319 ? 1.020 9.101 30.969 1.00 47.62 319 ILE A N 1
ATOM 2387 C CA . ILE A 1 319 ? -0.144 8.433 31.561 1.00 47.62 319 ILE A CA 1
ATOM 2388 C C . ILE A 1 319 ? 0.248 7.074 32.164 1.00 47.62 319 ILE A C 1
ATOM 2390 O O . ILE A 1 319 ? -0.090 6.798 33.309 1.00 47.62 319 ILE A O 1
ATOM 2394 N N . SER A 1 320 ? 1.024 6.246 31.463 1.00 43.00 320 SER A N 1
ATOM 2395 C CA . SER A 1 320 ? 1.447 4.930 31.959 1.00 43.00 320 SER A CA 1
ATOM 2396 C C . SER A 1 320 ? 2.421 5.037 33.136 1.00 43.00 320 SER A C 1
ATOM 2398 O O . SER A 1 320 ? 2.327 4.247 34.066 1.00 43.00 320 SER A O 1
ATOM 2400 N N . ILE A 1 321 ? 3.305 6.045 33.148 1.00 48.69 321 ILE A N 1
ATOM 2401 C CA . ILE A 1 321 ? 4.142 6.377 34.314 1.00 48.69 321 ILE A CA 1
ATOM 2402 C C . ILE A 1 321 ? 3.265 6.852 35.482 1.00 48.69 321 ILE A C 1
ATOM 2404 O O . ILE A 1 321 ? 3.498 6.432 36.610 1.00 48.69 321 ILE A O 1
ATOM 2408 N N . SER A 1 322 ? 2.229 7.664 35.229 1.00 42.94 322 SER A N 1
ATOM 2409 C CA . SER A 1 322 ? 1.284 8.087 36.276 1.00 42.94 322 SER A CA 1
ATOM 2410 C C . SER A 1 322 ? 0.407 6.948 36.813 1.00 42.94 322 SER A C 1
ATOM 2412 O O . SER A 1 322 ? -0.068 7.026 37.940 1.00 42.94 322 SER A O 1
ATOM 2414 N N . LEU A 1 323 ? 0.233 5.878 36.030 1.00 46.06 323 LEU A N 1
ATOM 2415 C CA . LEU A 1 323 ? -0.517 4.672 36.390 1.00 46.06 323 LEU A CA 1
ATOM 2416 C C . LEU A 1 323 ? 0.382 3.509 36.853 1.00 46.06 323 LEU A C 1
ATOM 2418 O O . LEU A 1 323 ? -0.122 2.419 37.104 1.00 46.06 323 LEU A O 1
ATOM 2422 N N . GLY A 1 324 ? 1.699 3.716 36.981 1.00 37.22 324 GLY A N 1
ATOM 2423 C CA . GLY A 1 324 ? 2.636 2.690 37.455 1.00 37.22 324 GLY A CA 1
ATOM 2424 C C . GLY A 1 324 ? 2.814 1.481 36.522 1.00 37.22 324 GLY A C 1
ATOM 2425 O O . GLY A 1 324 ? 3.372 0.469 36.940 1.00 37.22 324 GLY A O 1
ATOM 2426 N N . GLU A 1 325 ? 2.373 1.555 35.264 1.00 44.88 325 GLU A N 1
ATOM 2427 C CA . GLU A 1 325 ? 2.550 0.468 34.298 1.00 44.88 325 GLU A CA 1
ATOM 2428 C C . GLU A 1 325 ? 3.932 0.566 33.633 1.00 44.88 325 GLU A C 1
ATOM 2430 O O . GLU A 1 325 ? 4.151 1.318 32.677 1.00 44.88 325 GLU A O 1
ATOM 2435 N N . GLU A 1 326 ? 4.896 -0.211 34.136 1.00 41.06 326 GLU A N 1
ATOM 2436 C CA . GLU A 1 326 ? 6.176 -0.397 33.454 1.00 41.06 326 GLU A CA 1
ATOM 2437 C C . GLU A 1 326 ? 5.974 -1.034 32.068 1.00 41.06 326 GLU A C 1
ATOM 2439 O O . GLU A 1 326 ? 5.287 -2.045 31.898 1.00 41.06 326 GLU A O 1
ATOM 2444 N N . ALA A 1 327 ? 6.621 -0.457 31.051 1.00 47.38 327 ALA A N 1
ATOM 2445 C CA . ALA A 1 327 ? 6.578 -0.943 29.677 1.00 47.38 327 ALA A CA 1
ATOM 2446 C C . ALA A 1 327 ? 7.267 -2.316 29.555 1.00 47.38 327 ALA A C 1
ATOM 2448 O O . ALA A 1 327 ? 8.466 -2.415 29.282 1.00 47.38 327 ALA A O 1
ATOM 2449 N N . ARG A 1 328 ? 6.489 -3.387 29.737 1.00 48.91 328 ARG A N 1
ATOM 2450 C CA . ARG A 1 328 ? 6.950 -4.775 29.638 1.00 48.91 328 ARG A CA 1
ATOM 2451 C C . ARG A 1 328 ? 7.565 -5.050 28.251 1.00 48.91 328 ARG A C 1
ATOM 2453 O O . ARG A 1 328 ? 6.943 -4.734 27.229 1.00 48.91 328 ARG A O 1
ATOM 2460 N N . PRO A 1 329 ? 8.762 -5.657 28.161 1.00 49.69 329 PRO A N 1
ATOM 2461 C CA . PRO A 1 329 ? 9.348 -6.032 26.877 1.00 49.69 329 PRO A CA 1
ATOM 2462 C C . PRO A 1 329 ? 8.433 -7.023 26.138 1.00 49.69 329 PRO A C 1
ATOM 2464 O O . PRO A 1 329 ? 8.038 -8.053 26.678 1.00 49.69 329 PRO A O 1
ATOM 2467 N N . ARG A 1 330 ? 8.064 -6.699 24.890 1.00 59.81 330 ARG A N 1
ATOM 2468 C CA . ARG A 1 330 ? 7.151 -7.525 24.079 1.00 59.81 330 ARG A CA 1
ATOM 2469 C C . ARG A 1 330 ? 7.871 -8.743 23.494 1.00 59.81 330 ARG A C 1
ATOM 2471 O O . ARG A 1 330 ? 8.754 -8.581 22.646 1.00 59.81 330 ARG A O 1
ATOM 2478 N N . ASN A 1 331 ? 7.425 -9.938 23.882 1.00 73.50 331 ASN A N 1
ATOM 2479 C CA . ASN A 1 331 ? 7.893 -11.228 23.363 1.00 73.50 331 ASN A CA 1
ATOM 2480 C C . ASN A 1 331 ? 7.602 -11.382 21.854 1.00 73.50 331 ASN A C 1
ATOM 2482 O O . ASN A 1 331 ? 6.675 -10.763 21.326 1.00 73.50 331 ASN A O 1
ATOM 2486 N N . LEU A 1 332 ? 8.370 -12.228 21.149 1.00 75.00 332 LEU A N 1
ATOM 2487 C CA . LEU A 1 332 ? 8.188 -12.499 19.709 1.00 75.00 332 LEU A CA 1
ATOM 2488 C C . LEU A 1 332 ? 6.748 -12.917 19.381 1.00 75.00 332 LEU A C 1
ATOM 2490 O O . LEU A 1 332 ? 6.167 -12.397 18.432 1.00 75.00 332 LEU A O 1
ATOM 2494 N N . ARG A 1 333 ? 6.150 -13.770 20.221 1.00 77.56 333 ARG A N 1
ATOM 2495 C CA . ARG A 1 333 ? 4.741 -14.174 20.126 1.00 77.56 333 ARG A CA 1
ATOM 2496 C C . ARG A 1 333 ? 3.798 -12.971 20.063 1.00 77.56 333 ARG A C 1
ATOM 2498 O O . ARG A 1 333 ? 3.010 -12.884 19.134 1.00 77.56 333 ARG A O 1
ATOM 2505 N N . GLN A 1 334 ? 3.961 -11.991 20.955 1.00 74.00 334 GLN A N 1
ATOM 2506 C CA . GLN A 1 334 ? 3.132 -10.780 20.960 1.00 74.00 334 GLN A CA 1
ATOM 2507 C C . GLN A 1 334 ? 3.303 -9.961 19.676 1.00 74.00 334 GLN A C 1
ATOM 2509 O O . GLN A 1 334 ? 2.367 -9.345 19.181 1.00 74.00 334 GLN A O 1
ATOM 2514 N N . ARG A 1 335 ? 4.514 -9.920 19.107 1.00 69.88 335 ARG A N 1
ATOM 2515 C CA . ARG A 1 335 ? 4.741 -9.237 17.823 1.00 69.88 335 ARG A CA 1
ATOM 2516 C C . ARG A 1 335 ? 4.014 -9.947 16.685 1.00 69.88 335 ARG A C 1
ATOM 2518 O O . ARG A 1 335 ? 3.418 -9.267 15.858 1.00 69.88 335 ARG A O 1
ATOM 2525 N N . LEU A 1 336 ? 4.052 -11.278 16.666 1.00 76.38 336 LEU A N 1
ATOM 2526 C CA . LEU A 1 336 ? 3.343 -12.085 15.676 1.00 76.38 336 LEU A CA 1
ATOM 2527 C C . LEU A 1 336 ? 1.824 -11.933 15.813 1.00 76.38 336 LEU A C 1
ATOM 2529 O O . LEU A 1 336 ? 1.155 -11.740 14.807 1.00 76.38 336 LEU A O 1
ATOM 2533 N N . GLU A 1 337 ? 1.287 -11.931 17.033 1.00 78.69 337 GLU A N 1
ATOM 2534 C CA . GLU A 1 337 ? -0.149 -11.736 17.290 1.00 78.69 337 GLU A CA 1
ATOM 2535 C C . GLU A 1 337 ? -0.628 -10.327 16.894 1.00 78.69 337 GLU A C 1
ATOM 2537 O O . GLU A 1 337 ? -1.668 -10.179 16.246 1.00 78.69 337 GLU A O 1
ATOM 2542 N N . ASN A 1 338 ? 0.177 -9.295 17.174 1.00 72.69 338 ASN A N 1
ATOM 2543 C CA . ASN A 1 338 ? -0.091 -7.932 16.711 1.00 72.69 338 ASN A CA 1
ATOM 2544 C C . ASN A 1 338 ? -0.141 -7.864 15.181 1.00 72.69 338 ASN A C 1
ATOM 2546 O O . ASN A 1 338 ? -1.070 -7.298 14.613 1.00 72.69 338 ASN A O 1
ATOM 2550 N N . VAL A 1 339 ? 0.845 -8.458 14.500 1.00 73.56 339 VAL A N 1
ATOM 2551 C CA . VAL A 1 339 ? 0.866 -8.516 13.032 1.00 73.56 339 VAL A CA 1
ATOM 2552 C C . VAL A 1 339 ? -0.337 -9.303 12.510 1.00 73.56 339 VAL A C 1
ATOM 2554 O O . VAL A 1 339 ? -1.003 -8.830 11.596 1.00 73.56 339 VAL A O 1
ATOM 2557 N N . ALA A 1 340 ? -0.680 -10.440 13.117 1.00 79.56 340 ALA A N 1
ATOM 2558 C CA . ALA A 1 340 ? -1.832 -11.250 12.729 1.00 79.56 340 ALA A CA 1
ATOM 2559 C C . ALA A 1 340 ? -3.153 -10.470 12.818 1.00 79.56 340 ALA A C 1
ATOM 2561 O O . ALA A 1 340 ? -3.962 -10.536 11.898 1.00 79.56 340 ALA A O 1
ATOM 2562 N N . THR A 1 341 ? -3.351 -9.675 13.872 1.00 79.44 341 THR A N 1
ATOM 2563 C CA . THR A 1 341 ? -4.547 -8.826 14.038 1.00 79.44 341 THR A CA 1
ATOM 2564 C C . THR A 1 341 ? -4.684 -7.818 12.897 1.00 79.44 341 THR A C 1
ATOM 2566 O O . THR A 1 341 ? -5.767 -7.625 12.345 1.00 79.44 341 THR A O 1
ATOM 2569 N N . ILE A 1 342 ? -3.564 -7.220 12.490 1.00 73.44 342 ILE A N 1
ATOM 2570 C CA . ILE A 1 342 ? -3.518 -6.272 11.375 1.00 73.44 342 ILE A CA 1
ATOM 2571 C C . ILE A 1 342 ? -3.797 -6.979 10.048 1.00 73.44 342 ILE A C 1
ATOM 2573 O O . ILE A 1 342 ? -4.587 -6.490 9.239 1.00 73.44 342 ILE A O 1
ATOM 2577 N N . ILE A 1 343 ? -3.177 -8.145 9.845 1.00 77.69 343 ILE A N 1
ATOM 2578 C CA . ILE A 1 343 ? -3.403 -8.993 8.675 1.00 77.69 343 ILE A CA 1
ATOM 2579 C C . ILE A 1 343 ? -4.896 -9.294 8.553 1.00 77.69 343 ILE A C 1
ATOM 2581 O O . ILE A 1 343 ? -5.473 -9.000 7.517 1.00 77.69 343 ILE A O 1
ATOM 2585 N N . ILE A 1 344 ? -5.536 -9.788 9.613 1.00 82.31 344 ILE A N 1
ATOM 2586 C CA . ILE A 1 344 ? -6.956 -10.169 9.626 1.00 82.31 344 ILE A CA 1
ATOM 2587 C C . ILE A 1 344 ? -7.882 -8.996 9.278 1.00 82.31 344 ILE A C 1
ATOM 2589 O O . ILE A 1 344 ? -8.894 -9.201 8.616 1.00 82.31 344 ILE A O 1
ATOM 2593 N N . LEU A 1 345 ? -7.556 -7.771 9.693 1.00 75.56 345 LEU A N 1
ATOM 2594 C CA . LEU A 1 345 ? -8.402 -6.607 9.420 1.00 75.56 345 LEU A CA 1
ATOM 2595 C C . LEU A 1 345 ? -8.259 -6.054 7.998 1.00 75.56 345 LEU A C 1
ATOM 2597 O O . LEU A 1 345 ? -9.239 -5.556 7.449 1.00 75.56 345 LEU A O 1
ATOM 2601 N N . TYR A 1 346 ? -7.059 -6.106 7.414 1.00 71.75 346 TYR A N 1
ATOM 2602 C CA . TYR A 1 346 ? -6.762 -5.410 6.155 1.00 71.75 346 TYR A CA 1
ATOM 2603 C C . TYR A 1 346 ? -6.582 -6.352 4.962 1.00 71.75 346 TYR A C 1
ATOM 2605 O O . TYR A 1 346 ? -7.064 -6.082 3.866 1.00 71.75 346 TYR A O 1
ATOM 2613 N N . ILE A 1 347 ? -5.881 -7.468 5.153 1.00 74.81 347 ILE A N 1
ATOM 2614 C CA . ILE A 1 347 ? -5.394 -8.311 4.057 1.00 74.81 347 ILE A CA 1
ATOM 2615 C C . ILE A 1 347 ? -6.481 -9.163 3.383 1.00 74.81 347 ILE A C 1
ATOM 2617 O O . ILE A 1 347 ? -6.419 -9.275 2.159 1.00 74.81 347 ILE A O 1
ATOM 2621 N N . PRO A 1 348 ? -7.490 -9.731 4.076 1.00 79.38 348 PRO A N 1
ATOM 2622 C CA . PRO A 1 348 ? -8.490 -10.594 3.450 1.00 79.38 348 PRO A CA 1
ATOM 2623 C C . PRO A 1 348 ? -9.149 -10.003 2.208 1.00 79.38 348 PRO A C 1
ATOM 2625 O O . PRO A 1 348 ? -9.256 -10.680 1.194 1.00 79.38 348 PRO A O 1
ATOM 2628 N N . MET A 1 349 ? -9.529 -8.724 2.245 1.00 74.62 349 MET A N 1
ATOM 2629 C CA . MET A 1 349 ? -10.155 -8.067 1.096 1.00 74.62 349 MET A CA 1
ATOM 2630 C C . MET A 1 349 ? -9.193 -7.944 -0.092 1.00 74.62 349 MET A C 1
ATOM 2632 O O . MET A 1 349 ? -9.616 -8.109 -1.236 1.00 74.62 349 MET A O 1
ATOM 2636 N N . HIS A 1 350 ? -7.905 -7.705 0.169 1.00 75.31 350 HIS A N 1
ATOM 2637 C CA . HIS A 1 350 ? -6.876 -7.645 -0.868 1.00 75.31 350 HIS A CA 1
ATOM 2638 C C . HIS A 1 350 ? -6.584 -9.026 -1.450 1.00 75.31 350 HIS A C 1
ATOM 2640 O O . HIS A 1 350 ? -6.513 -9.155 -2.665 1.00 75.31 350 HIS A O 1
ATOM 2646 N N . VAL A 1 351 ? -6.478 -10.059 -0.610 1.00 75.19 351 VAL A N 1
ATOM 2647 C CA . VAL A 1 351 ? -6.247 -11.442 -1.057 1.00 75.19 351 VAL A CA 1
ATOM 2648 C C . VAL A 1 351 ? -7.426 -11.947 -1.876 1.00 75.19 351 VAL A C 1
ATOM 2650 O O . VAL A 1 351 ? -7.215 -12.468 -2.966 1.00 75.19 351 VAL A O 1
ATOM 2653 N N . THR A 1 352 ? -8.660 -11.739 -1.411 1.00 80.06 352 THR A N 1
ATOM 2654 C CA . THR A 1 352 ? -9.862 -12.118 -2.163 1.00 80.06 352 THR A CA 1
ATOM 2655 C C . THR A 1 352 ? -9.927 -11.372 -3.496 1.00 80.06 352 THR A C 1
ATOM 2657 O O . THR A 1 352 ? -10.099 -12.004 -4.533 1.00 80.06 352 THR A O 1
ATOM 2660 N N . SER A 1 353 ? -9.719 -10.050 -3.504 1.00 76.00 353 SER A N 1
ATOM 2661 C CA . SER A 1 353 ? -9.718 -9.257 -4.745 1.00 76.00 353 SER A CA 1
ATOM 2662 C C . SER A 1 353 ? -8.614 -9.688 -5.715 1.00 76.00 353 SER A C 1
ATOM 2664 O O . SER A 1 353 ? -8.871 -9.827 -6.906 1.00 76.00 353 SER A O 1
ATOM 2666 N N . ALA A 1 354 ? -7.400 -9.943 -5.216 1.00 74.62 354 ALA A N 1
ATOM 2667 C CA . ALA A 1 354 ? -6.275 -10.404 -6.024 1.00 74.62 354 ALA A CA 1
ATOM 2668 C C . ALA A 1 354 ? -6.528 -11.803 -6.599 1.00 74.62 354 ALA A C 1
ATOM 2670 O O . ALA A 1 354 ? -6.275 -12.030 -7.778 1.00 74.62 354 ALA A O 1
ATOM 2671 N N . ALA A 1 355 ? -7.086 -12.720 -5.804 1.00 80.44 355 ALA A N 1
ATOM 2672 C CA . ALA A 1 355 ? -7.468 -14.049 -6.268 1.00 80.44 355 ALA A CA 1
ATOM 2673 C C . ALA A 1 355 ? -8.554 -13.978 -7.350 1.00 80.44 355 ALA A C 1
ATOM 2675 O O . ALA A 1 355 ? -8.446 -14.662 -8.361 1.00 80.44 355 ALA A O 1
ATOM 2676 N N . MET A 1 356 ? -9.568 -13.121 -7.180 1.00 82.19 356 MET A N 1
ATOM 2677 C CA . MET A 1 356 ? -10.600 -12.898 -8.199 1.00 82.19 356 MET A CA 1
ATOM 2678 C C . MET A 1 356 ? -10.008 -12.299 -9.481 1.00 82.19 356 MET A C 1
ATOM 2680 O O . MET A 1 356 ? -10.336 -12.757 -10.571 1.00 82.19 356 MET A O 1
ATOM 2684 N N . ALA A 1 357 ? -9.106 -11.322 -9.362 1.00 74.69 357 ALA A N 1
ATOM 2685 C CA . ALA A 1 357 ? -8.419 -10.721 -10.503 1.00 74.69 357 ALA A CA 1
ATOM 2686 C C . ALA A 1 357 ? -7.504 -11.719 -11.234 1.00 74.69 357 ALA A C 1
ATOM 2688 O O . ALA A 1 357 ? -7.421 -11.679 -12.459 1.00 74.69 357 ALA A O 1
ATOM 2689 N N . ALA A 1 358 ? -6.869 -12.649 -10.511 1.00 77.44 358 ALA A N 1
ATOM 2690 C CA . ALA A 1 358 ? -5.990 -13.661 -11.091 1.00 77.44 358 ALA A CA 1
ATOM 2691 C C . ALA A 1 358 ? -6.708 -14.544 -12.127 1.00 77.44 358 ALA A C 1
ATOM 2693 O O . ALA A 1 358 ? -6.111 -14.868 -13.150 1.00 77.44 358 ALA A O 1
ATOM 2694 N N . TYR A 1 359 ? -7.996 -14.863 -11.933 1.00 76.75 359 TYR A N 1
ATOM 2695 C CA . TYR A 1 359 ? -8.784 -15.578 -12.950 1.00 76.75 359 TYR A CA 1
ATOM 2696 C C . TYR A 1 359 ? -8.774 -14.843 -14.293 1.00 76.75 359 TYR A C 1
ATOM 2698 O O . TYR A 1 359 ? -8.531 -15.457 -15.323 1.00 76.75 359 TYR A O 1
ATOM 2706 N N . PHE A 1 360 ? -8.996 -13.529 -14.280 1.00 76.94 360 PHE A N 1
ATOM 2707 C CA . PHE A 1 360 ? -9.012 -12.704 -15.492 1.00 76.94 360 PHE A CA 1
ATOM 2708 C C . PHE A 1 360 ? -7.616 -12.411 -16.042 1.00 76.94 360 PHE A C 1
ATOM 2710 O O . PHE A 1 360 ? -7.488 -12.035 -17.202 1.00 76.94 360 PHE A O 1
ATOM 2717 N N . PHE A 1 361 ? -6.581 -12.563 -15.216 1.00 67.62 361 PHE A N 1
ATOM 2718 C CA . PHE A 1 361 ? -5.196 -12.381 -15.634 1.00 67.62 361 PHE A CA 1
ATOM 2719 C C . PHE A 1 361 ? -4.656 -13.604 -16.385 1.00 67.62 361 PHE A C 1
ATOM 2721 O O . PHE A 1 361 ? -3.952 -13.452 -17.376 1.00 67.62 361 PHE A O 1
ATOM 2728 N N . PHE A 1 362 ? -4.989 -14.814 -15.926 1.00 76.12 362 PHE A N 1
ATOM 2729 C CA . PHE A 1 362 ? -4.426 -16.055 -16.467 1.00 76.12 362 PHE A CA 1
ATOM 2730 C C . PHE A 1 362 ? -5.335 -16.790 -17.456 1.00 76.12 362 PHE A C 1
ATOM 2732 O O . PHE A 1 362 ? -4.878 -17.731 -18.101 1.00 76.12 362 PHE A O 1
ATOM 2739 N N . LEU A 1 363 ? -6.614 -16.416 -17.567 1.00 74.31 363 LEU A N 1
ATOM 2740 C CA . LEU A 1 363 ? -7.595 -17.162 -18.356 1.00 74.31 363 LEU A CA 1
ATOM 2741 C C . LEU A 1 363 ? -8.401 -16.244 -19.286 1.00 74.31 363 LEU A C 1
ATOM 2743 O O . LEU A 1 363 ? -8.680 -15.096 -18.933 1.00 74.31 363 LEU A O 1
ATOM 2747 N N . PRO A 1 364 ? -8.867 -16.759 -20.441 1.00 83.12 364 PRO A N 1
ATOM 2748 C CA . PRO A 1 364 ? -9.835 -16.060 -21.280 1.00 83.12 364 PRO A CA 1
ATOM 2749 C C . PRO A 1 364 ? -11.095 -15.653 -20.489 1.00 83.12 364 PRO A C 1
ATOM 2751 O O . PRO A 1 364 ? -11.567 -16.449 -19.671 1.00 83.12 364 PRO A O 1
ATOM 2754 N N . PRO A 1 365 ? -11.714 -14.481 -20.753 1.00 76.25 365 PRO A N 1
ATOM 2755 C CA . PRO A 1 365 ? -12.787 -13.933 -19.912 1.00 76.25 365 PRO A CA 1
ATOM 2756 C C . PRO A 1 365 ? -13.974 -14.873 -19.665 1.00 76.25 365 PRO A C 1
ATOM 2758 O O . PRO A 1 365 ? -14.496 -14.931 -18.557 1.00 76.25 365 PRO A O 1
ATOM 2761 N N . HIS A 1 366 ? -14.388 -15.648 -20.669 1.00 83.50 366 HIS A N 1
ATOM 2762 C CA . HIS A 1 366 ? -15.503 -16.590 -20.536 1.00 83.50 366 HIS A CA 1
ATOM 2763 C C . HIS A 1 366 ? -15.167 -17.771 -19.602 1.00 83.50 366 HIS A C 1
ATOM 2765 O O . HIS A 1 366 ? -16.008 -18.179 -18.797 1.00 83.50 366 HIS A O 1
ATOM 2771 N N . ILE A 1 367 ? -13.927 -18.276 -19.644 1.00 85.94 367 ILE A N 1
ATOM 2772 C CA . ILE A 1 367 ? -13.432 -19.318 -18.728 1.00 85.94 367 ILE A CA 1
ATOM 2773 C C . ILE A 1 367 ? -13.253 -18.729 -17.327 1.00 85.94 367 ILE A C 1
ATOM 2775 O O . ILE A 1 367 ? -13.711 -19.324 -16.353 1.00 85.94 367 ILE A O 1
ATOM 2779 N N . ALA A 1 368 ? -12.648 -17.542 -17.226 1.00 83.75 368 ALA A N 1
ATOM 2780 C CA . ALA A 1 368 ? -12.435 -16.833 -15.967 1.00 83.75 368 ALA A CA 1
ATOM 2781 C C . ALA A 1 368 ? -13.750 -16.626 -15.202 1.00 83.75 368 ALA A C 1
ATOM 2783 O O . ALA A 1 368 ? -13.840 -16.981 -14.028 1.00 83.75 368 ALA A O 1
ATOM 2784 N N . VAL A 1 369 ? -14.789 -16.117 -15.876 1.00 88.50 369 VAL A N 1
ATOM 2785 C CA . VAL A 1 369 ? -16.122 -15.918 -15.283 1.00 88.50 369 VAL A CA 1
ATOM 2786 C C . VAL A 1 369 ? -16.733 -17.247 -14.846 1.00 88.50 369 VAL A C 1
ATOM 2788 O O . VAL A 1 369 ? -17.222 -17.345 -13.722 1.00 88.50 369 VAL A O 1
ATOM 2791 N N . THR A 1 370 ? -16.673 -18.277 -15.694 1.00 93.94 370 THR A N 1
ATOM 2792 C CA . THR A 1 370 ? -17.250 -19.595 -15.386 1.00 93.94 370 THR A CA 1
ATOM 2793 C C . THR A 1 370 ? -16.598 -20.214 -14.151 1.00 93.94 370 THR A C 1
ATOM 2795 O O . THR A 1 370 ? -17.297 -20.628 -13.225 1.00 93.94 370 THR A O 1
ATOM 2798 N N . LEU A 1 371 ? -15.263 -20.230 -14.092 1.00 94.00 371 LEU A N 1
ATOM 2799 C CA . LEU A 1 371 ? -14.537 -20.782 -12.951 1.00 94.00 371 LEU A CA 1
ATOM 2800 C C . LEU A 1 371 ? -14.700 -19.929 -11.694 1.00 94.00 371 LEU A C 1
ATOM 2802 O O . LEU A 1 371 ? -14.833 -20.483 -10.608 1.00 94.00 371 LEU A O 1
ATOM 2806 N N . LEU A 1 372 ? -14.744 -18.601 -11.812 1.00 91.81 372 LEU A N 1
ATOM 2807 C CA . LEU A 1 372 ? -15.002 -17.733 -10.668 1.00 91.81 372 LEU A CA 1
ATOM 2808 C C . LEU A 1 372 ? -16.390 -18.002 -10.074 1.00 91.81 372 LEU A C 1
ATOM 2810 O O . LEU A 1 372 ? -16.511 -18.162 -8.860 1.00 91.81 372 LEU A O 1
ATOM 2814 N N . ILE A 1 373 ? -17.428 -18.097 -10.912 1.00 94.06 373 ILE A N 1
ATOM 2815 C CA . ILE A 1 373 ? -18.786 -18.438 -10.470 1.00 94.06 373 ILE A CA 1
ATOM 2816 C C . ILE A 1 373 ? -18.800 -19.825 -9.825 1.00 94.06 373 ILE A C 1
ATOM 2818 O O . ILE A 1 373 ? -19.363 -19.967 -8.743 1.00 94.06 373 ILE A O 1
ATOM 2822 N N . ALA A 1 374 ? -18.153 -20.824 -10.431 1.00 95.56 374 ALA A N 1
ATOM 2823 C CA . ALA A 1 374 ? -18.068 -22.172 -9.873 1.00 95.56 374 ALA A CA 1
ATOM 2824 C C . ALA A 1 374 ? -17.359 -22.189 -8.506 1.00 95.56 374 ALA A C 1
ATOM 2826 O O . ALA A 1 374 ? -17.885 -22.747 -7.542 1.00 95.56 374 ALA A O 1
ATOM 2827 N N . THR A 1 375 ? -16.212 -21.517 -8.382 1.00 93.44 375 THR A N 1
ATOM 2828 C CA . THR A 1 375 ? -15.454 -21.399 -7.128 1.00 93.44 375 THR A CA 1
ATOM 2829 C C . THR A 1 375 ? -16.271 -20.700 -6.048 1.00 93.44 375 THR A C 1
ATOM 2831 O O . THR A 1 375 ? -16.348 -21.190 -4.920 1.00 93.44 375 THR A O 1
ATOM 2834 N N . LEU A 1 376 ? -16.922 -19.580 -6.379 1.00 92.19 376 LEU A N 1
ATOM 2835 C CA . LEU A 1 376 ? -17.796 -18.880 -5.442 1.00 92.19 376 LEU A CA 1
ATOM 2836 C C . LEU A 1 376 ? -18.997 -19.747 -5.061 1.00 92.19 376 LEU A C 1
ATOM 2838 O O . LEU A 1 376 ? -19.313 -19.827 -3.879 1.00 92.19 376 LEU A O 1
ATOM 2842 N N . PHE A 1 377 ? -19.627 -20.440 -6.009 1.00 93.75 377 PHE A N 1
ATOM 2843 C CA . PHE A 1 377 ? -20.743 -21.344 -5.743 1.00 93.75 377 PHE A CA 1
ATOM 2844 C C . PHE A 1 377 ? -20.352 -22.450 -4.760 1.00 93.75 377 PHE A C 1
ATOM 2846 O O . PHE A 1 377 ? -21.038 -22.638 -3.756 1.00 93.75 377 PHE A O 1
ATOM 2853 N N . VAL A 1 378 ? -19.226 -23.133 -4.988 1.00 94.44 378 VAL A N 1
ATOM 2854 C CA . VAL A 1 378 ? -18.712 -24.163 -4.073 1.00 94.44 378 VAL A CA 1
ATOM 2855 C C . VAL A 1 378 ? -18.411 -23.555 -2.706 1.00 94.44 378 VAL A C 1
ATOM 2857 O O . VAL A 1 378 ? -18.885 -24.054 -1.687 1.00 94.44 378 VAL A O 1
ATOM 2860 N N . TYR A 1 379 ? -17.688 -22.437 -2.669 1.00 92.50 379 TYR A N 1
ATOM 2861 C CA . TYR A 1 379 ? -17.323 -21.764 -1.427 1.00 92.50 379 TYR A CA 1
ATOM 2862 C C . TYR A 1 379 ? -18.557 -21.333 -0.617 1.00 92.50 379 TYR A C 1
ATOM 2864 O O . TYR A 1 379 ? -18.642 -21.627 0.579 1.00 92.50 379 TYR A O 1
ATOM 2872 N N . TYR A 1 380 ? -19.544 -20.686 -1.246 1.00 91.44 380 TYR A N 1
ATOM 2873 C CA . TYR A 1 380 ? -20.805 -20.288 -0.616 1.00 91.44 380 TYR A CA 1
ATOM 2874 C C . TYR A 1 380 ? -21.636 -21.488 -0.191 1.00 91.44 380 TYR A C 1
ATOM 2876 O O . TYR A 1 380 ? -22.166 -21.470 0.914 1.00 91.44 380 TYR A O 1
ATOM 2884 N N . THR A 1 381 ? -21.691 -22.546 -0.995 1.00 90.62 381 THR A N 1
ATOM 2885 C CA . THR A 1 381 ? -22.408 -23.770 -0.634 1.00 90.62 381 THR A CA 1
ATOM 2886 C C . THR A 1 381 ? -21.804 -24.388 0.620 1.00 90.62 381 THR A C 1
ATOM 2888 O O . THR A 1 381 ? -22.517 -24.542 1.603 1.00 90.62 381 THR A O 1
ATOM 2891 N N . VAL A 1 382 ? -20.489 -24.639 0.643 1.00 90.94 382 VAL A N 1
ATOM 2892 C CA . VAL A 1 382 ? -19.779 -25.287 1.765 1.00 90.94 382 VAL A CA 1
ATOM 2893 C C . VAL A 1 382 ? -19.925 -24.499 3.066 1.00 90.94 382 VAL A C 1
ATOM 2895 O O . VAL A 1 382 ? -20.280 -25.033 4.113 1.00 90.94 382 VAL A O 1
ATOM 2898 N N . THR A 1 383 ? -19.684 -23.198 3.009 1.00 89.81 383 THR A N 1
ATOM 2899 C CA . THR A 1 383 ? -19.732 -22.318 4.192 1.00 89.81 383 THR A CA 1
ATOM 2900 C C . THR A 1 383 ? -21.155 -21.943 4.622 1.00 89.81 383 THR A C 1
ATOM 2902 O O . THR A 1 383 ? -21.350 -21.514 5.763 1.00 89.81 383 THR A O 1
ATOM 2905 N N . SER A 1 384 ? -22.145 -22.109 3.739 1.00 86.62 384 SER A N 1
ATOM 2906 C CA . SER A 1 384 ? -23.568 -21.906 4.021 1.00 86.62 384 SER A CA 1
ATOM 2907 C C . SER A 1 384 ? -24.351 -23.225 4.156 1.00 86.62 384 SER A C 1
ATOM 2909 O O . SER A 1 384 ? -25.571 -23.187 4.323 1.00 86.62 384 SER A O 1
ATOM 2911 N N . LEU A 1 385 ? -23.682 -24.385 4.236 1.00 79.69 385 LEU A N 1
ATOM 2912 C CA . LEU A 1 385 ? -24.309 -25.676 4.565 1.00 79.69 385 LEU A CA 1
ATOM 2913 C C . LEU A 1 385 ? -25.052 -25.577 5.900 1.00 79.69 385 LEU A C 1
ATOM 2915 O O . LEU A 1 385 ? -24.427 -25.253 6.903 1.00 79.69 385 LEU A O 1
ATOM 2919 N N . GLY A 1 386 ? -26.366 -25.819 5.932 1.00 69.44 386 GLY A N 1
ATOM 2920 C CA . GLY A 1 386 ? -27.187 -25.672 7.148 1.00 69.44 386 GLY A CA 1
ATOM 2921 C C . GLY A 1 386 ? -27.906 -24.320 7.306 1.00 69.44 386 GLY A C 1
ATOM 2922 O O . GLY A 1 386 ? -28.264 -23.938 8.419 1.00 69.44 386 GLY A O 1
ATOM 2923 N N . GLY A 1 387 ? -28.120 -23.577 6.212 1.00 83.62 387 GLY A N 1
ATOM 2924 C CA . GLY A 1 387 ? -28.969 -22.374 6.164 1.00 83.62 387 GLY A CA 1
ATOM 2925 C C . GLY A 1 387 ? -28.182 -21.062 6.197 1.00 83.62 387 GLY A C 1
ATOM 2926 O O . GLY A 1 387 ? -26.982 -21.067 5.975 1.00 83.62 387 GLY A O 1
ATOM 2927 N N . ALA A 1 388 ? -28.829 -19.932 6.496 1.00 87.69 388 ALA A N 1
ATOM 2928 C CA . ALA A 1 388 ? -28.212 -18.595 6.485 1.00 87.69 388 ALA A CA 1
ATOM 2929 C C . ALA A 1 388 ? -27.306 -18.346 7.722 1.00 87.69 388 ALA A C 1
ATOM 2931 O O . ALA A 1 388 ? -27.835 -18.050 8.811 1.00 87.69 388 ALA A O 1
ATOM 2932 N N . PRO A 1 389 ? -25.960 -18.493 7.635 1.00 89.81 389 PRO A N 1
ATOM 2933 C CA . PRO A 1 389 ? -25.067 -18.257 8.774 1.00 89.81 389 PRO A CA 1
ATOM 2934 C C . PRO A 1 389 ? -25.133 -16.814 9.289 1.00 89.81 389 PRO A C 1
ATOM 2936 O O . PRO A 1 389 ? -25.098 -16.603 10.498 1.00 89.81 389 PRO A O 1
ATOM 2939 N N . GLU A 1 390 ? -25.325 -15.842 8.402 1.00 90.62 390 GLU A N 1
ATOM 2940 C CA . GLU A 1 390 ? -25.402 -14.412 8.703 1.00 90.62 390 GLU A CA 1
ATOM 2941 C C . GLU A 1 390 ? -26.636 -14.025 9.530 1.00 90.62 390 GLU A C 1
ATOM 2943 O O . GLU A 1 390 ? -26.638 -12.986 10.184 1.00 90.62 390 GLU A O 1
ATOM 2948 N N . VAL A 1 391 ? -27.683 -14.860 9.541 1.00 92.06 391 VAL A N 1
ATOM 2949 C CA . VAL A 1 391 ? -28.883 -14.669 10.378 1.00 92.06 391 VAL A CA 1
ATOM 2950 C C . VAL A 1 391 ? -28.798 -15.486 11.666 1.00 92.06 391 VAL A C 1
ATOM 2952 O O . VAL A 1 391 ? -29.249 -15.047 12.723 1.00 92.06 391 VAL A O 1
ATOM 2955 N N . SER A 1 392 ? -28.275 -16.708 11.572 1.00 91.12 392 SER A N 1
ATOM 2956 C CA . SER A 1 392 ? -28.252 -17.661 12.686 1.00 91.12 392 SER A CA 1
ATOM 2957 C C . SER A 1 392 ? -27.096 -17.455 13.658 1.00 91.12 392 SER A C 1
ATOM 2959 O O . SER A 1 392 ? -27.210 -17.865 14.805 1.00 91.12 392 SER A O 1
ATOM 2961 N N . GLY A 1 393 ? -25.987 -16.855 13.216 1.00 90.62 393 GLY A N 1
ATOM 2962 C CA . GLY A 1 393 ? -24.758 -16.772 14.006 1.00 90.62 393 GLY A CA 1
ATOM 2963 C C . GLY A 1 393 ? -24.070 -18.125 14.215 1.00 90.62 393 GLY A C 1
ATOM 2964 O O . GLY A 1 393 ? -23.177 -18.235 15.037 1.00 90.62 393 GLY A O 1
ATOM 2965 N N . ARG A 1 394 ? -24.447 -19.178 13.479 1.00 90.69 394 ARG A N 1
ATOM 2966 C CA . ARG A 1 394 ? -23.935 -20.548 13.696 1.00 90.69 394 ARG A CA 1
ATOM 2967 C C . ARG A 1 394 ? -22.433 -20.729 13.464 1.00 90.69 394 ARG A C 1
ATOM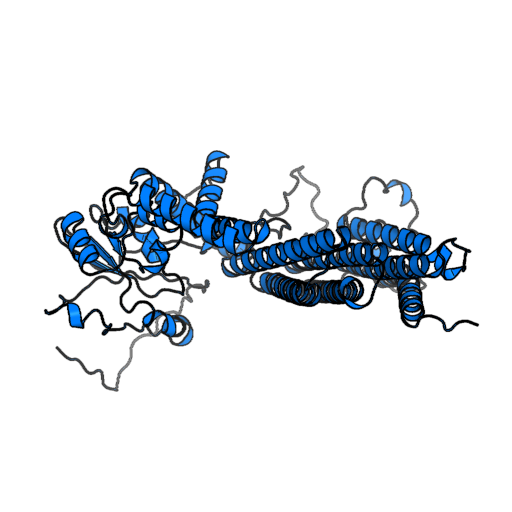 2969 O O . ARG A 1 394 ? -21.875 -21.747 13.846 1.00 90.69 394 ARG A O 1
ATOM 2976 N N . ARG A 1 395 ? -21.800 -19.777 12.779 1.00 92.94 395 ARG A N 1
ATOM 2977 C CA . ARG A 1 395 ? -20.355 -19.765 12.514 1.00 92.94 395 ARG A CA 1
ATOM 2978 C C . ARG A 1 395 ? -19.599 -18.866 13.486 1.00 92.94 395 ARG A C 1
ATOM 2980 O O . ARG A 1 395 ? -18.465 -18.504 13.220 1.00 92.94 395 ARG A O 1
ATOM 2987 N N . GLU A 1 396 ? -20.227 -18.500 14.593 1.00 94.00 396 GLU A N 1
ATOM 2988 C CA . GLU A 1 396 ? -19.576 -17.780 15.672 1.00 94.00 396 GLU A CA 1
ATOM 2989 C C . GLU A 1 396 ? -18.419 -18.595 16.262 1.00 94.00 396 GLU A C 1
ATOM 2991 O O . GLU A 1 396 ? -18.544 -19.799 16.485 1.00 94.00 396 GLU A O 1
ATOM 2996 N N . TRP A 1 397 ? -17.293 -17.932 16.537 1.00 95.62 397 TRP A N 1
ATOM 2997 C CA . TRP A 1 397 ? -16.122 -18.559 17.139 1.00 95.62 397 TRP A CA 1
ATOM 2998 C C . TRP A 1 397 ? -15.730 -17.827 18.434 1.00 95.62 397 TRP A C 1
ATOM 3000 O O . TRP A 1 397 ? -14.961 -16.864 18.401 1.00 95.62 397 TRP A O 1
ATOM 3010 N N . PRO A 1 398 ? -16.218 -18.287 19.604 1.00 94.31 398 PRO A N 1
ATOM 3011 C CA . PRO A 1 398 ? -16.003 -17.594 20.878 1.00 94.31 398 PRO A CA 1
ATOM 3012 C C . PRO A 1 398 ? -14.526 -17.415 21.251 1.00 94.31 398 PRO A C 1
ATOM 3014 O O . PRO A 1 398 ? -14.114 -16.329 21.648 1.00 94.31 398 PRO A O 1
ATOM 3017 N N . ALA A 1 399 ? -13.697 -18.447 21.057 1.00 95.88 399 ALA A N 1
ATOM 3018 C CA . ALA A 1 399 ? -12.265 -18.347 21.347 1.00 95.88 399 ALA A CA 1
ATOM 3019 C C . ALA A 1 399 ? -11.561 -17.308 20.455 1.00 95.88 399 ALA A C 1
ATOM 3021 O O . ALA A 1 399 ? -10.665 -16.603 20.923 1.00 95.88 399 ALA A O 1
ATOM 3022 N N . PHE A 1 400 ? -11.995 -17.169 19.197 1.00 94.81 400 PHE A N 1
ATOM 3023 C CA . PHE A 1 400 ? -11.495 -16.130 18.303 1.00 94.81 400 PHE A CA 1
ATOM 3024 C C . PHE A 1 400 ? -11.937 -14.737 18.743 1.00 94.81 400 PHE A C 1
ATOM 3026 O O . PHE A 1 400 ? -11.103 -13.842 18.762 1.00 94.81 400 PHE A O 1
ATOM 3033 N N . GLN A 1 401 ? -13.191 -14.542 19.163 1.00 94.50 401 GLN A N 1
ATOM 3034 C CA . GLN A 1 401 ? -13.641 -13.257 19.718 1.00 94.50 401 GLN A CA 1
ATOM 3035 C C . GLN A 1 401 ? -12.819 -12.836 20.934 1.00 94.50 401 GLN A C 1
ATOM 3037 O O . GLN A 1 401 ? -12.407 -11.684 21.033 1.00 94.50 401 GLN A O 1
ATOM 3042 N N . ASP A 1 402 ? -12.574 -13.771 21.851 1.00 93.25 402 ASP A N 1
ATOM 3043 C CA . ASP A 1 402 ? -11.830 -13.505 23.078 1.00 93.25 402 ASP A CA 1
ATOM 3044 C C . ASP A 1 402 ? -10.368 -13.168 22.784 1.00 93.25 402 ASP A C 1
ATOM 3046 O O . ASP A 1 402 ? -9.803 -12.246 23.374 1.00 93.25 402 ASP A O 1
ATOM 3050 N N . TRP A 1 403 ? -9.746 -13.909 21.864 1.00 94.00 403 TRP A N 1
ATOM 3051 C CA . TRP A 1 403 ? -8.397 -13.613 21.393 1.00 94.00 403 TRP A CA 1
ATOM 3052 C C . TRP A 1 403 ? -8.344 -12.257 20.685 1.00 94.00 403 TRP A C 1
ATOM 3054 O O . TRP A 1 403 ? -7.560 -11.398 21.080 1.00 94.00 403 TRP A O 1
ATOM 3064 N N . PHE A 1 404 ? -9.208 -12.040 19.696 1.00 92.75 404 PHE A N 1
ATOM 3065 C CA . PHE A 1 404 ? -9.218 -10.842 18.866 1.00 92.75 404 PHE A CA 1
ATOM 3066 C C . PHE A 1 404 ? -9.525 -9.584 19.679 1.00 92.75 404 PHE A C 1
ATOM 3068 O O . PHE A 1 404 ? -8.865 -8.568 19.498 1.00 92.75 404 PHE A O 1
ATOM 3075 N N . GLY A 1 405 ? -10.464 -9.661 20.624 1.00 91.56 405 GLY A N 1
ATOM 3076 C CA . GLY A 1 405 ? -10.792 -8.566 21.532 1.00 91.56 405 GLY A CA 1
ATOM 3077 C C . GLY A 1 405 ? -9.612 -8.145 22.407 1.00 91.56 405 GLY A C 1
ATOM 3078 O O . GLY A 1 405 ? -9.328 -6.952 22.508 1.00 91.56 405 GLY A O 1
ATOM 3079 N N . ARG A 1 406 ? -8.880 -9.108 22.992 1.00 90.75 406 ARG A N 1
ATOM 3080 C CA . ARG A 1 406 ? -7.655 -8.817 23.764 1.00 90.75 406 ARG A CA 1
ATOM 3081 C C . ARG A 1 406 ? -6.587 -8.156 22.899 1.00 90.75 406 ARG A C 1
ATOM 3083 O O . ARG A 1 406 ? -6.034 -7.137 23.294 1.00 90.75 406 ARG A O 1
ATOM 3090 N N . GLN A 1 407 ? -6.334 -8.706 21.713 1.00 88.75 407 GLN A N 1
ATOM 3091 C CA . GLN A 1 407 ? -5.327 -8.156 20.802 1.00 88.75 407 GLN A CA 1
ATOM 3092 C C . GLN A 1 407 ? -5.708 -6.760 20.300 1.00 88.75 407 GLN A C 1
ATOM 3094 O O . GLN A 1 407 ? -4.861 -5.875 20.222 1.00 88.75 407 GLN A O 1
ATOM 3099 N N . LEU A 1 408 ? -6.986 -6.527 20.000 1.00 86.00 408 LEU A N 1
ATOM 3100 C CA . LEU A 1 408 ? -7.471 -5.211 19.604 1.00 86.00 408 LEU A CA 1
ATOM 3101 C C . LEU A 1 408 ? -7.291 -4.172 20.707 1.00 86.00 408 LEU A C 1
ATOM 3103 O O . LEU A 1 408 ? -6.814 -3.082 20.410 1.00 86.00 408 LEU A O 1
ATOM 3107 N N . GLU A 1 409 ? -7.635 -4.487 21.957 1.00 86.25 409 GLU A N 1
ATOM 3108 C CA . GLU A 1 409 ? -7.469 -3.550 23.079 1.00 86.25 409 GLU A CA 1
ATOM 3109 C C . GLU A 1 409 ? -6.000 -3.131 23.260 1.00 86.25 409 GLU A C 1
ATOM 3111 O O . GLU A 1 409 ? -5.720 -1.973 23.558 1.00 86.25 409 GLU A O 1
ATOM 3116 N N . GLU A 1 410 ? -5.052 -4.029 22.975 1.00 81.31 410 GLU A N 1
ATOM 3117 C CA . GLU A 1 410 ? -3.617 -3.723 22.998 1.00 81.31 410 GLU A CA 1
ATOM 3118 C C . GLU A 1 410 ? -3.118 -2.934 21.773 1.00 81.31 410 GLU A C 1
ATOM 3120 O O . GLU A 1 410 ? -2.225 -2.085 21.890 1.00 81.31 410 GLU A O 1
ATOM 3125 N N . VAL A 1 411 ? -3.644 -3.226 20.578 1.00 75.50 411 VAL A N 1
ATOM 3126 C CA . VAL A 1 411 ? -3.168 -2.646 19.309 1.00 75.50 411 VAL A CA 1
ATOM 3127 C C . VAL A 1 411 ? -3.804 -1.287 19.020 1.00 75.50 411 VAL A C 1
ATOM 3129 O O . VAL A 1 411 ? -3.128 -0.396 18.498 1.00 75.50 411 VAL A O 1
ATOM 3132 N N . LEU A 1 412 ? -5.078 -1.095 19.368 1.00 75.38 412 LEU A N 1
ATOM 3133 C CA . LEU A 1 412 ? -5.843 0.117 19.062 1.00 75.38 412 LEU A CA 1
ATOM 3134 C C . LEU A 1 412 ? -5.200 1.407 19.602 1.00 75.38 412 LEU A C 1
ATOM 3136 O O . LEU A 1 412 ? -5.132 2.359 18.824 1.00 75.38 412 LEU A O 1
ATOM 3140 N N . PRO A 1 413 ? -4.646 1.477 20.832 1.00 76.00 413 PRO A N 1
ATOM 3141 C CA . PRO A 1 413 ? -3.934 2.670 21.301 1.00 76.00 413 PRO A CA 1
ATOM 3142 C C . PRO A 1 413 ? -2.758 3.069 20.404 1.00 76.00 413 PRO A C 1
ATOM 3144 O O . PRO A 1 413 ? -2.498 4.252 20.203 1.00 76.00 413 PRO A O 1
ATOM 3147 N N . ALA A 1 414 ? -2.061 2.101 19.801 1.00 66.50 414 ALA A N 1
ATOM 3148 C CA . ALA A 1 414 ? -0.965 2.397 18.880 1.00 66.50 414 ALA A CA 1
ATOM 3149 C C . ALA A 1 414 ? -1.451 2.977 17.535 1.00 66.50 414 ALA A C 1
ATOM 3151 O O . ALA A 1 414 ? -0.678 3.649 16.853 1.00 66.50 414 ALA A O 1
ATOM 3152 N N . TRP A 1 415 ? -2.706 2.718 17.156 1.00 63.06 415 TRP A N 1
ATOM 3153 C CA . TRP A 1 415 ? -3.308 3.131 15.882 1.00 63.06 415 TRP A CA 1
ATOM 3154 C C . TRP A 1 415 ? -4.117 4.426 16.000 1.00 63.06 415 TRP A C 1
ATOM 3156 O O . TRP A 1 415 ? -3.977 5.324 15.169 1.00 63.06 415 TRP A O 1
ATOM 3166 N N . LEU A 1 416 ? -4.963 4.506 17.028 1.00 65.38 416 LEU A N 1
ATOM 3167 C CA . LEU A 1 416 ? -5.891 5.610 17.294 1.00 65.38 416 LEU A CA 1
ATOM 3168 C C . LEU A 1 416 ? -5.317 6.651 18.261 1.00 65.38 416 LEU A C 1
ATOM 3170 O O . LEU A 1 416 ? -5.872 7.733 18.414 1.00 65.38 416 LEU A O 1
ATOM 3174 N N . GLY A 1 417 ? -4.190 6.336 18.893 1.00 62.16 417 GLY A N 1
ATOM 3175 C CA . GLY A 1 417 ? -3.470 7.187 19.828 1.00 62.16 417 GLY A CA 1
ATOM 3176 C C . GLY A 1 417 ? -3.813 6.936 21.293 1.00 62.16 417 GLY A C 1
ATOM 3177 O O . GLY A 1 417 ? -2.920 6.915 22.136 1.00 62.16 417 GLY A O 1
ATOM 3178 N N . SER A 1 418 ? -5.080 6.665 21.582 1.00 71.50 418 SER A N 1
ATOM 3179 C CA . SER A 1 418 ? -5.555 6.152 22.863 1.00 71.50 418 SER A CA 1
ATOM 3180 C C . SER A 1 418 ? -6.814 5.313 22.643 1.00 71.50 418 SER A C 1
ATOM 3182 O O . SER A 1 418 ? -7.456 5.388 21.593 1.00 71.50 418 SER A O 1
ATOM 3184 N N . LEU A 1 419 ? -7.147 4.480 23.626 1.00 79.19 419 LEU A N 1
ATOM 3185 C CA . LEU A 1 419 ? -8.417 3.769 23.690 1.00 79.19 419 LEU A CA 1
ATOM 3186 C C . LEU A 1 419 ? -8.910 3.836 25.130 1.00 79.19 419 LEU A C 1
ATOM 3188 O O . LEU A 1 419 ? -8.225 3.374 26.037 1.00 79.19 419 LEU A O 1
ATOM 3192 N N . GLU A 1 420 ? -10.101 4.382 25.316 1.00 82.31 420 GLU A N 1
ATOM 3193 C CA . GLU A 1 420 ? -10.793 4.390 26.596 1.00 82.31 420 GLU A CA 1
ATOM 3194 C C . GLU A 1 420 ? -12.250 4.013 26.342 1.00 82.31 420 GLU A C 1
ATOM 3196 O O . GLU A 1 420 ? -12.896 4.560 25.445 1.00 82.31 420 GLU A O 1
ATOM 3201 N N . VAL A 1 421 ? -12.756 3.044 27.100 1.00 86.56 421 VAL A N 1
ATOM 3202 C CA . VAL A 1 421 ? -14.179 2.705 27.099 1.00 86.56 421 VAL A CA 1
ATOM 3203 C C . VAL A 1 421 ? -14.740 3.228 28.405 1.00 86.56 421 VAL A C 1
ATOM 3205 O O . VAL A 1 421 ? -14.360 2.759 29.474 1.00 86.56 421 VAL A O 1
ATOM 3208 N N . VAL A 1 422 ? -15.628 4.211 28.309 1.00 86.25 422 VAL A N 1
ATOM 3209 C CA . VAL A 1 422 ? -16.260 4.856 29.460 1.00 86.25 422 VAL A CA 1
ATOM 3210 C C . VAL A 1 422 ? -17.748 4.554 29.428 1.00 86.25 422 VAL A C 1
ATOM 3212 O O . VAL A 1 422 ? -18.388 4.599 28.376 1.00 86.25 422 VAL A O 1
ATOM 3215 N N . ARG A 1 423 ? -18.310 4.242 30.595 1.00 84.56 423 ARG A N 1
ATOM 3216 C CA . ARG A 1 423 ? -19.753 4.124 30.782 1.00 84.56 423 ARG A CA 1
ATOM 3217 C C . ARG A 1 423 ? -20.256 5.362 31.512 1.00 84.56 423 ARG A C 1
ATOM 3219 O O . ARG A 1 423 ? -20.043 5.505 32.711 1.00 84.56 423 ARG A O 1
ATOM 3226 N N . GLU A 1 424 ? -20.950 6.230 30.788 1.00 78.56 424 GLU A N 1
ATOM 3227 C CA . GLU A 1 424 ? -21.612 7.403 31.357 1.00 78.56 424 GLU A CA 1
ATOM 3228 C C . GLU A 1 424 ? -23.067 7.084 31.729 1.00 78.56 424 GLU A C 1
ATOM 3230 O O . GLU A 1 424 ? -23.820 6.522 30.934 1.00 78.56 424 GLU A O 1
ATOM 3235 N N . GLY A 1 425 ? -23.480 7.476 32.937 1.00 67.88 425 GLY A N 1
ATOM 3236 C CA . GLY A 1 425 ? -24.862 7.343 33.401 1.00 67.88 425 GLY A CA 1
ATOM 3237 C C . GLY A 1 425 ? -25.189 6.006 34.088 1.00 67.88 425 GLY A C 1
ATOM 3238 O O . GLY A 1 425 ? -24.990 4.921 33.546 1.00 67.88 425 GLY A O 1
ATOM 3239 N N . ALA A 1 426 ? -25.781 6.142 35.281 1.00 57.72 426 ALA A N 1
ATOM 3240 C CA . ALA A 1 426 ? -26.203 5.118 36.245 1.00 57.72 426 ALA A CA 1
ATOM 3241 C C . ALA A 1 426 ? -25.065 4.374 36.974 1.00 57.72 426 ALA A C 1
ATOM 3243 O O . ALA A 1 426 ? -24.409 3.492 36.428 1.00 57.72 426 ALA A O 1
ATOM 3244 N N . SER A 1 427 ? -24.932 4.686 38.269 1.00 59.50 427 SER A N 1
ATOM 3245 C CA . SER A 1 427 ? -24.106 3.996 39.272 1.00 59.50 427 SER A CA 1
ATOM 3246 C C . SER A 1 427 ? -24.519 2.540 39.529 1.00 59.50 427 SER A C 1
ATOM 3248 O O . SER A 1 427 ? -23.801 1.811 40.206 1.00 59.50 427 SER A O 1
ATOM 3250 N N . GLN A 1 428 ? -25.663 2.106 38.992 1.00 69.31 428 GLN A N 1
ATOM 3251 C CA . GLN A 1 428 ? -26.173 0.747 39.144 1.00 69.31 428 GLN A CA 1
ATOM 3252 C C . GLN A 1 428 ? -25.790 -0.133 37.940 1.00 69.31 428 GLN A C 1
ATOM 3254 O O . GLN A 1 428 ? -25.882 0.318 36.790 1.00 69.31 428 GLN A O 1
ATOM 3259 N N . PRO A 1 429 ? -25.369 -1.391 38.161 1.00 78.75 429 PRO A N 1
ATOM 3260 C CA . PRO A 1 429 ? -25.120 -2.342 37.081 1.00 78.75 429 PRO A CA 1
ATOM 3261 C C . PRO A 1 429 ? -26.393 -2.567 36.251 1.00 78.75 429 PRO A C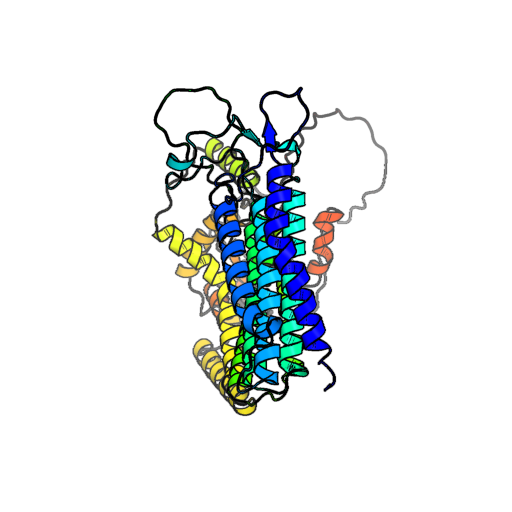 1
ATOM 3263 O O . PRO A 1 429 ? -27.503 -2.541 36.780 1.00 78.75 429 PRO A O 1
ATOM 3266 N N . LEU A 1 430 ? -26.238 -2.745 34.933 1.00 84.62 430 LEU A N 1
ATOM 3267 C CA . LEU A 1 430 ? -27.354 -3.180 34.093 1.00 84.62 430 LEU A CA 1
ATOM 3268 C C . LEU A 1 430 ? -27.664 -4.643 34.421 1.00 84.62 430 LEU A C 1
ATOM 3270 O O . LEU A 1 430 ? -26.746 -5.438 34.600 1.00 84.62 430 LEU A O 1
ATOM 3274 N N . ASP A 1 431 ? -28.949 -4.963 34.507 1.00 87.69 431 ASP A N 1
ATOM 3275 C CA . ASP A 1 431 ? -29.453 -6.296 34.825 1.00 87.69 431 ASP A CA 1
ATOM 3276 C C . ASP A 1 431 ? -29.275 -7.228 33.611 1.00 87.69 431 ASP A C 1
ATOM 3278 O O . ASP A 1 431 ? -29.934 -6.998 32.595 1.00 87.69 431 ASP A O 1
ATOM 3282 N N . PRO A 1 432 ? -28.417 -8.264 33.677 1.00 88.19 432 PRO A N 1
ATOM 3283 C CA . PRO A 1 432 ? -28.151 -9.152 32.544 1.00 88.19 432 PRO A CA 1
ATOM 3284 C C . PRO A 1 432 ? -29.378 -9.918 32.030 1.00 88.19 432 PRO A C 1
ATOM 3286 O O . PRO A 1 432 ? -29.381 -10.329 30.871 1.00 88.19 432 PRO A O 1
ATOM 3289 N N . GLU A 1 433 ? -30.421 -10.080 32.850 1.00 89.06 433 GLU A N 1
ATOM 3290 C CA . GLU A 1 433 ? -31.651 -10.791 32.474 1.00 89.06 433 GLU A CA 1
ATOM 3291 C C . GLU A 1 433 ? -32.592 -9.927 31.619 1.00 89.06 433 GLU A C 1
ATOM 3293 O O . GLU A 1 433 ? -33.535 -10.419 30.987 1.00 89.06 433 GLU A O 1
ATOM 3298 N N . LYS A 1 434 ? -32.346 -8.611 31.564 1.00 90.50 434 LYS A N 1
ATOM 3299 C CA . LYS A 1 434 ? -33.131 -7.688 30.745 1.00 90.50 434 LYS A CA 1
ATOM 3300 C C . LYS A 1 434 ? -32.628 -7.637 29.313 1.00 90.50 434 LYS A C 1
ATOM 3302 O O . LYS A 1 434 ? -31.477 -7.913 28.986 1.00 90.50 434 LYS A O 1
ATOM 3307 N N . ARG A 1 435 ? -33.543 -7.235 28.429 1.00 91.81 435 ARG A N 1
ATOM 3308 C CA . ARG A 1 435 ? -33.251 -7.082 27.007 1.00 91.81 435 ARG A CA 1
ATOM 3309 C C . ARG A 1 435 ? -32.830 -5.656 26.677 1.00 91.81 435 ARG A C 1
ATOM 3311 O O . ARG A 1 435 ? -33.514 -4.716 27.079 1.00 91.81 435 ARG A O 1
ATOM 3318 N N . TYR A 1 436 ? -31.764 -5.507 25.894 1.00 93.19 436 TYR A N 1
ATOM 3319 C CA . TYR A 1 436 ? -31.191 -4.207 25.541 1.00 93.19 436 TYR A CA 1
ATOM 3320 C C . TYR A 1 436 ? -30.996 -4.034 24.033 1.00 93.19 436 TYR A C 1
ATOM 3322 O O . TYR A 1 436 ? -30.624 -4.956 23.308 1.00 93.19 436 TYR A O 1
ATOM 3330 N N . VAL A 1 437 ? -31.209 -2.807 23.563 1.00 93.81 437 VAL A N 1
ATOM 3331 C CA . VAL A 1 437 ? -30.905 -2.382 22.194 1.00 93.81 437 VAL A CA 1
ATOM 3332 C C . VAL A 1 437 ? -29.906 -1.236 22.286 1.00 93.81 437 VAL A C 1
ATOM 3334 O O . VAL A 1 437 ? -30.225 -0.168 22.803 1.00 93.81 437 VAL A O 1
ATOM 3337 N N . PHE A 1 438 ? -28.690 -1.471 21.807 1.00 91.69 438 PHE A N 1
ATOM 3338 C CA . PHE A 1 438 ? -27.607 -0.498 21.786 1.00 91.69 438 PHE A CA 1
ATOM 3339 C C . PHE A 1 438 ? -27.568 0.223 20.439 1.00 91.69 438 PHE A C 1
ATOM 3341 O O . PHE A 1 438 ? -27.539 -0.416 19.384 1.00 91.69 438 PHE A O 1
ATOM 3348 N N . GLY A 1 439 ? -27.527 1.554 20.485 1.00 89.19 439 GLY A N 1
ATOM 3349 C CA . GLY A 1 439 ? -27.231 2.398 19.332 1.00 89.19 439 GLY A CA 1
ATOM 3350 C C . GLY A 1 439 ? -25.757 2.802 19.322 1.00 89.19 439 GLY A C 1
ATOM 3351 O O . GLY A 1 439 ? -25.254 3.321 20.321 1.00 89.19 439 GLY A O 1
ATOM 3352 N N . PHE A 1 440 ? -25.068 2.577 18.204 1.00 85.94 440 PHE A N 1
ATOM 3353 C CA . PHE A 1 440 ? -23.703 3.049 17.979 1.00 85.94 440 PHE A CA 1
ATOM 3354 C C . PHE A 1 440 ? -23.713 4.275 17.075 1.00 85.94 440 PHE A C 1
ATOM 3356 O O . PHE A 1 440 ? -24.028 4.157 15.891 1.00 85.94 440 PHE A O 1
ATOM 3363 N N . ALA A 1 441 ? -23.336 5.430 17.619 1.00 80.00 441 ALA A N 1
ATOM 3364 C CA . ALA A 1 441 ? -23.151 6.642 16.837 1.00 80.00 441 ALA A CA 1
ATOM 3365 C C . ALA A 1 441 ? -22.303 7.677 17.612 1.00 80.00 441 ALA A C 1
ATOM 3367 O O . ALA A 1 441 ? -22.302 7.712 18.837 1.00 80.00 441 ALA A O 1
ATOM 3368 N N . ALA A 1 442 ? -21.594 8.590 16.954 1.00 68.06 442 ALA A N 1
ATOM 3369 C CA . ALA A 1 442 ? -21.494 8.736 15.505 1.00 68.06 442 ALA A CA 1
ATOM 3370 C C . ALA A 1 442 ? -20.431 7.812 14.918 1.00 68.06 442 ALA A C 1
ATOM 3372 O O . ALA A 1 442 ? -19.535 7.345 15.620 1.00 68.06 442 ALA A O 1
ATOM 3373 N N . HIS A 1 443 ? -20.515 7.570 13.613 1.00 70.75 443 HIS A N 1
ATOM 3374 C CA . HIS A 1 443 ? -19.569 6.713 12.916 1.00 70.75 443 HIS A CA 1
ATOM 3375 C C . HIS A 1 443 ? -19.020 7.363 11.642 1.00 70.75 443 HIS A C 1
ATOM 3377 O O . HIS A 1 443 ? -19.676 8.177 10.994 1.00 70.75 443 HIS A O 1
ATOM 3383 N N . GLY A 1 444 ? -17.789 6.989 11.286 1.00 65.81 444 GLY A N 1
ATOM 3384 C CA . GLY A 1 444 ? -17.194 7.304 9.986 1.00 65.81 444 GLY A CA 1
ATOM 3385 C C . GLY A 1 444 ? -17.669 6.345 8.890 1.00 65.81 444 GLY A C 1
ATOM 3386 O O . GLY A 1 444 ? -18.551 5.518 9.125 1.00 65.81 444 GLY A O 1
ATOM 3387 N N . LEU A 1 445 ? -17.050 6.431 7.704 1.00 65.56 445 LEU A N 1
ATOM 3388 C CA . LEU A 1 445 ? -17.407 5.645 6.505 1.00 65.56 445 LEU A CA 1
ATOM 3389 C C . LEU A 1 445 ? -17.597 4.150 6.804 1.00 65.56 445 LEU A C 1
ATOM 3391 O O . LEU A 1 445 ? -18.530 3.532 6.299 1.00 65.56 445 LEU A O 1
ATOM 3395 N N . TYR A 1 446 ? -16.754 3.605 7.683 1.00 70.06 446 TYR A N 1
ATOM 3396 C CA . TYR A 1 446 ? -16.858 2.242 8.183 1.00 70.06 446 TYR A CA 1
ATOM 3397 C C . TYR A 1 446 ? -17.049 2.244 9.709 1.00 70.06 446 TYR A C 1
ATOM 3399 O O . TYR A 1 446 ? -16.104 2.579 10.431 1.00 70.06 446 TYR A O 1
ATOM 3407 N N . PRO A 1 447 ? -18.223 1.842 10.239 1.00 76.12 447 PRO A N 1
ATOM 3408 C CA . PRO A 1 447 ? -18.483 1.755 11.678 1.00 76.12 447 PRO A CA 1
ATOM 3409 C C . PRO A 1 447 ? -17.823 0.512 12.303 1.00 76.12 447 PRO A C 1
ATOM 3411 O O . PRO A 1 447 ? -18.472 -0.263 13.000 1.00 76.12 447 PRO A O 1
ATOM 3414 N N . LEU A 1 448 ? -16.524 0.296 12.065 1.00 80.06 448 LEU A N 1
ATOM 3415 C CA . LEU A 1 448 ? -15.790 -0.863 12.595 1.00 80.06 448 LEU A CA 1
ATOM 3416 C C . LEU A 1 448 ? -15.863 -0.928 14.127 1.00 80.06 448 LEU A C 1
ATOM 3418 O O . LEU A 1 448 ? -15.955 -2.021 14.681 1.00 80.06 448 LEU A O 1
ATOM 3422 N N . GLY A 1 449 ? -15.926 0.238 14.784 1.00 83.62 449 GLY A N 1
ATOM 3423 C CA . GLY A 1 449 ? -16.156 0.379 16.223 1.00 83.62 449 GLY A CA 1
ATOM 3424 C C . GLY A 1 449 ? -17.360 -0.399 16.735 1.00 83.62 449 GLY A C 1
ATOM 3425 O O . GLY A 1 449 ? -17.237 -1.116 17.721 1.00 83.62 449 GLY A O 1
ATOM 3426 N N . ALA A 1 450 ? -18.486 -0.354 16.022 1.00 87.62 450 ALA A N 1
ATOM 3427 C CA . ALA A 1 450 ? -19.672 -1.133 16.368 1.00 87.62 450 ALA A CA 1
ATOM 3428 C C . ALA A 1 450 ? -19.395 -2.647 16.345 1.00 87.62 450 ALA A C 1
ATOM 3430 O O . ALA A 1 450 ? -19.949 -3.400 17.143 1.00 87.62 450 ALA A O 1
ATOM 3431 N N . GLY A 1 451 ? -18.538 -3.099 15.426 1.00 88.12 451 GLY A N 1
ATOM 3432 C CA . GLY A 1 451 ? -18.180 -4.506 15.266 1.00 88.12 451 GLY A CA 1
ATOM 3433 C C . GLY A 1 451 ? -17.307 -5.037 16.397 1.00 88.12 451 GLY A C 1
ATOM 3434 O O . GLY A 1 451 ? -17.565 -6.130 16.891 1.00 88.12 451 GLY A O 1
ATOM 3435 N N . TYR A 1 452 ? -16.293 -4.280 16.823 1.00 88.50 452 TYR A N 1
ATOM 3436 C CA . TYR A 1 452 ? -15.350 -4.773 17.828 1.00 88.50 452 TYR A CA 1
ATOM 3437 C C . TYR A 1 452 ? -15.660 -4.352 19.267 1.00 88.50 452 TYR A C 1
ATOM 3439 O O . TYR A 1 452 ? -15.194 -5.016 20.189 1.00 88.50 452 TYR A O 1
ATOM 3447 N N . LEU A 1 453 ? -16.436 -3.286 19.498 1.00 91.44 453 LEU A N 1
ATOM 3448 C CA . LEU A 1 453 ? -16.714 -2.786 20.850 1.00 91.44 453 LEU A CA 1
ATOM 3449 C C . LEU A 1 453 ? -17.242 -3.885 21.799 1.00 91.44 453 LEU A C 1
ATOM 3451 O O . LEU A 1 453 ? -16.681 -4.011 22.886 1.00 91.44 453 LEU A O 1
ATOM 3455 N N . PRO A 1 454 ? -18.203 -4.751 21.408 1.00 92.75 454 PRO A N 1
ATOM 3456 C CA . PRO A 1 454 ? -18.707 -5.811 22.292 1.00 92.75 454 PRO A CA 1
ATOM 3457 C C . PRO A 1 454 ? -17.692 -6.907 22.650 1.00 92.75 454 PRO A C 1
ATOM 3459 O O . PRO A 1 454 ? -17.875 -7.630 23.635 1.00 92.75 454 PRO A O 1
ATOM 3462 N N . VAL A 1 455 ? -16.633 -7.074 21.850 1.00 92.94 455 VAL A N 1
ATOM 3463 C CA . VAL A 1 455 ? -15.597 -8.089 22.101 1.00 92.94 455 VAL A CA 1
ATOM 3464 C C . VAL A 1 455 ? -14.420 -7.546 22.910 1.00 92.94 455 VAL A C 1
ATOM 3466 O O . VAL A 1 455 ? -13.618 -8.341 23.394 1.00 92.94 455 VAL A O 1
ATOM 3469 N N . LEU A 1 456 ? -14.331 -6.227 23.117 1.00 92.81 456 LEU A N 1
ATOM 3470 C CA . LEU A 1 456 ? -13.268 -5.628 23.921 1.00 92.81 456 LEU A CA 1
ATOM 3471 C C . LEU A 1 456 ? -13.367 -6.059 25.400 1.00 92.81 456 LEU A C 1
ATOM 3473 O O . LEU A 1 456 ? -14.447 -5.968 25.999 1.00 92.81 456 LEU A O 1
ATOM 3477 N N . PRO A 1 457 ? -12.258 -6.497 26.026 1.00 93.25 457 PRO A N 1
ATOM 3478 C CA . PRO A 1 457 ? -12.196 -6.766 27.462 1.00 93.25 457 PRO A CA 1
ATOM 3479 C C . PRO A 1 457 ? -12.722 -5.621 28.340 1.00 93.25 457 PRO A C 1
ATOM 3481 O O . PRO A 1 457 ? -13.465 -5.863 29.288 1.00 93.25 457 PRO A O 1
ATOM 3484 N N . SER A 1 458 ? -12.371 -4.376 28.028 1.00 91.25 458 SER A N 1
ATOM 3485 C CA . SER A 1 458 ? -12.857 -3.151 28.681 1.00 91.25 458 SER A CA 1
ATOM 3486 C C . SER A 1 458 ? -14.385 -3.031 28.659 1.00 91.25 458 SER A C 1
ATOM 3488 O O . SER A 1 458 ? -14.997 -2.828 29.706 1.00 91.25 458 SER A O 1
ATOM 3490 N N . PHE A 1 459 ? -15.023 -3.255 27.508 1.00 91.75 459 PHE A N 1
ATOM 3491 C CA . PHE A 1 459 ? -16.485 -3.254 27.393 1.00 91.75 459 PHE A CA 1
ATOM 3492 C C . PHE A 1 459 ? -17.125 -4.359 28.243 1.00 91.75 459 PHE A C 1
ATOM 3494 O O . PHE A 1 459 ? -18.055 -4.107 29.009 1.00 91.75 459 PHE A O 1
ATOM 3501 N N . ARG A 1 460 ? -16.587 -5.582 28.166 1.00 91.56 460 ARG A N 1
ATOM 3502 C CA . ARG A 1 460 ? -17.095 -6.736 28.926 1.00 91.56 460 ARG A CA 1
ATOM 3503 C C . ARG A 1 460 ? -16.933 -6.580 30.440 1.00 91.56 460 ARG A C 1
ATOM 3505 O O . ARG A 1 460 ? -17.732 -7.138 31.185 1.00 91.56 460 ARG A O 1
ATOM 3512 N N . ARG A 1 461 ? -15.924 -5.826 30.895 1.00 90.44 461 ARG A N 1
ATOM 3513 C CA . ARG A 1 461 ? -15.745 -5.456 32.310 1.00 90.44 461 ARG A CA 1
ATOM 3514 C C . ARG A 1 461 ? -16.806 -4.461 32.785 1.00 90.44 461 ARG A C 1
ATOM 3516 O O . ARG A 1 461 ? -17.285 -4.586 33.904 1.00 90.44 461 ARG A O 1
ATOM 3523 N N . LEU A 1 462 ? -17.183 -3.495 31.946 1.00 89.06 462 LEU A N 1
ATOM 3524 C CA . LEU A 1 462 ? -18.169 -2.458 32.289 1.00 89.06 462 LEU A CA 1
ATOM 3525 C C . LEU A 1 462 ? -19.622 -2.947 32.238 1.00 89.06 462 LEU A C 1
ATOM 3527 O O . LEU A 1 462 ? -20.491 -2.387 32.913 1.00 89.06 462 LEU A O 1
ATOM 3531 N N . LEU A 1 463 ? -19.886 -3.963 31.417 1.00 89.69 463 LEU A N 1
ATOM 3532 C CA . LEU A 1 463 ? -21.203 -4.557 31.199 1.00 89.69 463 LEU A CA 1
ATOM 3533 C C . LEU A 1 463 ? -21.129 -6.091 31.343 1.00 89.69 463 LEU A C 1
ATOM 3535 O O . LEU A 1 463 ? -21.277 -6.818 30.355 1.00 89.69 463 LEU A O 1
ATOM 3539 N N . PRO A 1 464 ? -20.874 -6.606 32.562 1.00 88.56 464 PRO A N 1
ATOM 3540 C CA . PRO A 1 464 ? -20.764 -8.042 32.792 1.00 88.56 464 PRO A CA 1
ATOM 3541 C C . PRO A 1 464 ? -22.091 -8.742 32.473 1.00 88.56 464 PRO A C 1
ATOM 3543 O O . PRO A 1 464 ? -23.165 -8.243 32.791 1.00 88.56 464 PRO A O 1
ATOM 3546 N N . GLY A 1 465 ? -22.021 -9.897 31.809 1.00 88.75 465 GLY A N 1
ATOM 3547 C CA . GLY A 1 465 ? -23.203 -10.671 31.401 1.00 88.75 465 GLY A CA 1
ATOM 3548 C C . GLY A 1 465 ? -23.920 -10.156 30.146 1.00 88.75 465 GLY A C 1
ATOM 3549 O O . GLY A 1 465 ? -24.631 -10.921 29.503 1.00 88.75 465 GLY A O 1
ATOM 3550 N N . ILE A 1 466 ? -23.669 -8.917 29.714 1.00 91.50 466 ILE A N 1
ATOM 3551 C CA . ILE A 1 466 ? -24.325 -8.321 28.545 1.00 91.50 466 ILE A CA 1
ATOM 3552 C C . ILE A 1 466 ? -23.407 -8.428 27.324 1.00 91.50 466 ILE A C 1
ATOM 3554 O O . ILE A 1 466 ? -22.386 -7.749 27.218 1.00 91.50 466 ILE A O 1
ATOM 3558 N N . ARG A 1 467 ? -23.777 -9.291 26.371 1.00 91.94 467 ARG A N 1
ATOM 3559 C CA . ARG A 1 467 ? -23.027 -9.516 25.122 1.00 91.94 467 ARG A CA 1
ATOM 3560 C C . ARG A 1 467 ? -23.893 -9.172 23.911 1.00 91.94 467 ARG A C 1
ATOM 3562 O O . ARG A 1 467 ? -24.562 -10.059 23.376 1.00 91.94 467 ARG A O 1
ATOM 3569 N N . PRO A 1 468 ? -23.931 -7.896 23.495 1.00 94.31 468 PRO A N 1
ATOM 3570 C CA . PRO A 1 468 ? -24.779 -7.493 22.391 1.00 94.31 468 PRO A CA 1
ATOM 3571 C C . PRO A 1 468 ? -24.277 -8.068 21.067 1.00 94.31 468 PRO A C 1
ATOM 3573 O O . PRO A 1 468 ? -23.086 -8.030 20.767 1.00 94.31 468 PRO A O 1
ATOM 3576 N N . VAL A 1 469 ? -25.209 -8.565 20.255 1.00 95.75 469 VAL A N 1
ATOM 3577 C CA . VAL A 1 469 ? -24.925 -8.992 18.880 1.00 95.75 469 VAL A CA 1
ATOM 3578 C C . VAL A 1 469 ? -24.936 -7.778 17.967 1.00 95.75 469 VAL A C 1
ATOM 3580 O O . VAL A 1 469 ? -25.982 -7.148 17.794 1.00 95.75 469 VAL A O 1
ATOM 3583 N N . THR A 1 470 ? -23.796 -7.470 17.354 1.00 95.44 470 THR A N 1
ATOM 3584 C CA . THR A 1 470 ? -23.709 -6.381 16.380 1.00 95.44 470 THR A CA 1
ATOM 3585 C C . THR A 1 470 ? -24.375 -6.772 15.062 1.00 95.44 470 THR A C 1
ATOM 3587 O O . THR A 1 470 ? -24.017 -7.771 14.433 1.00 95.44 470 THR A O 1
ATOM 3590 N N . LEU A 1 471 ? -25.330 -5.951 14.629 1.00 94.19 471 LEU A N 1
ATOM 3591 C CA . LEU A 1 471 ? -26.035 -6.076 13.359 1.00 94.19 471 LEU A CA 1
ATOM 3592 C C . LEU A 1 471 ? -25.410 -5.146 12.313 1.00 94.19 471 LEU A C 1
ATOM 3594 O O . LEU A 1 471 ? -25.333 -3.935 12.518 1.00 94.19 471 LEU A O 1
ATOM 3598 N N . THR A 1 472 ? -24.978 -5.704 11.182 1.00 91.00 472 THR A N 1
ATOM 3599 C CA . THR A 1 472 ? -24.233 -4.992 10.131 1.00 91.00 472 THR A CA 1
ATOM 3600 C C . THR A 1 472 ? -24.891 -5.111 8.756 1.00 91.00 472 THR A C 1
ATOM 3602 O O . THR A 1 472 ? -25.795 -5.918 8.542 1.00 91.00 472 THR A O 1
ATOM 3605 N N . ALA A 1 473 ? -24.469 -4.272 7.805 1.00 87.31 473 ALA A N 1
ATOM 3606 C CA . ALA A 1 473 ? -25.028 -4.235 6.452 1.00 87.31 473 ALA A CA 1
ATOM 3607 C C . ALA A 1 473 ? -24.908 -5.586 5.716 1.00 87.31 473 ALA A C 1
ATOM 3609 O O . ALA A 1 473 ? -23.965 -6.340 5.921 1.00 87.31 473 ALA A O 1
ATOM 3610 N N . SER A 1 474 ? -25.825 -5.886 4.796 1.00 88.25 474 SER A N 1
ATOM 3611 C CA . SER A 1 474 ? -25.777 -7.132 4.011 1.00 88.25 474 SER A CA 1
ATOM 3612 C C . SER A 1 474 ? -24.551 -7.231 3.099 1.00 88.25 474 SER A C 1
ATOM 3614 O O . SER A 1 474 ? -24.034 -8.327 2.901 1.00 88.25 474 SER A O 1
ATOM 3616 N N . VAL A 1 475 ? -24.041 -6.101 2.594 1.00 84.31 475 VAL A N 1
ATOM 3617 C CA . VAL A 1 475 ? -22.905 -6.062 1.654 1.00 84.31 475 VAL A CA 1
ATOM 3618 C C . VAL A 1 475 ? -21.643 -6.729 2.208 1.00 84.31 475 VAL A C 1
ATOM 3620 O O . VAL A 1 475 ? -20.924 -7.392 1.465 1.00 84.31 475 VAL A O 1
ATOM 3623 N N . VAL A 1 476 ? -21.394 -6.644 3.520 1.00 84.38 476 VAL A N 1
ATOM 3624 C CA . VAL A 1 476 ? -20.197 -7.255 4.121 1.00 84.38 476 VAL A CA 1
ATOM 3625 C C . VAL A 1 476 ? -20.278 -8.785 4.195 1.00 84.38 476 VAL A C 1
ATOM 3627 O O . VAL A 1 476 ? -19.256 -9.439 4.377 1.00 84.38 476 VAL A O 1
ATOM 3630 N N . PHE A 1 477 ? -21.467 -9.363 3.988 1.00 88.25 477 PHE A N 1
ATOM 3631 C CA . PHE A 1 477 ? -21.674 -10.809 3.883 1.00 88.25 477 PHE A CA 1
ATOM 3632 C C . PHE A 1 477 ? -21.575 -11.344 2.441 1.00 88.25 477 PHE A C 1
ATOM 3634 O O . PHE A 1 477 ? -21.625 -12.558 2.248 1.00 88.25 477 PHE A O 1
ATOM 3641 N N . VAL A 1 478 ? -21.389 -10.465 1.444 1.00 86.19 478 VAL A N 1
ATOM 3642 C CA . VAL A 1 478 ? -21.203 -10.820 0.018 1.00 86.19 478 VAL A CA 1
ATOM 3643 C C . VAL A 1 478 ? -19.728 -11.046 -0.339 1.00 86.19 478 VAL A C 1
ATOM 3645 O O . VAL A 1 478 ? -19.417 -11.679 -1.347 1.00 86.19 478 VAL A O 1
ATOM 3648 N N . LEU A 1 479 ? -18.796 -10.549 0.475 1.00 85.19 479 LEU A N 1
ATOM 3649 C CA . LEU A 1 479 ? -17.364 -10.689 0.219 1.00 85.19 479 LEU A CA 1
ATOM 3650 C C . LEU A 1 479 ? -16.806 -11.965 0.883 1.00 85.19 479 LEU A C 1
ATOM 3652 O O . LEU A 1 479 ? -16.876 -12.088 2.113 1.00 85.19 479 LEU A O 1
ATOM 3656 N N . PRO A 1 480 ? -16.220 -12.903 0.107 1.00 88.69 480 PRO A N 1
ATOM 3657 C CA . PRO A 1 480 ? -15.522 -14.066 0.647 1.00 88.69 480 PRO A CA 1
ATOM 3658 C C . PRO A 1 480 ? -14.431 -13.679 1.643 1.00 88.69 480 PRO A C 1
ATOM 3660 O O . PRO A 1 480 ? -13.784 -12.639 1.498 1.00 88.69 480 PRO A O 1
ATOM 3663 N N . VAL A 1 481 ? -14.199 -14.544 2.629 1.00 89.00 481 VAL A N 1
ATOM 3664 C CA . VAL A 1 481 ? -13.253 -14.388 3.747 1.00 89.00 481 VAL A CA 1
ATOM 3665 C C . VAL A 1 481 ? -13.640 -13.269 4.717 1.00 89.00 481 VAL A C 1
ATOM 3667 O O . VAL A 1 481 ? -13.715 -13.515 5.919 1.00 89.00 481 VAL A O 1
ATOM 3670 N N . LEU A 1 482 ? -13.977 -12.069 4.229 1.00 87.19 482 LEU A N 1
ATOM 3671 C CA . LEU A 1 482 ? -14.470 -10.979 5.075 1.00 87.19 482 LEU A CA 1
ATOM 3672 C C . LEU A 1 482 ? -15.730 -11.411 5.830 1.00 87.19 482 LEU A C 1
ATOM 3674 O O . LEU A 1 482 ? -15.788 -11.278 7.051 1.00 87.19 482 LEU A O 1
ATOM 3678 N N . ARG A 1 483 ? -16.704 -12.010 5.132 1.00 90.25 483 ARG A N 1
ATOM 3679 C CA . ARG A 1 483 ? -17.918 -12.527 5.779 1.00 90.25 483 ARG A CA 1
ATOM 3680 C C . ARG A 1 483 ? -17.625 -13.576 6.853 1.00 90.25 483 ARG A C 1
ATOM 3682 O O . ARG A 1 483 ? -18.365 -13.654 7.827 1.00 90.25 483 ARG A O 1
ATOM 3689 N N . ASP A 1 484 ? -16.576 -14.387 6.673 1.00 92.12 484 ASP A N 1
ATOM 3690 C CA . ASP A 1 484 ? -16.213 -15.453 7.612 1.00 92.12 484 ASP A CA 1
ATOM 3691 C C . ASP A 1 484 ? -15.662 -14.850 8.895 1.00 92.12 484 ASP A C 1
ATOM 3693 O O . ASP A 1 484 ? -16.090 -15.230 9.977 1.00 92.12 484 ASP A O 1
ATOM 3697 N N . ILE A 1 485 ? -14.779 -13.859 8.769 1.00 92.00 485 ILE A N 1
ATOM 3698 C CA . ILE A 1 485 ? -14.207 -13.137 9.906 1.00 92.00 485 ILE A CA 1
ATOM 3699 C C . ILE A 1 485 ? -15.312 -12.437 10.697 1.00 92.00 485 ILE A C 1
ATOM 3701 O O . ILE A 1 485 ? -15.356 -12.548 11.920 1.00 92.00 485 ILE A O 1
ATOM 3705 N N . LEU A 1 486 ? -16.246 -11.768 10.017 1.00 92.06 486 LEU A N 1
ATOM 3706 C CA . LEU A 1 486 ? -17.384 -11.131 10.684 1.00 92.06 486 LEU A CA 1
ATOM 3707 C C . LEU A 1 486 ? -18.293 -12.165 11.365 1.00 92.06 486 LEU A C 1
ATOM 3709 O O . LEU A 1 486 ? -18.716 -11.950 12.500 1.00 92.06 486 LEU A O 1
ATOM 3713 N N . ALA A 1 487 ? -18.542 -13.310 10.724 1.00 93.56 487 ALA A N 1
ATOM 3714 C CA . ALA A 1 487 ? -19.303 -14.398 11.328 1.00 93.56 487 ALA A CA 1
ATOM 3715 C C . ALA A 1 487 ? -18.588 -14.996 12.555 1.00 93.56 487 ALA A C 1
ATOM 3717 O O . ALA A 1 487 ? -19.242 -15.218 13.572 1.00 93.56 487 ALA A O 1
ATOM 3718 N N . TRP A 1 488 ? -17.263 -15.183 12.509 1.00 95.12 488 TRP A N 1
ATOM 3719 C CA . TRP A 1 488 ? -16.450 -15.632 13.649 1.00 95.12 488 TRP A CA 1
ATOM 3720 C C . TRP A 1 488 ? -16.533 -14.649 14.819 1.00 95.12 488 TRP A C 1
ATOM 3722 O O . TRP A 1 488 ? -16.673 -15.073 15.968 1.00 95.12 488 TRP A O 1
ATOM 3732 N N . LEU A 1 489 ? -16.545 -13.345 14.524 1.00 93.88 489 LEU A N 1
ATOM 3733 C CA . LEU A 1 489 ? -16.768 -12.280 15.506 1.00 93.88 489 LEU A CA 1
ATOM 3734 C C . LEU A 1 489 ? -18.201 -12.234 16.065 1.00 93.88 489 LEU A C 1
ATOM 3736 O O . LEU A 1 489 ? -18.461 -11.472 16.991 1.00 93.88 489 LEU A O 1
ATOM 3740 N N . GLY A 1 490 ? -19.124 -13.041 15.537 1.00 93.81 490 GLY A N 1
ATOM 3741 C CA . GLY A 1 490 ? -20.518 -13.089 15.979 1.00 93.81 490 GLY A CA 1
ATOM 3742 C C . GLY A 1 490 ? -21.395 -11.979 15.398 1.00 93.81 490 GLY A C 1
ATOM 3743 O O . GLY A 1 490 ? -22.531 -11.809 15.844 1.00 93.81 490 GLY A O 1
ATOM 3744 N N . LEU A 1 491 ? -20.906 -11.234 14.401 1.00 95.19 491 LEU A N 1
ATOM 3745 C CA . LEU A 1 491 ? -21.699 -10.221 13.707 1.00 95.19 491 LEU A CA 1
ATOM 3746 C C . LEU A 1 491 ? -22.766 -10.896 12.847 1.00 95.19 491 LEU A C 1
ATOM 3748 O O . LEU A 1 491 ? -22.548 -11.956 12.255 1.00 95.19 491 LEU A O 1
ATOM 3752 N N . ARG A 1 492 ? -23.926 -10.249 12.750 1.00 95.44 492 ARG A N 1
ATOM 3753 C CA . ARG A 1 492 ? -25.063 -10.750 11.974 1.00 95.44 492 ARG A CA 1
ATOM 3754 C C . ARG A 1 492 ? -25.589 -9.694 11.019 1.00 95.44 492 ARG A C 1
ATOM 3756 O O . ARG A 1 492 ? -25.424 -8.501 11.243 1.00 95.44 492 ARG A O 1
ATOM 3763 N N . VAL A 1 493 ? -26.263 -10.126 9.960 1.00 94.69 493 VAL A N 1
ATOM 3764 C CA . VAL A 1 493 ? -26.876 -9.200 9.003 1.00 94.69 493 VAL A CA 1
ATOM 3765 C C . VAL A 1 493 ? -28.025 -8.430 9.653 1.00 94.69 493 VAL A C 1
ATOM 3767 O O . VAL A 1 493 ? -28.822 -8.994 10.407 1.00 94.69 493 VAL A O 1
ATOM 3770 N N . VAL A 1 494 ? -28.146 -7.142 9.342 1.00 91.50 494 VAL A N 1
ATOM 3771 C CA . VAL A 1 494 ? -29.238 -6.285 9.800 1.00 91.50 494 VAL A CA 1
ATOM 3772 C C . VAL A 1 494 ? -30.512 -6.579 9.002 1.00 91.50 494 VAL A C 1
ATOM 3774 O O . VAL A 1 494 ? -30.743 -6.081 7.906 1.00 91.50 494 VAL A O 1
ATOM 3777 N N . THR A 1 495 ? -31.358 -7.444 9.556 1.00 91.50 495 THR A N 1
ATOM 3778 C CA . THR A 1 495 ? -32.709 -7.739 9.052 1.00 91.50 495 THR A CA 1
ATOM 3779 C C . THR A 1 495 ? -33.662 -7.908 10.227 1.00 91.50 495 THR A C 1
ATOM 3781 O O . THR A 1 495 ? -33.231 -8.278 11.321 1.00 91.50 495 THR A O 1
ATOM 3784 N N . ARG A 1 496 ? -34.974 -7.729 10.014 1.00 89.88 496 ARG A N 1
ATOM 3785 C CA . ARG A 1 496 ? -35.989 -7.964 11.061 1.00 89.88 496 ARG A CA 1
ATOM 3786 C C . ARG A 1 496 ? -35.879 -9.362 11.674 1.00 89.88 496 ARG A C 1
ATOM 3788 O O . ARG A 1 496 ? -35.951 -9.522 12.891 1.00 89.88 496 ARG A O 1
ATOM 3795 N N . ARG A 1 497 ? -35.647 -10.373 10.832 1.00 93.06 497 ARG A N 1
ATOM 3796 C CA . ARG A 1 497 ? -35.469 -11.767 11.256 1.00 93.06 497 ARG A CA 1
ATOM 3797 C C . ARG A 1 497 ? -34.243 -11.938 12.154 1.00 93.06 497 ARG A C 1
ATOM 3799 O O . ARG A 1 497 ? -34.360 -12.554 13.209 1.00 93.06 497 ARG A O 1
ATOM 3806 N N . SER A 1 498 ? -33.095 -11.399 11.742 1.00 93.56 498 SER A N 1
ATOM 3807 C CA . SER A 1 498 ? -31.843 -11.469 12.504 1.00 93.56 498 SER A CA 1
ATOM 3808 C C . SER A 1 498 ? -31.938 -10.704 13.824 1.00 93.56 498 SER A C 1
ATOM 3810 O O . SER A 1 498 ? -31.589 -11.250 14.864 1.00 93.56 498 SER A O 1
ATOM 3812 N N . PHE A 1 499 ? -32.527 -9.504 13.808 1.00 94.56 499 PHE A N 1
ATOM 3813 C CA . PHE A 1 499 ? -32.760 -8.679 14.995 1.00 94.56 499 PHE A CA 1
ATOM 3814 C C . PHE A 1 499 ? -33.584 -9.421 16.051 1.00 94.56 499 PHE A C 1
ATOM 3816 O O . PHE A 1 499 ? -33.130 -9.619 17.176 1.00 94.56 499 PHE A O 1
ATOM 3823 N N . LEU A 1 500 ? -34.781 -9.894 15.680 1.00 95.12 500 LEU A N 1
ATOM 3824 C CA . LEU A 1 500 ? -35.676 -10.585 16.613 1.00 95.12 500 LEU A CA 1
ATOM 3825 C C . LEU A 1 500 ? -35.081 -11.901 17.110 1.00 95.12 500 LEU A C 1
ATOM 3827 O O . LEU A 1 500 ? -35.393 -12.344 18.212 1.00 95.12 500 LEU A O 1
ATOM 3831 N N . ARG A 1 501 ? -34.277 -12.571 16.281 1.00 94.94 501 ARG A N 1
ATOM 3832 C CA . ARG A 1 501 ? -33.582 -13.798 16.664 1.00 94.94 501 ARG A CA 1
ATOM 3833 C C . ARG A 1 501 ? -32.458 -13.507 17.657 1.00 94.94 501 ARG A C 1
ATOM 3835 O O . ARG A 1 501 ? -32.441 -14.112 18.718 1.00 94.94 501 ARG A O 1
ATOM 3842 N N . ALA A 1 502 ? -31.582 -12.553 17.353 1.00 94.56 502 ALA A N 1
ATOM 3843 C CA . ALA A 1 502 ? -30.482 -12.156 18.225 1.00 94.56 502 ALA A CA 1
ATOM 3844 C C . ALA A 1 502 ? -30.984 -11.641 19.583 1.00 94.56 502 ALA A C 1
ATOM 3846 O O . ALA A 1 502 ? -30.460 -12.042 20.617 1.00 94.56 502 ALA A O 1
ATOM 3847 N N . LEU A 1 503 ? -32.058 -10.843 19.597 1.00 94.12 503 LEU A N 1
ATOM 3848 C CA . LEU A 1 503 ? -32.663 -10.344 20.834 1.00 94.12 503 LEU A CA 1
ATOM 3849 C C . LEU A 1 503 ? -33.253 -11.470 21.701 1.00 94.12 503 LEU A C 1
ATOM 3851 O O . LEU A 1 503 ? -33.178 -11.407 22.924 1.00 94.12 503 LEU A O 1
ATOM 3855 N N . ARG A 1 504 ? -33.822 -12.511 21.077 1.00 94.12 504 ARG A N 1
ATOM 3856 C CA . ARG A 1 504 ? -34.321 -13.702 21.786 1.00 94.12 504 ARG A CA 1
ATOM 3857 C C . ARG A 1 504 ? -33.193 -14.588 22.312 1.00 94.12 504 ARG A C 1
ATOM 3859 O O . ARG A 1 504 ? -33.312 -15.094 23.417 1.00 94.12 504 ARG A O 1
ATOM 3866 N N . GLU A 1 505 ? -32.132 -14.777 21.531 1.00 93.50 505 GLU A N 1
ATOM 3867 C CA . GLU A 1 505 ? -31.022 -15.684 21.861 1.00 93.50 505 GLU A CA 1
ATOM 3868 C C . GLU A 1 505 ? -30.014 -15.084 22.851 1.00 93.50 505 GLU A C 1
ATOM 3870 O O . GLU A 1 505 ? -29.422 -15.818 23.635 1.00 93.50 505 GLU A O 1
ATOM 3875 N N . ARG A 1 506 ? -29.766 -13.771 22.792 1.00 92.00 506 ARG A N 1
ATOM 3876 C CA . ARG A 1 506 ? -28.675 -13.107 23.532 1.00 92.00 506 ARG A CA 1
ATOM 3877 C C . ARG A 1 506 ? -29.145 -12.007 24.476 1.00 92.00 506 ARG A C 1
ATOM 3879 O O . ARG A 1 506 ? -28.320 -11.398 25.146 1.00 92.00 506 ARG A O 1
ATOM 3886 N N . GLY A 1 507 ? -30.434 -11.673 24.463 1.00 92.38 507 GLY A N 1
ATOM 3887 C CA . GLY A 1 507 ? -31.006 -10.567 25.233 1.00 92.38 507 GLY A CA 1
ATOM 3888 C C . GLY A 1 507 ? -30.598 -9.176 24.739 1.00 92.38 507 GLY A C 1
ATOM 3889 O O . GLY A 1 507 ? -31.348 -8.227 24.922 1.00 92.38 507 GLY A O 1
ATOM 3890 N N . SER A 1 508 ? -29.460 -9.029 24.059 1.00 94.75 508 SER A N 1
ATOM 3891 C CA . SER A 1 508 ? -28.921 -7.729 23.665 1.00 94.75 508 SER A CA 1
ATOM 3892 C C . SER A 1 508 ? -28.492 -7.676 22.202 1.00 94.75 508 SER A C 1
ATOM 3894 O O . SER A 1 508 ? -27.899 -8.617 21.672 1.00 94.75 508 SER A O 1
ATOM 3896 N N . VAL A 1 509 ? -28.747 -6.544 21.549 1.00 96.06 509 VAL A N 1
ATOM 3897 C CA . VAL A 1 509 ? -28.338 -6.272 20.160 1.00 96.06 509 VAL A CA 1
ATOM 3898 C C . VAL A 1 509 ? -27.701 -4.895 20.055 1.00 96.06 509 VAL A C 1
ATOM 3900 O O . VAL A 1 509 ? -28.089 -3.987 20.782 1.00 96.06 509 VAL A O 1
ATOM 3903 N N . LEU A 1 510 ? -26.743 -4.733 19.146 1.00 94.25 510 LEU A N 1
ATOM 3904 C CA . LEU A 1 510 ? -26.115 -3.451 18.839 1.00 94.25 510 LEU A CA 1
ATOM 3905 C C . LEU A 1 510 ? -26.278 -3.139 17.355 1.00 94.25 510 LEU A C 1
ATOM 3907 O O . LEU A 1 510 ? -26.057 -3.994 16.503 1.00 94.25 510 LEU A O 1
ATOM 3911 N N . LEU A 1 511 ? -26.686 -1.917 17.040 1.00 91.38 511 LEU A N 1
ATOM 3912 C CA . LEU A 1 511 ? -26.889 -1.462 15.671 1.00 91.38 511 LEU A CA 1
ATOM 3913 C C . LEU A 1 511 ? -26.505 0.003 15.524 1.00 91.38 511 LEU A C 1
ATOM 3915 O O . LEU A 1 511 ? -26.385 0.738 16.500 1.00 91.38 511 LEU A O 1
ATOM 3919 N N . VAL A 1 512 ? -26.325 0.419 14.279 1.00 87.75 512 VAL A N 1
ATOM 3920 C CA . VAL A 1 512 ? -26.066 1.809 13.920 1.00 87.75 512 VAL A CA 1
ATOM 3921 C C . VAL A 1 512 ? -27.397 2.436 13.493 1.00 87.75 512 VAL A C 1
ATOM 3923 O O . VAL A 1 512 ? -27.887 2.096 12.409 1.00 87.75 512 VAL A O 1
ATOM 3926 N N . PRO A 1 513 ? -28.036 3.269 14.337 1.00 81.94 513 PRO A N 1
ATOM 3927 C CA . PRO A 1 513 ? -29.257 3.972 13.951 1.00 81.94 513 PRO A CA 1
ATOM 3928 C C . PRO A 1 513 ? -28.959 4.900 12.766 1.00 81.94 513 PRO A C 1
ATOM 3930 O O . PRO A 1 513 ? -27.822 5.310 12.575 1.00 81.94 513 PRO A O 1
ATOM 3933 N N . GLY A 1 514 ? -29.938 5.118 11.883 1.00 75.25 514 GLY A N 1
ATOM 3934 C CA . GLY A 1 514 ? -29.799 5.983 10.701 1.00 75.25 514 GLY A CA 1
ATOM 3935 C C . GLY A 1 514 ? -28.824 5.526 9.596 1.00 75.25 514 GLY A C 1
ATOM 3936 O O . GLY A 1 514 ? -28.978 5.933 8.442 1.00 75.25 514 GLY A O 1
ATOM 3937 N N . GLY A 1 515 ? -27.872 4.639 9.896 1.00 77.62 515 GLY A N 1
ATOM 3938 C CA . GLY A 1 515 ? -26.961 4.005 8.945 1.00 77.62 515 GLY A CA 1
ATOM 3939 C C . GLY A 1 515 ? -26.237 5.004 8.037 1.00 77.62 515 GLY A C 1
ATOM 3940 O O . GLY A 1 515 ? -25.684 6.007 8.476 1.00 77.62 515 GLY A O 1
ATOM 3941 N N . GLN A 1 516 ? -26.259 4.745 6.729 1.00 73.38 516 GLN A N 1
ATOM 3942 C CA . GLN A 1 516 ? -25.595 5.600 5.738 1.00 73.38 516 GLN A CA 1
ATOM 3943 C C . GLN A 1 516 ? -26.122 7.048 5.691 1.00 73.38 516 GLN A C 1
ATOM 3945 O O . GLN A 1 516 ? -25.415 7.918 5.195 1.00 73.38 516 GLN A O 1
ATOM 3950 N N . ALA A 1 517 ? -27.336 7.326 6.183 1.00 74.94 517 ALA A N 1
ATOM 3951 C CA . ALA A 1 517 ? -27.871 8.688 6.204 1.00 74.94 517 ALA A CA 1
ATOM 3952 C C . ALA A 1 517 ? -27.177 9.548 7.273 1.00 74.94 517 ALA A C 1
ATOM 3954 O O . ALA A 1 517 ? -26.848 10.704 7.017 1.00 74.94 517 ALA A O 1
ATOM 3955 N N . GLU A 1 518 ? -26.879 8.970 8.442 1.00 76.44 518 GLU A N 1
ATOM 3956 C CA . GLU A 1 518 ? -26.124 9.657 9.500 1.00 76.44 518 GLU A CA 1
ATOM 3957 C C . GLU A 1 518 ? -24.673 9.922 9.086 1.00 76.44 518 GLU A C 1
ATOM 3959 O O . GLU A 1 518 ? -24.128 10.980 9.406 1.00 76.44 518 GLU A O 1
ATOM 3964 N N . LEU A 1 519 ? -24.085 9.026 8.283 1.00 74.69 519 LEU A N 1
ATOM 3965 C CA . LEU A 1 519 ? -22.710 9.147 7.792 1.00 74.69 519 LEU A CA 1
ATOM 3966 C C . LEU A 1 519 ? -22.412 10.499 7.123 1.00 74.69 519 LEU A C 1
ATOM 3968 O O . LEU A 1 519 ? -21.341 11.074 7.320 1.00 74.69 519 LEU A O 1
ATOM 3972 N N . VAL A 1 520 ? -23.345 11.013 6.317 1.00 75.44 520 VAL A N 1
ATOM 3973 C CA . VAL A 1 520 ? -23.145 12.250 5.538 1.00 75.44 520 VAL A CA 1
ATOM 3974 C C . VAL A 1 520 ? -23.013 13.472 6.458 1.00 75.44 520 VAL A C 1
ATOM 3976 O O . VAL A 1 520 ? -22.358 14.463 6.123 1.00 75.44 520 VAL A O 1
ATOM 3979 N N . HIS A 1 521 ? -23.582 13.389 7.660 1.00 76.19 521 HIS A N 1
ATOM 3980 C CA . HIS A 1 521 ? -23.574 14.461 8.647 1.00 76.19 521 HIS A CA 1
ATOM 3981 C C . HIS A 1 521 ? -22.460 14.326 9.690 1.00 76.19 521 HIS A C 1
ATOM 3983 O O . HIS A 1 521 ? -22.259 15.264 10.458 1.00 76.19 521 HIS A O 1
ATOM 3989 N N . THR A 1 522 ? -21.672 13.242 9.684 1.00 73.50 522 THR A N 1
ATOM 3990 C CA . THR A 1 522 ? -20.570 13.030 10.644 1.00 73.50 522 THR A CA 1
ATOM 3991 C C . THR A 1 522 ? -19.569 14.193 10.663 1.00 73.50 522 THR A C 1
ATOM 3993 O O . THR A 1 522 ? -19.028 14.524 11.717 1.00 73.50 522 THR A O 1
ATOM 3996 N N . HIS A 1 523 ? -19.357 14.881 9.533 1.00 73.19 523 HIS A N 1
ATOM 3997 C CA . HIS A 1 523 ? -18.480 16.057 9.465 1.00 73.19 523 HIS A CA 1
ATOM 3998 C C . HIS A 1 523 ? -18.916 17.201 10.404 1.00 73.19 523 HIS A C 1
ATOM 4000 O O . HIS A 1 523 ? -18.061 17.930 10.908 1.00 73.19 523 HIS A O 1
ATOM 4006 N N . ARG A 1 524 ? -20.222 17.331 10.690 1.00 76.19 524 ARG A N 1
ATOM 4007 C CA . ARG A 1 524 ? -20.781 18.391 11.546 1.00 76.19 524 ARG A CA 1
ATOM 4008 C C . ARG A 1 524 ? -20.352 18.278 13.002 1.00 76.19 524 ARG A C 1
ATOM 4010 O O . ARG A 1 524 ? -20.298 19.290 13.694 1.00 76.19 524 ARG A O 1
ATOM 4017 N N . ILE A 1 525 ? -19.960 17.088 13.452 1.00 76.06 525 ILE A N 1
ATOM 4018 C CA . ILE A 1 525 ? -19.397 16.889 14.793 1.00 76.06 525 ILE A CA 1
ATOM 4019 C C . ILE A 1 525 ? -18.067 17.633 14.922 1.00 76.06 525 ILE A C 1
ATOM 4021 O O . ILE A 1 525 ? -17.780 18.223 15.961 1.00 76.06 525 ILE A O 1
ATOM 4025 N N . PHE A 1 526 ? -17.271 17.644 13.852 1.00 71.88 526 PHE A N 1
ATOM 4026 C CA . PHE A 1 526 ? -15.956 18.277 13.844 1.00 71.88 526 PHE A CA 1
ATOM 4027 C C . PHE A 1 526 ? -16.026 19.775 13.542 1.00 71.88 526 PHE A C 1
ATOM 4029 O O . PHE A 1 526 ? -15.223 20.532 14.081 1.00 71.88 526 PHE A O 1
ATOM 4036 N N . THR A 1 527 ? -16.973 20.213 12.706 1.00 74.75 527 THR A N 1
ATOM 4037 C CA . THR A 1 527 ? -17.082 21.623 12.296 1.00 74.75 527 THR A CA 1
ATOM 4038 C C . THR A 1 527 ? -18.018 22.443 13.180 1.00 74.75 527 THR A C 1
ATOM 4040 O O . THR A 1 527 ? -17.669 23.556 13.561 1.00 74.75 527 THR A O 1
ATOM 4043 N N . ALA A 1 528 ? -19.186 21.900 13.528 1.00 77.56 528 ALA A N 1
ATOM 4044 C CA . ALA A 1 528 ? -20.258 22.606 14.234 1.00 77.56 528 ALA A CA 1
ATOM 4045 C C . ALA A 1 528 ? -20.522 22.066 15.652 1.00 77.56 528 ALA A C 1
ATOM 4047 O O . ALA A 1 528 ? -21.313 22.649 16.386 1.00 77.56 528 ALA A O 1
ATOM 4048 N N . ARG A 1 529 ? -19.861 20.968 16.057 1.00 76.81 529 ARG A N 1
ATOM 4049 C CA . ARG A 1 529 ? -20.149 20.222 17.302 1.00 76.81 529 ARG A CA 1
ATOM 4050 C C . ARG A 1 529 ? -21.610 19.773 17.410 1.00 76.81 529 ARG A C 1
ATOM 4052 O O . ARG A 1 529 ? -22.146 19.628 18.506 1.00 76.81 529 ARG A O 1
ATOM 4059 N N . GLU A 1 530 ? -22.241 19.528 16.268 1.00 77.94 530 GLU A N 1
ATOM 4060 C CA . GLU A 1 530 ? -23.618 19.054 16.184 1.00 77.94 530 GLU A CA 1
ATOM 4061 C C . GLU A 1 530 ? -23.659 17.544 15.972 1.00 77.94 530 GLU A C 1
ATOM 4063 O O . GLU A 1 530 ? -22.869 16.985 15.210 1.00 77.94 530 GLU A O 1
ATOM 4068 N N . TYR A 1 531 ? -24.628 16.898 16.615 1.00 70.06 531 TYR A N 1
ATOM 4069 C CA . TYR A 1 531 ? -24.893 15.476 16.465 1.00 70.06 531 TYR A CA 1
ATOM 4070 C C . TYR A 1 531 ? -26.229 15.268 15.755 1.00 70.06 531 TYR A C 1
ATOM 4072 O O . TYR A 1 531 ? -27.280 15.678 16.252 1.00 70.06 531 TYR A O 1
ATOM 4080 N N . CYS A 1 532 ? -26.193 14.634 14.585 1.00 70.69 532 CYS A N 1
ATOM 4081 C CA . CYS A 1 532 ? -27.387 14.347 13.799 1.00 70.69 532 CYS A CA 1
ATOM 4082 C C . CYS A 1 532 ? -27.802 12.888 13.994 1.00 70.69 532 CYS A C 1
ATOM 4084 O O . CYS A 1 532 ? -27.070 11.990 13.596 1.00 70.69 532 CYS A O 1
ATOM 4086 N N . VAL A 1 533 ? -28.993 12.673 14.557 1.00 71.00 533 VAL A N 1
ATOM 4087 C CA . VAL A 1 533 ? -29.629 11.349 14.643 1.00 71.00 533 VAL A CA 1
ATOM 4088 C C . VAL A 1 533 ? -30.783 11.296 13.662 1.00 71.00 533 VAL A C 1
ATOM 4090 O O . VAL A 1 533 ? -31.699 12.121 13.737 1.00 71.00 533 VAL A O 1
ATOM 4093 N N . TYR A 1 534 ? -30.778 10.305 12.776 1.00 69.62 534 TYR A N 1
ATOM 4094 C CA . TYR A 1 534 ? -31.912 10.051 11.900 1.00 69.62 534 TYR A CA 1
ATOM 4095 C C . TYR A 1 534 ? -32.971 9.253 12.653 1.00 69.62 534 TYR A C 1
ATOM 4097 O O . TYR A 1 534 ? -32.792 8.088 12.995 1.00 69.62 534 TYR A O 1
ATOM 4105 N N . ARG A 1 535 ? -34.116 9.899 12.881 1.00 62.03 535 ARG A N 1
ATOM 4106 C CA . ARG A 1 535 ? -35.283 9.300 13.550 1.00 62.03 535 ARG A CA 1
ATOM 4107 C C . ARG A 1 535 ? -36.201 8.514 12.616 1.00 62.03 535 ARG A C 1
ATOM 4109 O O . ARG A 1 535 ? -37.182 7.957 13.087 1.00 62.03 535 ARG A O 1
ATOM 4116 N N . SER A 1 536 ? -35.923 8.531 11.312 1.00 54.03 536 SER A N 1
ATOM 4117 C CA . SER A 1 536 ? -36.723 7.819 10.321 1.00 54.03 536 SER A CA 1
ATOM 4118 C C . SER A 1 536 ? -35.826 7.153 9.284 1.00 54.03 536 SER A C 1
ATOM 4120 O O . SER A 1 536 ? -35.055 7.819 8.592 1.00 54.03 536 SER A O 1
ATOM 4122 N N . HIS A 1 537 ? -35.931 5.835 9.179 1.00 53.25 537 HIS A N 1
ATOM 4123 C CA . HIS A 1 537 ? -35.411 5.037 8.073 1.00 53.25 537 HIS A CA 1
ATOM 4124 C C . HIS A 1 537 ? -36.560 4.176 7.530 1.00 53.25 537 HIS A C 1
ATOM 4126 O O . HIS A 1 537 ? -37.498 3.863 8.258 1.00 53.25 537 HIS A O 1
ATOM 4132 N N . LYS A 1 538 ? -36.487 3.684 6.285 1.00 43.50 538 LYS A N 1
ATOM 4133 C CA . LYS A 1 538 ? -37.479 2.730 5.721 1.00 43.50 538 LYS A CA 1
ATOM 4134 C C . LYS A 1 538 ? -37.679 1.438 6.550 1.00 43.50 538 LYS A C 1
ATOM 4136 O O . LYS A 1 538 ? -38.538 0.632 6.215 1.00 43.50 538 LYS A O 1
ATOM 4141 N N . GLY A 1 539 ? -36.904 1.233 7.619 1.00 42.22 539 GLY A N 1
ATOM 4142 C CA . GLY A 1 539 ? -37.152 0.194 8.616 1.00 42.22 539 GLY A CA 1
ATOM 4143 C C . GLY A 1 539 ? -38.311 0.522 9.562 1.00 42.22 539 GLY A C 1
ATOM 4144 O O . GLY A 1 539 ? -39.016 -0.396 9.949 1.00 42.22 539 GLY A O 1
ATOM 4145 N N . ASP A 1 540 ? -38.577 1.792 9.878 1.00 36.84 540 ASP A N 1
ATOM 4146 C CA . ASP A 1 540 ? -39.591 2.205 10.870 1.00 36.84 540 ASP A CA 1
ATOM 4147 C C . ASP A 1 540 ? -41.025 1.868 10.455 1.00 36.84 540 ASP A C 1
ATOM 4149 O O . ASP A 1 540 ? -41.852 1.520 11.296 1.00 36.84 540 ASP A O 1
ATOM 4153 N N . ALA A 1 541 ? -41.290 1.806 9.149 1.00 31.28 541 ALA A N 1
ATOM 4154 C CA . ALA A 1 541 ? -42.560 1.322 8.612 1.00 31.28 541 ALA A CA 1
ATOM 4155 C C . ALA A 1 541 ? -42.786 -0.198 8.806 1.00 31.28 541 ALA A C 1
ATOM 4157 O O . ALA A 1 541 ? -43.920 -0.660 8.729 1.00 31.28 541 ALA A O 1
ATOM 4158 N N . LEU A 1 542 ? -41.741 -0.990 9.090 1.00 34.91 542 LEU A N 1
ATOM 4159 C CA . LEU A 1 542 ? -41.832 -2.432 9.385 1.00 34.91 542 LEU A CA 1
ATOM 4160 C C . LEU A 1 542 ? -42.028 -2.740 10.883 1.00 34.91 542 LEU A C 1
ATOM 4162 O O . LEU A 1 542 ? -42.211 -3.909 11.240 1.00 34.91 542 LEU A O 1
ATOM 4166 N N . TRP A 1 543 ? -41.951 -1.730 11.759 1.00 45.94 543 TRP A N 1
ATOM 4167 C CA . TRP A 1 543 ? -41.839 -1.924 13.211 1.00 45.94 543 TRP A CA 1
ATOM 4168 C C . TRP A 1 543 ? -43.124 -1.681 14.016 1.00 45.94 543 TRP A C 1
ATOM 4170 O O . TRP A 1 543 ? -43.126 -2.024 15.191 1.00 45.94 543 TRP A O 1
ATOM 4180 N N . GLY A 1 544 ? -44.217 -1.206 13.400 1.00 25.66 544 GLY A N 1
ATOM 4181 C CA . GLY A 1 544 ? -45.616 -1.415 13.830 1.00 25.66 544 GLY A CA 1
ATOM 4182 C C . GLY A 1 544 ? -45.965 -1.321 15.328 1.00 25.66 544 GLY A C 1
ATOM 4183 O O . GLY A 1 544 ? -46.856 -2.037 15.774 1.00 25.66 544 GLY A O 1
ATOM 4184 N N . GLY A 1 545 ? -45.279 -0.490 16.115 1.00 29.41 545 GLY A N 1
ATOM 4185 C CA . GLY A 1 545 ? -45.522 -0.342 17.550 1.00 29.41 545 GLY A CA 1
ATOM 4186 C C . GLY A 1 545 ? -44.581 0.679 18.202 1.00 29.41 545 GLY A C 1
ATOM 4187 O O . GLY A 1 545 ? -43.537 0.998 17.629 1.00 29.41 545 GLY A O 1
ATOM 4188 N N . PRO A 1 546 ? -44.941 1.230 19.378 1.00 25.38 546 PRO A N 1
ATOM 4189 C CA . PRO A 1 546 ? -44.154 2.261 20.045 1.00 25.38 546 PRO A CA 1
ATOM 4190 C C . PRO A 1 546 ? -42.769 1.723 20.428 1.00 25.38 546 PRO A C 1
ATOM 4192 O O . PRO A 1 546 ? -42.639 0.792 21.221 1.00 25.38 546 PRO A O 1
ATOM 4195 N N . VAL A 1 547 ? -41.725 2.330 19.859 1.00 30.95 547 VAL A N 1
ATOM 4196 C CA . VAL A 1 547 ? -40.328 2.095 20.239 1.00 30.95 547 VAL A CA 1
ATOM 4197 C C . VAL A 1 547 ? -40.156 2.553 21.697 1.00 30.95 547 VAL A C 1
ATOM 4199 O O . VAL A 1 547 ? -40.375 3.735 21.978 1.00 30.95 547 VAL A O 1
ATOM 4202 N N . PRO A 1 548 ? -39.778 1.678 22.650 1.00 26.34 548 PRO A N 1
ATOM 4203 C CA . PRO A 1 548 ? -39.491 2.108 24.014 1.00 26.34 548 PRO A CA 1
ATOM 4204 C C . PRO A 1 548 ? -38.338 3.113 23.983 1.00 26.34 548 PRO A C 1
ATOM 4206 O O . PRO A 1 548 ? -37.368 2.901 23.254 1.00 26.34 548 PRO A O 1
ATOM 4209 N N . ARG A 1 549 ? -38.431 4.198 24.768 1.00 23.38 549 ARG A N 1
ATOM 4210 C CA . ARG A 1 549 ? -37.373 5.217 24.913 1.00 23.38 549 ARG A CA 1
ATOM 4211 C C . ARG A 1 549 ? -36.019 4.528 25.170 1.00 23.38 549 ARG A C 1
ATOM 4213 O O . ARG A 1 549 ? -35.721 4.137 26.295 1.00 23.38 549 ARG A O 1
ATOM 4220 N N . CYS A 1 550 ? -35.201 4.381 24.127 1.00 26.20 550 CYS A N 1
ATOM 4221 C CA . CYS A 1 550 ? -33.855 3.828 24.223 1.00 26.20 550 CYS A CA 1
ATOM 4222 C C . CYS A 1 550 ? -32.947 4.864 24.890 1.00 26.20 550 CYS A C 1
ATOM 4224 O O . CYS A 1 550 ? -32.549 5.850 24.274 1.00 26.20 550 CYS A O 1
ATOM 4226 N N . ARG A 1 551 ? -32.618 4.650 26.165 1.00 26.28 551 ARG A N 1
ATOM 4227 C CA . ARG A 1 551 ? -31.467 5.282 26.816 1.00 26.28 551 ARG A CA 1
ATOM 4228 C C . ARG A 1 551 ? -30.310 4.297 26.763 1.00 26.28 551 ARG A C 1
ATOM 4230 O O . ARG A 1 551 ? -30.275 3.400 27.588 1.00 26.28 551 ARG A O 1
ATOM 4237 N N . CYS A 1 552 ? -29.417 4.468 25.793 1.00 29.20 552 CYS A N 1
ATOM 4238 C CA . CYS A 1 552 ? -28.013 4.041 25.827 1.00 29.20 552 CYS A CA 1
ATOM 4239 C C . CYS A 1 552 ? -27.349 4.525 24.528 1.00 29.20 552 CYS A C 1
ATOM 4241 O O . CYS A 1 552 ? -27.533 3.910 23.478 1.00 29.20 552 CYS A O 1
ATOM 4243 N N . LEU A 1 553 ? -26.605 5.634 24.595 1.00 31.61 553 LEU A N 1
ATOM 4244 C CA . LEU A 1 553 ? -25.707 6.051 23.517 1.00 31.61 553 LEU A CA 1
ATOM 4245 C C . LEU A 1 553 ? -24.280 5.611 23.863 1.00 31.61 553 LEU A C 1
ATOM 4247 O O . LEU A 1 553 ? -23.711 6.099 24.836 1.00 31.61 553 LEU A O 1
ATOM 4251 N N . CYS A 1 554 ? -23.678 4.746 23.046 1.00 31.91 554 CYS A N 1
ATOM 4252 C CA . CYS A 1 554 ? -22.225 4.565 23.048 1.00 31.91 554 CYS A CA 1
ATOM 4253 C C . CYS A 1 554 ? -21.603 5.587 22.091 1.00 31.91 554 CYS A C 1
ATOM 4255 O O . CYS A 1 554 ? -21.873 5.533 20.893 1.00 31.91 554 CYS A O 1
ATOM 4257 N N . HIS A 1 555 ? -20.773 6.492 22.618 1.00 37.31 555 HIS A N 1
ATOM 4258 C CA . HIS A 1 555 ? -20.024 7.473 21.829 1.00 37.31 555 HIS A CA 1
ATOM 4259 C C . HIS A 1 555 ? -18.587 6.989 21.618 1.00 37.31 555 HIS A C 1
ATOM 4261 O O . HIS A 1 555 ? -17.923 6.580 22.568 1.00 37.31 555 HIS A O 1
ATOM 4267 N N . SER A 1 556 ? -18.080 7.078 20.388 1.00 33.78 556 SER A N 1
ATOM 4268 C CA . SER A 1 556 ? -16.645 6.968 20.102 1.00 33.78 556 SER A CA 1
ATOM 4269 C C . SER A 1 556 ? -16.122 8.315 19.610 1.00 33.78 556 SER A C 1
ATOM 4271 O O . SER A 1 556 ? -16.525 8.771 18.539 1.00 33.78 556 SER A O 1
ATOM 4273 N N . HIS A 1 557 ? -15.217 8.943 20.361 1.00 35.47 557 HIS A N 1
ATOM 4274 C CA . HIS A 1 557 ? -14.519 10.156 19.937 1.00 35.47 557 HIS A CA 1
ATOM 4275 C C . HIS A 1 557 ? -13.070 9.834 19.552 1.00 35.47 557 HIS A C 1
ATOM 4277 O O . HIS A 1 557 ? -12.276 9.426 20.391 1.00 35.47 557 HIS A O 1
ATOM 4283 N N . ALA A 1 558 ? -12.703 10.080 18.293 1.00 30.48 558 ALA A N 1
ATOM 4284 C CA . ALA A 1 558 ? -11.307 10.274 17.909 1.00 30.48 558 ALA A CA 1
ATOM 4285 C C . ALA A 1 558 ? -11.007 11.777 18.017 1.00 30.48 558 ALA A C 1
ATOM 4287 O O . ALA A 1 558 ? -11.240 12.530 17.073 1.00 30.48 558 ALA A O 1
ATOM 4288 N N . MET A 1 559 ? -10.572 12.237 19.193 1.00 26.52 559 MET A N 1
ATOM 4289 C CA . MET A 1 559 ? -10.159 13.631 19.374 1.00 26.52 559 MET A CA 1
ATOM 4290 C C . MET A 1 559 ? -8.722 13.805 18.861 1.00 26.52 559 MET A C 1
ATOM 4292 O O . MET A 1 559 ? -7.822 13.130 19.364 1.00 26.52 559 MET A O 1
ATOM 4296 N N . PRO A 1 560 ? -8.444 14.712 17.907 1.00 26.06 560 PRO A N 1
ATOM 4297 C CA . PRO A 1 560 ? -7.083 15.190 17.716 1.00 26.06 560 PRO A CA 1
ATOM 4298 C C . PRO A 1 560 ? -6.674 15.932 18.993 1.00 26.06 560 PRO A C 1
ATOM 4300 O O . PRO A 1 560 ? -7.371 16.844 19.429 1.00 26.06 560 PRO A O 1
ATOM 4303 N N . GLY A 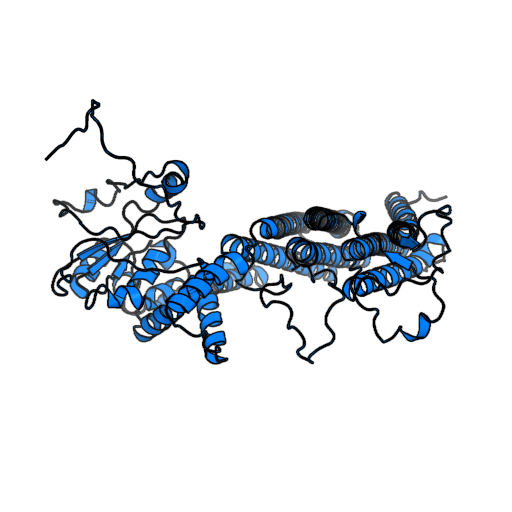1 561 ? -5.582 15.493 19.623 1.00 28.58 561 GLY A N 1
ATOM 4304 C CA . GLY A 1 561 ? -5.158 15.957 20.943 1.00 28.58 561 GLY A CA 1
ATOM 4305 C C . GLY A 1 561 ? -5.109 17.481 21.066 1.00 28.58 561 GLY A C 1
ATOM 4306 O O . GLY A 1 561 ? -4.168 18.122 20.604 1.00 28.58 561 GLY A O 1
ATOM 4307 N N . SER A 1 562 ? -6.104 18.045 21.744 1.00 27.14 562 SER A N 1
ATOM 4308 C CA . SER A 1 562 ? -6.045 19.369 22.348 1.00 27.14 562 SER A CA 1
ATOM 4309 C C . SER A 1 562 ? -6.022 19.175 23.858 1.00 27.14 562 SER A C 1
ATOM 4311 O O . SER A 1 562 ? -6.952 18.592 24.417 1.00 27.14 562 SER A O 1
ATOM 4313 N N . ALA A 1 563 ? -4.949 19.632 24.504 1.00 26.08 563 ALA A N 1
ATOM 4314 C CA . ALA A 1 563 ? -4.837 19.654 25.956 1.00 26.08 563 ALA A CA 1
ATOM 4315 C C . ALA A 1 563 ? -6.059 20.357 26.584 1.00 26.08 563 ALA A C 1
ATOM 4317 O O . ALA A 1 563 ? -6.561 21.326 26.002 1.00 26.08 563 ALA A O 1
ATOM 4318 N N . PRO A 1 564 ? -6.540 19.922 27.761 1.00 26.91 564 PRO A N 1
ATOM 4319 C CA . PRO A 1 564 ? -7.577 20.651 28.472 1.00 26.91 564 PRO A CA 1
ATOM 4320 C C . PRO A 1 564 ? -7.013 22.014 28.884 1.00 26.91 564 PRO A C 1
ATOM 4322 O O . PRO A 1 564 ? -6.116 22.104 29.722 1.00 26.91 564 PRO A O 1
ATOM 4325 N N . SER A 1 565 ? -7.516 23.092 28.280 1.00 26.61 565 SER A N 1
ATOM 4326 C CA . SER A 1 565 ? -7.223 24.441 28.750 1.00 26.61 565 SER A CA 1
ATOM 4327 C C . SER A 1 565 ? -7.876 24.609 30.119 1.00 26.61 565 SER A C 1
ATOM 4329 O O . SER A 1 565 ? -9.098 24.752 30.210 1.00 26.61 565 SER A O 1
ATOM 4331 N N . GLN A 1 566 ? -7.077 24.592 31.182 1.00 26.64 566 GLN A N 1
ATOM 4332 C CA . GLN A 1 566 ? -7.506 25.113 32.471 1.00 26.64 566 GLN A CA 1
ATOM 4333 C C . GLN A 1 566 ? -7.838 26.598 32.277 1.00 26.64 566 GLN A C 1
ATOM 4335 O O . GLN A 1 566 ? -6.949 27.423 32.075 1.00 26.64 566 GLN A O 1
ATOM 4340 N N . ARG A 1 567 ? -9.127 26.943 32.280 1.00 24.94 567 ARG A N 1
ATOM 4341 C CA . ARG A 1 567 ? -9.572 28.319 32.509 1.00 24.94 567 ARG A CA 1
ATOM 4342 C C . ARG A 1 567 ? -10.115 28.402 33.935 1.00 24.94 567 ARG A C 1
ATOM 4344 O O . ARG A 1 567 ? -10.940 27.562 34.293 1.00 24.94 567 ARG A O 1
ATOM 4351 N N . PRO A 1 568 ? -9.672 29.380 34.741 1.00 27.48 568 PRO A N 1
ATOM 4352 C CA . PRO A 1 568 ? -10.182 29.561 36.089 1.00 27.48 568 PRO A CA 1
ATOM 4353 C C . PRO A 1 568 ? -11.637 30.045 36.051 1.00 27.48 568 PRO A C 1
ATOM 4355 O O . PRO A 1 568 ? -12.040 30.802 35.163 1.00 27.48 568 PRO A O 1
ATOM 4358 N N . ALA A 1 569 ? -12.415 29.573 37.023 1.00 26.66 569 ALA A N 1
ATOM 4359 C CA . ALA A 1 569 ? -13.816 29.913 37.225 1.00 26.66 569 ALA A CA 1
ATOM 4360 C C . ALA A 1 569 ? -14.022 31.435 37.344 1.00 26.66 569 ALA A C 1
ATOM 4362 O O . ALA A 1 569 ? -13.303 32.111 38.079 1.00 26.66 569 ALA A O 1
ATOM 4363 N N . ARG A 1 570 ? -15.035 31.968 36.651 1.00 26.55 570 ARG A N 1
ATOM 4364 C CA . ARG A 1 570 ? -15.613 33.292 36.932 1.00 26.55 570 ARG A CA 1
ATOM 4365 C C . ARG A 1 570 ? -16.980 33.115 37.616 1.00 26.55 570 ARG A C 1
ATOM 4367 O O . ARG A 1 570 ? -17.705 32.198 37.230 1.00 26.55 570 ARG A O 1
ATOM 4374 N N . PRO A 1 571 ? -17.320 33.954 38.612 1.00 28.91 571 PRO A N 1
ATOM 4375 C CA . PRO A 1 571 ? -18.548 33.839 39.401 1.00 28.91 571 PRO A CA 1
ATOM 4376 C C . PRO A 1 571 ? -19.786 34.326 38.619 1.00 28.91 571 PRO A C 1
ATOM 4378 O O . PRO A 1 571 ? -19.634 34.966 37.573 1.00 28.91 571 PRO A O 1
ATOM 4381 N N . PRO A 1 572 ? -21.010 34.004 39.086 1.00 31.84 572 PRO A N 1
ATOM 4382 C CA . PRO A 1 572 ? -22.228 34.163 38.304 1.00 31.84 572 PRO A CA 1
ATOM 4383 C C . PRO A 1 572 ? -22.750 35.599 38.388 1.00 31.84 572 PRO A C 1
ATOM 4385 O O . PRO A 1 572 ? -22.709 36.203 39.454 1.00 31.84 572 PRO A O 1
ATOM 4388 N N . ASN A 1 573 ? -23.306 36.120 37.292 1.00 27.27 573 ASN A N 1
ATOM 4389 C CA . ASN A 1 573 ? -24.322 37.165 37.376 1.00 27.27 573 ASN A CA 1
ATOM 4390 C C . ASN A 1 573 ? -25.287 37.120 36.180 1.00 27.27 573 ASN A C 1
ATOM 4392 O O . ASN A 1 573 ? -24.870 37.140 35.025 1.00 27.27 573 ASN A O 1
ATOM 4396 N N . SER A 1 574 ? -26.571 37.028 36.544 1.00 28.81 574 SER A N 1
ATOM 4397 C CA . SER A 1 574 ? -27.794 37.519 35.887 1.00 28.81 574 SER A CA 1
ATOM 4398 C C . SER A 1 574 ? -27.993 37.352 34.365 1.00 28.81 574 SER A C 1
ATOM 4400 O O . SER A 1 574 ? -27.406 38.061 33.554 1.00 28.81 574 SER A O 1
ATOM 4402 N N . THR A 1 575 ? -28.966 36.492 34.023 1.00 27.03 575 THR A N 1
ATOM 4403 C CA . THR A 1 575 ? -29.885 36.522 32.851 1.00 27.03 575 THR A CA 1
ATOM 4404 C C . THR A 1 575 ? -30.476 37.916 32.556 1.00 27.03 575 THR A C 1
ATOM 4406 O O . THR A 1 575 ? -30.422 38.747 33.464 1.00 27.03 575 THR A O 1
ATOM 4409 N N . PRO A 1 576 ? -31.115 38.195 31.384 1.00 36.16 576 PRO A N 1
ATOM 4410 C CA . PRO A 1 576 ? -31.972 37.317 30.539 1.00 36.16 576 PRO A CA 1
ATOM 4411 C C . PRO A 1 576 ? -31.664 37.436 29.019 1.00 36.16 576 PRO A C 1
ATOM 4413 O O . PRO A 1 576 ? -30.775 38.181 28.643 1.00 36.16 576 PRO A O 1
ATOM 4416 N N . ALA A 1 577 ? -32.266 36.778 28.026 1.00 24.50 577 ALA A N 1
ATOM 4417 C CA . ALA A 1 577 ? -33.277 35.742 27.805 1.00 24.50 577 ALA A CA 1
ATOM 4418 C C . ALA A 1 577 ? -32.991 35.178 26.389 1.00 24.50 577 ALA A C 1
ATOM 4420 O O . ALA A 1 577 ? -32.420 35.891 25.574 1.00 24.50 577 ALA A O 1
ATOM 4421 N N . HIS A 1 578 ? -33.384 33.934 26.090 1.00 25.67 578 HIS A N 1
ATOM 4422 C CA . HIS A 1 578 ? -34.107 33.554 24.860 1.00 25.67 578 HIS A CA 1
ATOM 4423 C C . HIS A 1 578 ? -34.373 32.033 24.842 1.00 25.67 578 HIS A C 1
ATOM 4425 O O . HIS A 1 578 ? -33.499 31.203 24.615 1.00 25.67 578 HIS A O 1
ATOM 4431 N N . THR A 1 579 ? -35.627 31.722 25.174 1.00 25.53 579 THR A N 1
ATOM 4432 C CA . THR A 1 579 ? -36.512 30.657 24.674 1.00 25.53 579 THR A CA 1
ATOM 4433 C C . THR A 1 579 ? -35.943 29.244 24.454 1.00 25.53 579 THR A C 1
ATOM 4435 O O . THR A 1 579 ? -35.476 28.886 23.376 1.00 25.53 579 THR A O 1
ATOM 4438 N N . ARG A 1 580 ? -36.124 28.378 25.463 1.00 23.92 580 ARG A N 1
ATOM 4439 C CA . ARG A 1 580 ? -36.004 26.914 25.368 1.00 23.92 580 ARG A CA 1
ATOM 4440 C C . ARG A 1 580 ? -37.412 26.315 25.395 1.00 23.92 580 ARG A C 1
ATOM 4442 O O . ARG A 1 580 ? -38.104 26.436 26.401 1.00 23.92 580 ARG A O 1
ATOM 4449 N N . MET A 1 581 ? -37.836 25.688 24.303 1.00 23.98 581 MET A N 1
ATOM 4450 C CA . MET A 1 581 ? -39.121 24.992 24.229 1.00 23.98 581 MET A CA 1
ATOM 4451 C C . MET A 1 581 ? -38.955 23.581 24.818 1.00 23.98 581 MET A C 1
ATOM 4453 O O . MET A 1 581 ? -38.235 22.747 24.269 1.00 23.98 581 MET A O 1
ATOM 4457 N N . GLN A 1 582 ? -39.562 23.351 25.984 1.00 22.58 582 GLN A N 1
ATOM 4458 C CA . GLN A 1 582 ? -39.827 22.020 26.531 1.00 22.58 582 GLN A CA 1
ATOM 4459 C C . GLN A 1 582 ? -41.038 21.416 25.812 1.00 22.58 582 GLN A C 1
ATOM 4461 O O . GLN A 1 582 ? -42.005 22.125 25.542 1.00 22.58 582 GLN A O 1
ATOM 4466 N N . ALA A 1 583 ? -41.015 20.105 25.574 1.00 25.69 583 ALA A N 1
ATOM 4467 C CA . ALA A 1 583 ? -42.229 19.324 25.382 1.00 25.69 583 ALA A CA 1
ATOM 4468 C C . ALA A 1 583 ? -42.052 17.921 25.987 1.00 25.69 583 ALA A C 1
ATOM 4470 O O . ALA A 1 583 ? -41.014 17.278 25.809 1.00 25.69 583 ALA A O 1
ATOM 4471 N N . SER A 1 584 ? -43.088 17.563 26.742 1.00 28.52 584 SER A N 1
ATOM 4472 C CA . SER A 1 584 ? -43.451 16.340 27.475 1.00 28.52 584 SER A CA 1
ATOM 4473 C C . SER A 1 584 ? -43.154 15.000 26.799 1.00 28.52 584 SER A C 1
ATOM 4475 O O . SER A 1 584 ? -43.481 14.883 25.597 1.00 28.52 584 SER A O 1
#

Organism: Auxenochlorella protothecoides (NCBI:txid3075)

Sequence (584 aa):
MPPVDPLLTSLSACWLVFATTAPTTYVVGATWLHRTRNGNEDPRPSQPGWGWGTGGGVRTLVFQALSLVTWLLGCAVAFPVVFSVQLDHADVTRELLAGAAAVGAVSAQLFQVSALLSFDAGAKPLRIWSGLQQGQVDVMWDVKKLPSRAAASYVVIAMGTLWVALGGALLYLGSEVLHDASSRLAYLVLAVACLTMAAFTTYGLAGHLRHAPALAAGSDDDSDSGRRARAPPSAWRFFQPFRGGAWFVATQALGWALFSAGLTLMLYLIAQGAAGVMEGARRYTWTAGAIMVTAQLVLASSLVFFQGPQRTMQLVRQISISLGEEARPRNLRQRLENVATIIILYIPMHVTSAAMAAYFFFLPPHIAVTLLIATLFVYYTVTSLGGAPEVSGRREWPAFQDWFGRQLEEVLPAWLGSLEVVREGASQPLDPEKRYVFGFAAHGLYPLGAGYLPVLPSFRRLLPGIRPVTLTASVVFVLPVLRDILAWLGLRVVTRRSFLRALRERGSVLLVPGGQAELVHTHRIFTAREYCVYRSHKGDALWGGPVPRCRCLCHSHAMPGSAPSQRPARPPNSTPAHTRMQAS

pLDDT: mean 71.48, std 19.63, range [22.58, 96.06]

Radius of gyration: 31.59 Å; chains: 1; bounding box: 92×64×85 Å